Protein AF-A0A6V2QDH4-F1 (afdb_monomer_lite)

InterPro domains:
  IPR017853 Glycoside hydrolase superfamily [SSF51445] (246-471)

Foldseek 3Di:
DDWDWDDAQQWIWIADQQGTQWIAGPVVRKIKGWAQQWKWWDKPNPDIDISVPFDRWDWDADPVRWIKTWTDDPDQKIKIWTWDDYNFKIKIKIKIAGAADKIWGFKIKRGDFIAIAIVNAAAPDKDWDAFQQPAGTAWIWGHDPWKIKIKGFLALNWDWDADPRRTIIIMGTQRGMHGNVRIDMDTMMIMGMDTFPPAFDDPPHDRDTPGNVVSVVVVLVVLQLFDDDPDDQQEAECLLLVQQAQELCDPVSVVVVLVQLLLCLVVVRAEYAFFHAHPVADDLLLDLDQPSSQCRFLNRCSSCQQCVVDALVDDDDPSLVVVLVSCVVSNHAYAGEDELWAQGNQLVDPPRHGPPQWAADDDDCPRPSNVSPVGRRITGQLLDPVSLVVVLVRQLSSLQRRVHQAYAYDNQFQDADHPPRHGPGGSNSNVVSVLSSVSSQQDALSGNRGRHFFHYAAQLVSSDSSSVSSGGNDHPPPNDPDHPLVDPCPDDSPRSDVVSVVVVVVVSVVVVVVVPPD

Radius of gyration: 25.79 Å; chains: 1; bounding box: 83×51×65 Å

Organism: Emiliania huxleyi (NCBI:txid2903)

Secondary structure (DSSP, 8-state):
---EEEE-SSEEEEE-SSSEEEEEETTTTEEEEEE----EEEETTTEEEEGGGSPPPEEEE-TTS-EEEEEEPSTTEEEEEEEEE-SS-EEEEEEEEESS--EEEEEEEEEEEEEEEETTBPPSEEEEEE-TTS--EEEEEEE-SSEEEEEEES-TTBEEEE-GGGEEEEEE---EEEBTTB-EEPPPEEEEEEE--S-BPPTTS---BHHHHHHHHHHHHTT--SPP-SS---EEEGGGGTGGG-BTTSHHHHHHHHHHHHHHHHTT--EEEE--B-TTT--GGG--SSSS-GGGGGGGTHHHHHTTS--BTBPPPHHHHHHHHHHHHHT-EEEEEE-TTS-TTTT-BGGGB--TTEEE----TTSHHHHTTSSPPEEE-TT-HHHHHHHHHHHHHHHHHHT--EEEE---------TTS--SS-HHHHHHHHHHHHHHHTSTTTBTTBPPEEEE-SSHHHH-HHHHHTS-SB--TTS----GGGSS-TT----S-HHHHHHHHHHHHHHHHHTT--

pLDDT: mean 84.83, std 16.26, range [30.89, 98.62]

Structure (mmCIF, N/CA/C/O backbone):
data_AF-A0A6V2QDH4-F1
#
_entry.id   AF-A0A6V2QDH4-F1
#
loop_
_atom_site.group_PDB
_atom_site.id
_atom_site.type_symbol
_atom_site.label_atom_id
_atom_site.label_alt_id
_atom_site.label_comp_id
_atom_site.label_asym_id
_atom_site.label_entity_id
_atom_site.label_seq_id
_atom_site.pdbx_PDB_ins_code
_atom_site.Cartn_x
_atom_site.Cartn_y
_atom_site.Cartn_z
_atom_site.occupancy
_atom_site.B_iso_or_equiv
_atom_site.auth_seq_id
_atom_site.auth_comp_id
_atom_site.auth_asym_id
_atom_site.auth_atom_id
_atom_site.pdbx_PDB_model_num
ATOM 1 N N . MET A 1 1 ? -34.390 2.805 19.297 1.00 51.47 1 MET A N 1
ATOM 2 C CA . MET A 1 1 ? -34.416 1.746 18.256 1.00 51.47 1 MET A CA 1
ATOM 3 C C . MET A 1 1 ? -33.671 0.531 18.794 1.00 51.47 1 MET A C 1
ATOM 5 O O . MET A 1 1 ? -32.756 0.729 19.579 1.00 51.47 1 MET A O 1
ATOM 9 N N . ALA A 1 2 ? -34.081 -0.693 18.448 1.00 61.12 2 ALA A N 1
ATOM 10 C CA . ALA A 1 2 ? -33.473 -1.918 18.980 1.00 61.12 2 ALA A CA 1
ATOM 11 C C . ALA A 1 2 ? -32.006 -2.084 18.529 1.00 61.12 2 ALA A C 1
ATOM 13 O O . ALA A 1 2 ? -31.651 -1.714 17.405 1.00 61.12 2 ALA A O 1
ATOM 14 N N . SER A 1 3 ? -31.157 -2.630 19.403 1.00 74.88 3 SER A N 1
ATOM 15 C CA . SER A 1 3 ? -29.802 -3.064 19.053 1.00 74.88 3 SER A CA 1
ATOM 16 C C . SER A 1 3 ? -29.855 -4.216 18.041 1.00 74.88 3 SER A C 1
ATOM 18 O O . SER A 1 3 ? -30.844 -4.946 17.973 1.00 74.88 3 SER A O 1
ATOM 20 N N . SER A 1 4 ? -28.808 -4.382 17.227 1.00 83.81 4 SER A N 1
ATOM 21 C CA . SER A 1 4 ? -28.693 -5.555 16.345 1.00 83.81 4 SER A CA 1
ATOM 22 C C . SER A 1 4 ? -27.398 -6.303 16.610 1.00 83.81 4 SER A C 1
ATOM 24 O O . SER A 1 4 ? -26.337 -5.680 16.681 1.00 83.81 4 SER A O 1
ATOM 26 N N . ALA A 1 5 ? -27.483 -7.627 16.688 1.00 88.25 5 ALA A N 1
ATOM 27 C CA . ALA A 1 5 ? -26.332 -8.508 16.793 1.00 88.25 5 ALA A CA 1
ATOM 28 C C . ALA A 1 5 ? -25.980 -9.098 15.421 1.00 88.25 5 ALA A C 1
ATOM 30 O O . ALA A 1 5 ? -26.868 -9.488 14.664 1.00 88.25 5 ALA A O 1
ATOM 31 N N . ILE A 1 6 ? -24.688 -9.174 15.117 1.00 90.56 6 ILE A N 1
ATOM 32 C CA . ILE A 1 6 ? -24.145 -9.866 13.946 1.00 90.56 6 ILE A CA 1
ATOM 33 C C . ILE A 1 6 ? -23.150 -10.901 14.453 1.00 90.56 6 ILE A C 1
ATOM 35 O O . ILE A 1 6 ? -22.246 -10.571 15.225 1.00 90.56 6 ILE A O 1
ATOM 39 N N . ALA A 1 7 ? -23.347 -12.150 14.041 1.00 88.31 7 ALA A N 1
ATOM 40 C CA . ALA A 1 7 ? -22.527 -13.269 14.473 1.00 88.31 7 ALA A CA 1
ATOM 41 C C . ALA A 1 7 ? -21.340 -13.500 13.531 1.00 88.31 7 ALA A C 1
ATOM 43 O O . ALA A 1 7 ? -21.487 -13.428 12.311 1.00 88.31 7 ALA A O 1
ATOM 44 N N . GLY A 1 8 ? -20.186 -13.810 14.114 1.00 82.88 8 GLY A N 1
ATOM 45 C CA . GLY A 1 8 ? -19.006 -14.355 13.445 1.00 82.88 8 GLY A CA 1
ATOM 46 C C . GLY A 1 8 ? -18.572 -15.658 14.121 1.00 82.88 8 GLY A C 1
ATOM 47 O O . GLY A 1 8 ? -19.160 -16.071 15.120 1.00 82.88 8 GLY A O 1
ATOM 48 N N . ALA A 1 9 ? -17.543 -16.327 13.597 1.00 85.50 9 ALA A N 1
ATOM 49 C CA . ALA A 1 9 ? -17.116 -17.612 14.159 1.00 85.50 9 ALA A CA 1
ATOM 50 C C . ALA A 1 9 ? -16.419 -17.512 15.532 1.00 85.50 9 ALA A C 1
ATOM 52 O O . ALA A 1 9 ? -16.535 -18.440 16.331 1.00 85.50 9 ALA A O 1
ATOM 53 N N . LEU A 1 10 ? -15.683 -16.427 15.821 1.00 88.69 10 LEU A N 1
ATOM 54 C CA . LEU A 1 10 ? -14.996 -16.240 17.115 1.00 88.69 10 LEU A CA 1
ATOM 55 C C . LEU A 1 10 ? -15.618 -15.136 17.968 1.00 88.69 10 LEU A C 1
ATOM 57 O O . LEU A 1 10 ? -15.446 -15.147 19.190 1.00 88.69 10 LEU A O 1
ATOM 61 N N . LEU A 1 11 ? -16.320 -14.185 17.349 1.00 93.94 11 LEU A N 1
ATOM 62 C CA . LEU A 1 11 ? -16.967 -13.093 18.060 1.00 93.94 11 LEU A CA 1
ATOM 63 C C . LEU A 1 11 ? -18.349 -12.764 17.514 1.00 93.94 11 LEU A C 1
ATOM 65 O O . LEU A 1 11 ? -18.610 -12.926 16.326 1.00 93.94 11 LEU A O 1
ATOM 69 N N . ASN A 1 12 ? -19.194 -12.220 18.386 1.00 96.00 12 ASN A N 1
ATOM 70 C CA . ASN A 1 12 ? -20.434 -11.553 18.003 1.00 96.00 12 ASN A CA 1
ATOM 71 C C . ASN A 1 12 ? -20.306 -10.057 18.269 1.00 96.00 12 ASN A C 1
ATOM 73 O O . ASN A 1 12 ? -19.764 -9.660 19.297 1.00 96.00 12 ASN A O 1
ATOM 77 N N . ALA A 1 13 ? -20.839 -9.232 17.376 1.00 97.75 13 ALA A N 1
ATOM 78 C CA . ALA A 1 13 ? -20.831 -7.783 17.520 1.00 97.75 13 ALA A CA 1
ATOM 79 C C . ALA A 1 13 ? -22.251 -7.250 17.690 1.00 97.75 13 ALA A C 1
ATOM 81 O O . ALA A 1 13 ? -23.145 -7.618 16.927 1.00 97.75 13 ALA A O 1
ATOM 82 N N . THR A 1 14 ? -22.448 -6.361 18.659 1.00 97.94 14 THR A N 1
ATOM 83 C CA . THR A 1 14 ? -23.716 -5.656 18.861 1.00 97.94 14 THR A CA 1
ATOM 84 C C . THR A 1 14 ? -23.551 -4.188 18.522 1.00 97.94 14 THR A C 1
ATOM 86 O O . THR A 1 14 ? -22.576 -3.554 18.923 1.00 97.94 14 THR A O 1
ATOM 89 N N . PHE A 1 15 ? -24.531 -3.646 17.809 1.00 97.81 15 PHE A N 1
ATOM 90 C CA . PHE A 1 15 ? -24.543 -2.266 17.345 1.00 97.81 15 PHE A CA 1
ATOM 91 C C . PHE A 1 15 ? -25.771 -1.518 17.863 1.00 97.81 15 PHE A C 1
ATOM 93 O O . PHE A 1 15 ? -26.887 -2.056 17.840 1.00 97.81 15 PHE A O 1
ATOM 100 N N . ASP A 1 16 ? -25.568 -0.274 18.287 1.00 95.81 16 ASP A N 1
ATOM 101 C CA . ASP A 1 16 ? -26.607 0.620 18.790 1.00 95.81 16 ASP A CA 1
ATOM 102 C C . ASP A 1 16 ? -26.993 1.695 17.753 1.00 95.81 16 ASP A C 1
ATOM 104 O O . ASP A 1 16 ? -26.805 1.539 16.541 1.00 95.81 16 ASP A O 1
ATOM 108 N N . GLU A 1 17 ? -27.613 2.778 18.216 1.00 95.19 17 GLU A N 1
ATOM 109 C CA . GLU A 1 17 ? -28.035 3.909 17.391 1.00 95.19 17 GLU A CA 1
ATOM 110 C C . GLU A 1 17 ? -26.887 4.766 16.837 1.00 95.19 17 GLU A C 1
ATOM 112 O O . GLU A 1 17 ? -27.118 5.540 15.907 1.00 95.19 17 GLU A O 1
ATOM 117 N N . ARG A 1 18 ? -25.660 4.627 17.352 1.00 95.31 18 ARG A N 1
ATOM 118 C CA . ARG A 1 18 ? -24.501 5.446 16.966 1.00 95.31 18 ARG A CA 1
ATOM 119 C C . ARG A 1 18 ? -23.290 4.645 16.484 1.00 95.31 18 ARG A C 1
ATOM 121 O O . ARG A 1 18 ? -22.472 5.222 15.765 1.00 95.31 18 ARG A O 1
ATOM 128 N N . GLY A 1 19 ? -23.183 3.353 16.782 1.00 97.00 19 GLY A N 1
ATOM 129 C CA . GLY A 1 19 ? -22.078 2.533 16.287 1.00 97.00 19 GLY A CA 1
ATOM 130 C C . GLY A 1 19 ? -21.961 1.170 16.957 1.00 97.00 19 GLY A C 1
ATOM 131 O O . GLY A 1 19 ? -22.960 0.529 17.286 1.00 97.00 19 GLY A O 1
ATOM 132 N N . LEU A 1 20 ? -20.720 0.705 17.106 1.00 98.12 20 LEU A N 1
ATOM 133 C CA . LEU A 1 20 ? -20.385 -0.521 17.820 1.00 98.12 20 LEU A CA 1
ATOM 134 C C . LEU A 1 20 ? -20.601 -0.318 19.324 1.00 98.12 20 LEU A C 1
ATOM 136 O O . LEU A 1 20 ? -20.002 0.573 19.915 1.00 98.12 20 LEU A O 1
ATOM 140 N N . ALA A 1 21 ? -21.418 -1.173 19.932 1.00 98.06 21 ALA A N 1
ATOM 141 C CA . ALA A 1 21 ? -21.738 -1.121 21.356 1.00 98.06 21 ALA A CA 1
ATOM 142 C C . ALA A 1 21 ? -20.995 -2.197 22.156 1.00 98.06 21 ALA A C 1
ATOM 144 O O . ALA A 1 21 ? -20.527 -1.939 23.264 1.00 98.06 21 ALA A O 1
ATOM 145 N N . SER A 1 22 ? -20.868 -3.410 21.609 1.00 98.12 22 SER A N 1
ATOM 146 C CA . SER A 1 22 ? -20.120 -4.477 22.275 1.00 98.12 22 SER A CA 1
ATOM 147 C C . SER A 1 22 ? -19.603 -5.559 21.333 1.00 98.12 22 SER A C 1
ATOM 149 O O . SER A 1 22 ? -20.113 -5.746 20.224 1.00 98.12 22 SER A O 1
ATOM 151 N N . LEU A 1 23 ? -18.597 -6.293 21.808 1.00 98.06 23 LEU A N 1
ATOM 152 C CA . LEU A 1 23 ? -18.097 -7.535 21.226 1.00 98.06 23 LEU A CA 1
ATOM 153 C C . LEU A 1 23 ? -18.193 -8.652 22.266 1.00 98.06 23 LEU A C 1
ATOM 155 O O . LEU A 1 23 ? -17.788 -8.460 23.407 1.00 98.06 23 LEU A O 1
ATOM 159 N N . VAL A 1 24 ? -18.669 -9.828 21.874 1.00 97.62 24 VAL A N 1
ATOM 160 C CA . VAL A 1 24 ? -18.675 -11.029 22.719 1.00 97.62 24 VAL A CA 1
ATOM 161 C C . VAL A 1 24 ? -17.651 -12.006 22.175 1.00 97.62 24 VAL A C 1
ATOM 163 O O . VAL A 1 24 ? -17.767 -12.416 21.022 1.00 97.62 24 VAL A O 1
ATOM 166 N N . LEU A 1 25 ? -16.671 -12.397 22.988 1.00 95.88 25 LEU A N 1
ATOM 167 C CA . LEU A 1 25 ? -15.730 -13.461 22.642 1.00 95.88 25 LEU A CA 1
ATOM 168 C C . LEU A 1 25 ? -16.385 -14.817 22.915 1.00 95.88 25 LEU A C 1
ATOM 170 O O . LEU A 1 25 ? -16.600 -15.186 24.067 1.00 95.88 25 LEU A O 1
ATOM 174 N N . LEU A 1 26 ? -16.687 -15.581 21.866 1.00 94.12 26 LEU A N 1
ATOM 175 C CA . LEU A 1 26 ? -17.507 -16.793 21.992 1.00 94.12 26 LEU A CA 1
ATOM 176 C C . LEU A 1 26 ? -16.848 -17.895 22.831 1.00 94.12 26 LEU A C 1
ATOM 178 O O . LEU A 1 26 ? -17.546 -18.660 23.487 1.00 94.12 26 LEU A O 1
ATOM 182 N N . ALA A 1 27 ? -15.515 -17.949 22.852 1.00 93.44 27 ALA A N 1
ATOM 183 C CA . ALA A 1 27 ? -14.768 -18.957 23.602 1.00 93.44 27 ALA A CA 1
ATOM 184 C C . ALA A 1 27 ? -14.953 -18.854 25.128 1.00 93.44 27 ALA A C 1
ATOM 186 O O . ALA A 1 27 ? -14.841 -19.861 25.821 1.00 93.44 27 ALA A O 1
ATOM 187 N N . THR A 1 28 ? -15.219 -17.655 25.653 1.00 94.31 28 THR A N 1
ATOM 188 C CA . THR A 1 28 ? -15.355 -17.405 27.100 1.00 94.31 28 THR A CA 1
ATOM 189 C C . THR A 1 28 ? -16.665 -16.735 27.486 1.00 94.31 28 THR A C 1
ATOM 191 O O . THR A 1 28 ? -16.917 -16.549 28.671 1.00 94.31 28 THR A O 1
ATOM 194 N N . ALA A 1 29 ? -17.480 -16.350 26.502 1.00 95.00 29 ALA A N 1
ATOM 195 C CA . ALA A 1 29 ? -18.636 -15.473 26.665 1.00 95.00 29 ALA A CA 1
ATOM 196 C C . ALA A 1 29 ? -18.313 -14.103 27.300 1.00 95.00 29 ALA A C 1
ATOM 198 O O . ALA A 1 29 ? -19.230 -13.401 27.719 1.00 95.00 29 ALA A O 1
ATOM 199 N N . SER A 1 30 ? -17.036 -13.699 27.341 1.00 95.75 30 SER A N 1
ATOM 200 C CA . SER A 1 30 ? -16.629 -12.383 27.844 1.00 95.75 30 SER A CA 1
ATOM 201 C C . SER A 1 30 ? -17.147 -11.280 26.928 1.00 95.75 30 SER A C 1
ATOM 203 O O . SER A 1 30 ? -17.055 -11.390 25.700 1.00 95.75 30 SER A O 1
ATOM 205 N N . VAL A 1 31 ? -17.659 -10.205 27.522 1.00 97.88 31 VAL A N 1
ATOM 206 C CA . VAL A 1 31 ? -18.276 -9.090 26.805 1.00 97.88 31 VAL A CA 1
ATOM 207 C C . VAL A 1 31 ? -17.398 -7.855 26.924 1.00 97.88 31 VAL A C 1
ATOM 209 O O . VAL A 1 31 ? -17.227 -7.289 28.000 1.00 97.88 31 VAL A O 1
ATOM 212 N N . LEU A 1 32 ? -16.862 -7.398 25.799 1.00 98.31 32 LEU A N 1
ATOM 213 C CA . LEU A 1 32 ? -16.226 -6.095 25.692 1.00 98.31 32 LEU A CA 1
ATOM 214 C C . LEU A 1 32 ? -17.279 -5.048 25.349 1.00 98.31 32 LEU A C 1
ATOM 216 O O . LEU A 1 32 ? -17.764 -5.009 24.220 1.00 98.31 32 LEU A O 1
ATOM 220 N N . ASN A 1 33 ? -17.585 -4.171 26.293 1.00 98.38 33 ASN A N 1
ATOM 221 C CA . ASN A 1 33 ? -18.366 -2.971 26.042 1.00 98.38 33 ASN A CA 1
ATOM 222 C C . ASN A 1 33 ? -17.470 -1.895 25.419 1.00 98.38 33 ASN A C 1
ATOM 224 O O . ASN A 1 33 ? -16.360 -1.640 25.897 1.00 98.38 33 ASN A O 1
ATOM 228 N N . VAL A 1 34 ? -17.970 -1.272 24.355 1.00 97.94 34 VAL A N 1
ATOM 229 C CA . VAL A 1 34 ? -17.341 -0.148 23.659 1.00 97.94 34 VAL A CA 1
ATOM 230 C C . VAL A 1 34 ? -18.198 1.084 23.928 1.00 97.94 34 VAL A C 1
ATOM 232 O O . VAL A 1 34 ? -19.163 1.368 23.222 1.00 97.94 34 VAL A O 1
ATOM 235 N N . GLU A 1 35 ? -17.876 1.808 24.994 1.00 97.00 35 GLU A N 1
ATOM 236 C CA . GLU A 1 35 ? -18.596 3.025 25.358 1.00 97.00 35 GLU A CA 1
ATOM 237 C C . GLU A 1 35 ? -18.095 4.193 24.501 1.00 97.00 35 GLU A C 1
ATOM 239 O O . GLU A 1 35 ? -16.908 4.524 24.506 1.00 97.00 35 GLU A O 1
ATOM 244 N N . GLY A 1 36 ? -19.002 4.844 23.771 1.00 92.69 36 GLY A N 1
ATOM 245 C CA . GLY A 1 36 ? -18.671 6.027 22.980 1.00 92.69 36 GLY A CA 1
ATOM 246 C C . GLY A 1 36 ? -17.828 5.720 21.741 1.00 92.69 36 GLY A C 1
ATOM 247 O O . GLY A 1 36 ? -16.743 6.279 21.591 1.00 92.69 36 GLY A O 1
ATOM 248 N N . ASP A 1 37 ? -18.344 4.895 20.819 1.00 96.69 37 ASP A N 1
ATOM 249 C CA . ASP A 1 37 ? -17.761 4.626 19.486 1.00 96.69 37 ASP A CA 1
ATOM 250 C C . ASP A 1 37 ? -17.812 5.848 18.532 1.00 96.69 37 ASP A C 1
ATOM 252 O O . ASP A 1 37 ? -18.243 5.805 17.374 1.00 96.69 37 ASP A O 1
ATOM 256 N N . ALA A 1 38 ? -17.361 6.993 19.033 1.00 97.50 38 ALA A N 1
ATOM 257 C CA . ALA A 1 38 ? -17.317 8.253 18.328 1.00 97.50 38 ALA A CA 1
ATOM 258 C C . ALA A 1 38 ? -16.130 8.302 17.358 1.00 97.50 38 ALA A C 1
ATOM 260 O O . ALA A 1 38 ? -15.057 7.757 17.611 1.00 97.50 38 ALA A O 1
ATOM 261 N N . PHE A 1 39 ? -16.309 9.017 16.253 1.00 98.06 39 PHE A N 1
ATOM 262 C CA . PHE A 1 39 ? -15.222 9.536 15.428 1.00 98.06 39 PHE A CA 1
ATOM 263 C C . PHE A 1 39 ? -15.087 11.057 15.560 1.00 98.06 39 PHE A C 1
ATOM 265 O O . PHE A 1 39 ? -16.051 11.737 15.939 1.00 98.06 39 PHE A O 1
ATOM 272 N N . ALA A 1 40 ? -13.924 11.580 15.161 1.00 97.38 40 ALA A N 1
ATOM 273 C CA . ALA A 1 40 ? -13.702 13.004 14.930 1.00 97.38 40 ALA A CA 1
ATOM 274 C C . ALA A 1 40 ? -12.986 13.267 13.592 1.00 97.38 40 ALA A C 1
ATOM 276 O O . ALA A 1 40 ? -12.209 12.436 13.118 1.00 97.38 40 ALA A O 1
ATOM 277 N N . LEU A 1 41 ? -13.252 14.424 12.985 1.00 95.50 41 LEU A N 1
ATOM 278 C CA . LEU A 1 41 ? -12.619 14.888 11.748 1.00 95.50 41 LEU A CA 1
ATOM 279 C C . LEU A 1 41 ? -12.178 16.336 11.916 1.00 95.50 41 LEU A C 1
ATOM 281 O O . LEU A 1 41 ? -13.018 17.186 12.210 1.00 95.50 41 LEU A O 1
ATOM 285 N N . SER A 1 42 ? -10.904 16.631 11.673 1.00 94.31 42 SER A N 1
ATOM 286 C CA . SER A 1 42 ? -10.434 18.013 11.563 1.00 94.31 42 SER A CA 1
ATOM 287 C C . SER A 1 42 ? -10.330 18.414 10.096 1.00 94.31 42 SER A C 1
ATOM 289 O O . SER A 1 42 ? -9.737 17.696 9.287 1.00 94.31 42 SER A O 1
ATOM 291 N N . LEU A 1 43 ? -10.912 19.563 9.758 1.00 90.12 43 LEU A N 1
ATOM 292 C CA . LEU A 1 43 ? -10.968 20.108 8.409 1.00 90.12 43 LEU A CA 1
ATOM 293 C C . LEU A 1 43 ? -10.287 21.471 8.357 1.00 90.12 43 LEU A C 1
ATOM 295 O O . LEU A 1 43 ? -10.482 22.316 9.239 1.00 90.12 43 LEU A O 1
ATOM 299 N N . ASN A 1 44 ? -9.512 21.679 7.294 1.00 86.56 44 ASN A N 1
ATOM 300 C CA . ASN A 1 44 ? -8.789 22.917 6.998 1.00 86.56 44 ASN A CA 1
ATOM 301 C C . ASN A 1 44 ? -7.895 23.399 8.161 1.00 86.56 44 ASN A C 1
ATOM 303 O O . ASN A 1 44 ? -7.585 24.582 8.256 1.00 86.56 44 ASN A O 1
ATOM 307 N N . GLY A 1 45 ? -7.494 22.489 9.059 1.00 75.38 45 GLY A N 1
ATOM 308 C CA . GLY A 1 45 ? -6.614 22.763 10.197 1.00 75.38 45 GLY A CA 1
ATOM 309 C C . GLY A 1 45 ? -7.245 23.509 11.379 1.00 75.38 45 GLY A C 1
ATOM 310 O O . GLY A 1 45 ? -6.532 23.795 12.334 1.00 75.38 45 GLY A O 1
ATOM 311 N N . THR A 1 46 ? -8.542 23.834 11.350 1.00 75.44 46 THR A N 1
ATOM 312 C CA . THR A 1 46 ? -9.168 24.698 12.376 1.00 75.44 46 THR A CA 1
ATOM 313 C C . THR A 1 46 ? -10.514 24.192 12.879 1.00 75.44 46 THR A C 1
ATOM 315 O O . THR A 1 46 ? -10.801 24.279 14.071 1.00 75.44 46 THR A O 1
ATOM 318 N N . SER A 1 47 ? -11.345 23.634 12.002 1.00 84.75 47 SER A N 1
ATOM 319 C CA . SER A 1 47 ? -12.660 23.111 12.383 1.00 84.75 47 SER A CA 1
ATOM 320 C C . SER A 1 47 ? -12.568 21.631 12.738 1.00 84.75 47 SER A C 1
ATOM 322 O O . SER A 1 47 ? -11.956 20.867 11.999 1.00 84.75 47 SER A O 1
ATOM 324 N N . THR A 1 48 ? -13.168 21.215 13.856 1.00 91.81 48 THR A N 1
ATOM 325 C CA . THR A 1 48 ? -13.254 19.797 14.238 1.00 91.81 48 THR A CA 1
ATOM 326 C C . THR A 1 48 ? -14.709 19.391 14.411 1.00 91.81 48 THR A C 1
ATOM 328 O O . THR A 1 48 ? -15.462 20.023 15.147 1.00 91.81 48 THR A O 1
ATOM 331 N N . ILE A 1 49 ? -15.096 18.322 13.724 1.00 93.56 49 ILE A N 1
ATOM 332 C CA . ILE A 1 49 ? -16.400 17.680 13.836 1.00 93.56 49 ILE A CA 1
ATOM 333 C C . ILE A 1 49 ? -16.234 16.480 14.758 1.00 93.56 49 ILE A C 1
ATOM 335 O O . ILE A 1 49 ? -15.412 15.611 14.478 1.00 93.56 49 ILE A O 1
ATOM 339 N N . LEU A 1 50 ? -17.035 16.408 15.819 1.00 96.12 50 LEU A N 1
ATOM 340 C CA . LEU A 1 50 ? -17.109 15.251 16.704 1.00 96.12 50 LEU A CA 1
ATOM 341 C C . LEU A 1 50 ? -18.476 14.588 16.535 1.00 96.12 50 LEU A C 1
ATOM 343 O O . LEU A 1 50 ? -19.509 15.221 16.710 1.00 96.12 50 LEU A O 1
ATOM 347 N N . SER A 1 51 ? -18.501 13.303 16.201 1.00 97.19 51 SER A N 1
ATOM 348 C CA . SER A 1 51 ? -19.758 12.579 15.937 1.00 97.19 51 SER A CA 1
ATOM 349 C C . SER A 1 51 ? -20.752 12.567 17.105 1.00 97.19 51 SER A C 1
ATOM 351 O O . SER A 1 51 ? -21.961 12.510 16.877 1.00 97.19 51 SER A O 1
ATOM 353 N N . SER A 1 52 ? -20.277 12.669 18.350 1.00 95.12 52 SER A N 1
ATOM 354 C CA . SER A 1 52 ? -21.142 12.744 19.532 1.00 95.12 52 SER A CA 1
ATOM 355 C C . SER A 1 52 ? -21.884 14.078 19.659 1.00 95.12 52 SER A C 1
ATOM 357 O O . SER A 1 52 ? -22.952 14.101 20.263 1.00 95.12 52 SER A O 1
ATOM 359 N N . SER A 1 53 ? -21.380 15.165 19.058 1.00 94.62 53 SER A N 1
ATOM 360 C CA . SER A 1 53 ? -22.081 16.457 19.008 1.00 94.62 53 SER A CA 1
ATOM 361 C C . SER A 1 53 ? -23.023 16.589 17.808 1.00 94.62 53 SER A C 1
ATOM 363 O O . SER A 1 53 ? -23.771 17.562 17.715 1.00 94.62 53 SER A O 1
ATOM 365 N N . LEU A 1 54 ? -23.013 15.615 16.892 1.00 95.44 54 LEU A N 1
ATOM 366 C CA . LEU A 1 54 ? -23.926 15.573 15.756 1.00 95.44 54 LEU A CA 1
ATOM 367 C C . LEU A 1 54 ? -25.289 14.970 16.144 1.00 95.44 54 LEU A C 1
ATOM 369 O O . LEU A 1 54 ? -25.374 14.149 17.075 1.00 95.44 54 LEU A O 1
ATOM 373 N N . PRO A 1 55 ? -26.356 15.312 15.391 1.00 95.25 55 PRO A N 1
ATOM 374 C CA . PRO A 1 55 ? -27.633 14.615 15.481 1.00 95.25 55 PRO A CA 1
ATOM 375 C C . PRO A 1 55 ? -27.465 13.098 15.353 1.00 95.25 55 PRO A C 1
ATOM 377 O O . PRO A 1 55 ? -26.506 12.616 14.745 1.00 95.25 55 PRO A O 1
ATOM 380 N N . VAL A 1 56 ? -28.416 12.345 15.913 1.00 95.06 56 VAL A N 1
ATOM 381 C CA . VAL A 1 56 ? -28.444 10.882 15.778 1.00 95.06 56 VAL A CA 1
ATOM 382 C C . VAL A 1 56 ? -28.407 10.525 14.284 1.00 95.06 56 VAL A C 1
ATOM 384 O O . VAL A 1 56 ? -29.199 11.076 13.511 1.00 95.06 56 VAL A O 1
ATOM 387 N N . PRO A 1 57 ? -27.476 9.661 13.846 1.00 97.31 57 PRO A N 1
ATOM 388 C CA . PRO A 1 57 ? -27.340 9.322 12.437 1.00 97.31 57 PRO A CA 1
ATOM 389 C C . PRO A 1 57 ? -28.546 8.529 11.936 1.00 97.31 57 PRO A C 1
ATOM 391 O O . PRO A 1 57 ? -29.230 7.832 12.685 1.00 97.31 57 PRO A O 1
ATOM 394 N N . THR A 1 58 ? -28.760 8.558 10.623 1.00 97.19 58 THR A N 1
ATOM 395 C CA . THR A 1 58 ? -29.649 7.575 9.997 1.00 97.19 58 THR A CA 1
ATOM 396 C C . THR A 1 58 ? -28.913 6.248 9.893 1.00 97.19 58 THR A C 1
ATOM 398 O O . THR A 1 58 ? -27.832 6.187 9.306 1.00 97.19 58 THR A O 1
ATOM 401 N N . ARG A 1 59 ? -29.499 5.193 10.459 1.00 96.88 59 ARG A N 1
ATOM 402 C CA . ARG A 1 59 ? -28.944 3.842 10.447 1.00 96.88 59 ARG A CA 1
ATOM 403 C C . ARG A 1 59 ? -29.601 3.000 9.356 1.00 96.88 59 ARG A C 1
ATOM 405 O O . ARG A 1 59 ? -30.822 2.887 9.315 1.00 96.88 59 ARG A O 1
ATOM 412 N N . THR A 1 60 ? -28.785 2.389 8.507 1.00 96.12 60 THR A N 1
ATOM 413 C CA . THR A 1 60 ? -29.204 1.467 7.440 1.00 96.12 60 THR A CA 1
ATOM 414 C C . THR A 1 60 ? -28.321 0.223 7.435 1.00 96.12 60 THR A C 1
ATOM 416 O O . THR A 1 60 ? -27.308 0.173 8.132 1.00 96.12 60 THR A O 1
ATOM 419 N N . PHE A 1 61 ? -28.674 -0.783 6.641 1.00 95.38 61 PHE A N 1
ATOM 420 C CA . PHE A 1 61 ? -27.846 -1.970 6.434 1.00 95.38 61 PHE A CA 1
ATOM 421 C C . PHE A 1 61 ? -27.432 -2.068 4.967 1.00 95.38 61 PHE A C 1
ATOM 423 O O . PHE A 1 61 ? -28.200 -1.681 4.085 1.00 95.38 61 PHE A O 1
ATOM 430 N N . ASP A 1 62 ? -26.214 -2.539 4.715 1.00 93.56 62 ASP A N 1
ATOM 431 C CA . ASP A 1 62 ? -25.760 -2.834 3.360 1.00 93.56 62 ASP A CA 1
ATOM 432 C C . ASP A 1 62 ? -26.384 -4.137 2.823 1.00 93.56 62 ASP A C 1
ATOM 434 O O . ASP A 1 62 ? -27.158 -4.819 3.501 1.00 93.56 62 ASP A O 1
ATOM 438 N N . ALA A 1 63 ? -26.037 -4.499 1.586 1.00 91.00 63 ALA A N 1
ATOM 439 C CA . ALA A 1 63 ? -26.544 -5.708 0.935 1.00 91.00 63 ALA A CA 1
ATOM 440 C C . ALA A 1 63 ? -26.157 -7.019 1.654 1.00 91.00 63 ALA A C 1
ATOM 442 O O . ALA A 1 63 ? -26.756 -8.059 1.388 1.00 91.00 63 ALA A O 1
ATOM 443 N N . HIS A 1 64 ? -25.176 -6.981 2.559 1.00 90.44 64 HIS A N 1
ATOM 444 C CA . HIS A 1 64 ? -24.707 -8.112 3.359 1.00 90.44 64 HIS A CA 1
ATOM 445 C C . HIS A 1 64 ? -25.203 -8.049 4.811 1.00 90.44 64 HIS A C 1
ATOM 447 O O . HIS A 1 64 ? -24.713 -8.792 5.663 1.00 90.44 64 HIS A O 1
ATOM 453 N N . GLY A 1 65 ? -26.157 -7.160 5.112 1.00 92.56 65 GLY A N 1
ATOM 454 C CA . GLY A 1 65 ? -26.702 -6.986 6.454 1.00 92.56 65 GLY A CA 1
ATOM 455 C C . GLY A 1 65 ? -25.734 -6.320 7.435 1.00 92.56 65 GLY A C 1
ATOM 456 O O . GLY A 1 65 ? -25.952 -6.401 8.642 1.00 92.56 65 GLY A O 1
ATOM 457 N N . GLN A 1 66 ? -24.672 -5.667 6.956 1.00 94.75 66 GLN A N 1
ATOM 458 C CA . GLN A 1 66 ? -23.733 -4.941 7.807 1.00 94.75 66 GLN A CA 1
ATOM 459 C C . GLN A 1 66 ? -24.243 -3.524 8.093 1.00 94.75 66 GLN A C 1
ATOM 461 O O . GLN A 1 66 ? -24.834 -2.891 7.213 1.00 94.75 66 GLN A O 1
ATOM 466 N N . PRO A 1 67 ? -24.043 -2.985 9.307 1.00 96.88 67 PRO A N 1
ATOM 467 C CA . PRO A 1 67 ? -24.634 -1.720 9.685 1.00 96.88 67 PRO A CA 1
ATOM 468 C C . PRO A 1 67 ? -23.839 -0.553 9.103 1.00 96.88 67 PRO A C 1
ATOM 470 O O . PRO A 1 67 ? -22.606 -0.521 9.082 1.00 96.88 67 PRO A O 1
ATOM 473 N N . THR A 1 68 ? -24.587 0.449 8.668 1.00 97.69 68 THR A N 1
ATOM 474 C CA . THR A 1 68 ? -24.090 1.697 8.100 1.00 97.69 68 THR A CA 1
ATOM 475 C C . THR A 1 68 ? -24.798 2.868 8.771 1.00 97.69 68 THR A C 1
ATOM 477 O O . THR A 1 68 ? -25.983 2.792 9.099 1.00 97.69 68 THR A O 1
ATOM 480 N N . TYR A 1 69 ? -24.070 3.958 8.985 1.00 98.31 69 TYR A N 1
ATOM 481 C CA . TYR A 1 69 ? -24.558 5.148 9.669 1.00 98.31 69 TYR A CA 1
ATOM 482 C C . TYR A 1 69 ? -24.251 6.372 8.824 1.00 98.31 69 TYR A C 1
ATOM 484 O O . TYR A 1 69 ? -23.110 6.589 8.416 1.00 98.31 69 TYR A O 1
ATOM 492 N N . ARG A 1 70 ? -25.267 7.190 8.567 1.00 97.88 70 ARG A N 1
ATOM 493 C CA . ARG A 1 70 ? -25.129 8.449 7.842 1.00 97.88 70 ARG A CA 1
ATOM 494 C C . ARG A 1 70 ? -25.283 9.615 8.808 1.00 97.88 70 ARG A C 1
ATOM 496 O O . ARG A 1 70 ? -26.378 9.875 9.304 1.00 97.88 70 ARG A O 1
ATOM 503 N N . TYR A 1 71 ? -24.187 10.329 9.028 1.00 97.44 71 TYR A N 1
ATOM 504 C CA . TYR A 1 71 ? -24.133 11.549 9.820 1.00 97.44 71 TYR A CA 1
ATOM 505 C C . TYR A 1 71 ? -24.203 12.769 8.903 1.00 97.44 71 TYR A C 1
ATOM 507 O O . TYR A 1 71 ? -23.433 12.882 7.946 1.00 97.44 71 TYR A O 1
ATOM 515 N N . SER A 1 72 ? -25.100 13.698 9.229 1.00 94.25 72 SER A N 1
ATOM 516 C CA . SER A 1 72 ? -25.114 15.034 8.628 1.00 94.25 72 SER A CA 1
ATOM 517 C C . SER A 1 72 ? -24.319 15.966 9.535 1.00 94.25 72 SER A C 1
ATOM 519 O O . SER A 1 72 ? -24.680 16.143 10.699 1.00 94.25 72 SER A O 1
ATOM 521 N N . ALA A 1 73 ? -23.217 16.512 9.029 1.00 88.38 73 ALA A N 1
ATOM 522 C CA . ALA A 1 73 ? -22.398 17.474 9.756 1.00 88.38 73 ALA A CA 1
ATOM 523 C C . ALA A 1 73 ? -22.749 18.909 9.334 1.00 88.38 73 ALA A C 1
ATOM 525 O O . ALA A 1 73 ? -23.473 19.120 8.362 1.00 88.38 73 ALA A O 1
ATOM 526 N N . ALA A 1 74 ? -22.252 19.903 10.076 1.00 77.88 74 ALA A N 1
ATOM 527 C CA . ALA A 1 74 ? -22.473 21.305 9.734 1.00 77.88 74 ALA A CA 1
ATOM 528 C C . ALA A 1 74 ? -21.973 21.629 8.311 1.00 77.88 74 ALA A C 1
ATOM 530 O O . ALA A 1 74 ? -20.942 21.119 7.867 1.00 77.88 74 ALA A O 1
ATOM 531 N N . GLY A 1 75 ? -22.704 22.502 7.612 1.00 77.12 75 GLY A N 1
ATOM 532 C CA . GLY A 1 75 ? -22.425 22.863 6.222 1.00 77.12 75 GLY A CA 1
ATOM 533 C C . GLY A 1 75 ? -23.017 21.865 5.224 1.00 77.12 75 GLY A C 1
ATOM 534 O O . GLY A 1 75 ? -24.203 21.554 5.278 1.00 77.12 75 GLY A O 1
ATOM 535 N N . ASP A 1 76 ? -22.197 21.408 4.279 1.00 86.50 76 ASP A N 1
ATOM 536 C CA . ASP A 1 76 ? -22.580 20.534 3.162 1.00 86.50 76 ASP A CA 1
ATOM 537 C C . ASP A 1 76 ? -21.944 19.136 3.238 1.00 86.50 76 ASP A C 1
ATOM 539 O O . ASP A 1 76 ? -21.857 18.425 2.231 1.00 86.50 76 ASP A O 1
ATOM 543 N N . LEU A 1 77 ? -21.477 18.763 4.431 1.00 92.19 77 LEU A N 1
ATOM 544 C CA . LEU A 1 77 ? -20.711 17.552 4.683 1.00 92.19 77 LEU A CA 1
ATOM 545 C C . LEU A 1 77 ? -21.599 16.407 5.160 1.00 92.19 77 LEU A C 1
ATOM 547 O O . LEU A 1 77 ? -22.392 16.536 6.093 1.00 92.19 77 LEU A O 1
ATOM 551 N N . THR A 1 78 ? -21.397 15.242 4.556 1.00 95.44 78 THR A N 1
ATOM 552 C CA . THR A 1 78 ? -21.949 13.973 5.029 1.00 95.44 78 THR A CA 1
ATOM 553 C C . THR A 1 78 ? -20.809 13.021 5.361 1.00 95.44 78 THR A C 1
ATOM 555 O O . THR A 1 78 ? -19.902 12.826 4.546 1.00 95.44 78 THR A O 1
ATOM 558 N N . VAL A 1 79 ? -20.888 12.386 6.532 1.00 97.12 79 VAL A N 1
ATOM 559 C CA . VAL A 1 79 ? -19.982 11.304 6.931 1.00 97.12 79 VAL A CA 1
ATOM 560 C C . VAL A 1 79 ? -20.757 9.995 6.967 1.00 97.12 79 VAL A C 1
ATOM 562 O O . VAL A 1 79 ? -21.701 9.834 7.740 1.00 97.12 79 VAL A O 1
ATOM 565 N N . HIS A 1 80 ? -20.351 9.055 6.125 1.00 97.69 80 HIS A N 1
ATOM 566 C CA . HIS A 1 80 ? -20.839 7.685 6.139 1.00 97.69 80 HIS A CA 1
ATOM 567 C C . HIS A 1 80 ? -19.877 6.816 6.945 1.00 97.69 80 HIS A C 1
ATOM 569 O O . HIS A 1 80 ? -18.691 6.762 6.630 1.00 97.69 80 HIS A O 1
ATOM 575 N N . VAL A 1 81 ? -20.382 6.133 7.966 1.00 98.38 81 VAL A N 1
ATOM 576 C CA . VAL A 1 81 ? -19.633 5.146 8.745 1.00 98.38 81 VAL A CA 1
ATOM 577 C C . VAL A 1 81 ? -20.161 3.768 8.386 1.00 98.38 81 VAL A C 1
ATOM 579 O O . VAL A 1 81 ? -21.341 3.491 8.586 1.00 98.38 81 VAL A O 1
ATOM 582 N N . ALA A 1 82 ? -19.304 2.917 7.839 1.00 98.12 82 ALA A N 1
ATOM 583 C CA . ALA A 1 82 ? -19.635 1.538 7.511 1.00 98.12 82 ALA A CA 1
ATOM 584 C C . ALA A 1 82 ? -18.881 0.594 8.443 1.00 98.12 82 ALA A C 1
ATOM 586 O O . ALA A 1 82 ? -17.675 0.766 8.659 1.00 98.12 82 ALA A O 1
ATOM 587 N N . TYR A 1 83 ? -19.588 -0.405 8.963 1.00 98.06 83 TYR A N 1
ATOM 588 C CA . TYR A 1 83 ? -18.982 -1.502 9.702 1.00 98.06 83 TYR A CA 1
ATOM 589 C C . TYR A 1 83 ? -19.004 -2.775 8.869 1.00 98.06 83 TYR A C 1
ATOM 591 O O . TYR A 1 83 ? -19.860 -2.944 8.009 1.00 98.06 83 TYR A O 1
ATOM 599 N N . SER A 1 84 ? -18.066 -3.677 9.134 1.00 96.12 84 SER A N 1
ATOM 600 C CA . SER A 1 84 ? -18.118 -5.047 8.625 1.00 96.12 84 SER A CA 1
ATOM 601 C C . SER A 1 84 ? -17.593 -6.003 9.681 1.00 96.12 84 SER A C 1
ATOM 603 O O . SER A 1 84 ? -16.486 -5.806 10.186 1.00 96.12 84 SER A O 1
ATOM 605 N N . VAL A 1 85 ? -18.365 -7.032 10.002 1.00 95.12 85 VAL A N 1
ATOM 606 C CA . VAL A 1 85 ? -17.997 -8.060 10.976 1.00 95.12 85 VAL A CA 1
ATOM 607 C C . VAL A 1 85 ? -17.344 -9.230 10.249 1.00 95.12 85 VAL A C 1
ATOM 609 O O . VAL A 1 85 ? -17.875 -9.736 9.264 1.00 95.12 85 VAL A O 1
ATOM 612 N N . THR A 1 86 ? -16.174 -9.638 10.728 1.00 92.00 86 THR A N 1
ATOM 613 C CA . THR A 1 86 ? -15.495 -10.871 10.311 1.00 92.00 86 THR A CA 1
ATOM 614 C C . THR A 1 86 ? -15.523 -11.878 11.454 1.00 92.00 86 THR A C 1
ATOM 616 O O . THR A 1 86 ? -15.965 -11.562 12.558 1.00 92.00 86 THR A O 1
ATOM 619 N N . ASP A 1 87 ? -14.961 -13.063 11.232 1.00 89.88 87 ASP A N 1
ATOM 620 C CA . ASP A 1 87 ? -14.838 -14.067 12.286 1.00 89.88 87 ASP A CA 1
ATOM 621 C C . ASP A 1 87 ? -14.025 -13.599 13.495 1.00 89.88 87 ASP A C 1
ATOM 623 O O . ASP A 1 87 ? -14.264 -14.096 14.588 1.00 89.88 87 ASP A O 1
ATOM 627 N N . ALA A 1 88 ? -13.073 -12.673 13.323 1.00 89.81 88 ALA A N 1
ATOM 628 C CA . ALA A 1 88 ? -12.072 -12.344 14.344 1.00 89.81 88 ALA A CA 1
ATOM 629 C C . ALA A 1 88 ? -12.043 -10.871 14.784 1.00 89.81 88 ALA A C 1
ATOM 631 O O . ALA A 1 88 ? -11.420 -10.551 15.796 1.00 89.81 88 ALA A O 1
ATOM 632 N N . PHE A 1 89 ? -12.655 -9.966 14.024 1.00 96.00 89 PHE A N 1
ATOM 633 C CA . PHE A 1 89 ? -12.670 -8.532 14.321 1.00 96.00 89 PHE A CA 1
ATOM 634 C C . PHE A 1 89 ? -13.844 -7.832 13.631 1.00 96.00 89 PHE A C 1
ATOM 636 O O . PHE A 1 89 ? -14.366 -8.298 12.613 1.00 96.00 89 PHE A O 1
ATOM 643 N N . VAL A 1 90 ? -14.212 -6.670 14.161 1.00 97.56 90 VAL A N 1
ATOM 644 C CA . VAL A 1 90 ? -15.104 -5.706 13.520 1.00 97.56 90 VAL A CA 1
ATOM 645 C C . VAL A 1 90 ? -14.266 -4.614 12.890 1.00 97.56 90 VAL A C 1
ATOM 647 O O . VAL A 1 90 ? -13.379 -4.044 13.523 1.00 97.56 90 VAL A O 1
ATOM 650 N N . SER A 1 91 ? -14.566 -4.305 11.639 1.00 97.50 91 SER A N 1
ATOM 651 C CA . SER A 1 91 ? -13.985 -3.169 10.951 1.00 97.50 91 SER A CA 1
ATOM 652 C C . SER A 1 91 ? -14.894 -1.947 10.995 1.00 97.50 91 SER A C 1
ATOM 654 O O . SER A 1 91 ? -16.109 -2.097 10.912 1.00 97.50 91 SER A O 1
ATOM 656 N N . LYS A 1 92 ? -14.302 -0.750 11.024 1.00 98.12 92 LYS A N 1
ATOM 657 C CA . LYS A 1 92 ? -14.973 0.555 10.912 1.00 98.12 92 LYS A CA 1
ATOM 658 C C . LYS A 1 92 ? -14.297 1.385 9.821 1.00 98.12 92 LYS A C 1
ATOM 660 O O . LYS A 1 92 ? -13.073 1.501 9.812 1.00 98.12 92 LYS A O 1
ATOM 665 N N . GLN A 1 93 ? -15.062 1.976 8.909 1.00 97.75 93 GLN A N 1
ATOM 666 C CA . GLN A 1 93 ? -14.537 2.855 7.862 1.00 97.75 93 GLN A CA 1
ATOM 667 C C . GLN A 1 93 ? -15.396 4.108 7.716 1.00 97.75 93 GLN A C 1
ATOM 669 O O . GLN A 1 93 ? -16.621 4.031 7.750 1.00 97.75 93 GLN A O 1
ATOM 674 N N . LEU A 1 94 ? -14.746 5.258 7.534 1.00 97.88 94 LEU A N 1
ATOM 675 C CA . LEU A 1 94 ? -15.410 6.541 7.325 1.00 97.88 94 LEU A CA 1
ATOM 676 C C . LEU A 1 94 ? -15.259 6.950 5.865 1.00 97.88 94 LEU A C 1
ATOM 678 O O . LEU A 1 94 ? -14.160 6.905 5.320 1.00 97.88 94 LEU A O 1
ATOM 682 N N . THR A 1 95 ? -16.345 7.408 5.259 1.00 97.31 95 THR A N 1
ATOM 683 C CA . THR A 1 95 ? -16.338 8.082 3.960 1.00 97.31 95 THR A CA 1
ATOM 684 C C . THR A 1 95 ? -16.919 9.475 4.136 1.00 97.31 95 THR A C 1
ATOM 686 O O . THR A 1 95 ? -18.073 9.635 4.532 1.00 97.31 95 THR A O 1
ATOM 689 N N . VAL A 1 96 ? -16.107 10.488 3.861 1.00 95.56 96 VAL A N 1
ATOM 690 C CA . VAL A 1 96 ? -16.455 11.902 3.969 1.00 95.56 96 VAL A CA 1
ATOM 691 C C . VAL A 1 96 ? -16.759 12.425 2.576 1.00 95.56 96 VAL A C 1
ATOM 693 O O . VAL A 1 96 ? -15.956 12.286 1.656 1.00 95.56 96 VAL A O 1
ATOM 696 N N . SER A 1 97 ? -17.922 13.040 2.420 1.00 95.00 97 SER A N 1
ATOM 697 C CA . SER A 1 97 ? -18.365 13.639 1.163 1.00 95.00 97 SER A CA 1
ATOM 698 C C . SER A 1 97 ? -18.836 15.064 1.408 1.00 95.00 97 SER A C 1
ATOM 700 O O . SER A 1 97 ? -19.396 15.358 2.463 1.00 95.00 97 SER A O 1
ATOM 702 N N . SER A 1 98 ? -18.608 15.937 0.430 1.00 92.62 98 SER A N 1
ATOM 703 C CA . SER A 1 98 ? -19.144 17.295 0.415 1.00 92.62 98 SER A CA 1
ATOM 704 C C . SER A 1 98 ? -19.960 17.507 -0.853 1.00 92.62 98 SER A C 1
ATOM 706 O O . SER A 1 98 ? -19.566 17.060 -1.932 1.00 92.62 98 SER A O 1
ATOM 708 N N . ALA A 1 99 ? -21.110 18.167 -0.720 1.00 88.56 99 ALA A N 1
ATOM 709 C CA . ALA A 1 99 ? -21.991 18.433 -1.851 1.00 88.56 99 ALA A CA 1
ATOM 710 C C . ALA A 1 99 ? -21.578 19.662 -2.678 1.00 88.56 99 ALA A C 1
ATOM 712 O O . ALA A 1 99 ? -21.931 19.723 -3.854 1.00 88.56 99 ALA A O 1
ATOM 713 N N . ARG A 1 100 ? -20.887 20.655 -2.095 1.00 87.38 100 ARG A N 1
ATOM 714 C CA . ARG A 1 100 ? -20.633 21.945 -2.767 1.00 87.38 100 ARG A CA 1
ATOM 715 C C . ARG A 1 100 ? -19.192 22.435 -2.654 1.00 87.38 100 ARG A C 1
ATOM 717 O O . ARG A 1 100 ? -18.707 23.026 -3.613 1.00 87.38 100 ARG A O 1
ATOM 724 N N . HIS A 1 101 ? -18.505 22.195 -1.541 1.00 88.38 101 HIS A N 1
ATOM 725 C CA . HIS A 1 101 ? -17.190 22.782 -1.277 1.00 88.38 101 HIS A CA 1
ATOM 726 C C . HIS A 1 101 ? -16.081 21.734 -1.190 1.00 88.38 101 HIS A C 1
ATOM 728 O O . HIS A 1 101 ? -16.278 20.600 -0.764 1.00 88.38 101 HIS A O 1
ATOM 734 N N . ALA A 1 102 ? -14.872 22.132 -1.579 1.00 89.38 102 ALA A N 1
ATOM 735 C CA . ALA A 1 102 ? -13.692 21.348 -1.263 1.00 89.38 102 ALA A CA 1
ATOM 736 C C . ALA A 1 102 ? -13.257 21.631 0.181 1.00 89.38 102 ALA A C 1
ATOM 738 O O . ALA A 1 102 ? -13.234 22.783 0.613 1.00 89.38 102 ALA A O 1
ATOM 739 N N . HIS A 1 103 ? -12.875 20.585 0.908 1.00 89.56 103 HIS A N 1
ATOM 740 C CA . HIS A 1 103 ? -12.292 20.687 2.246 1.00 89.56 103 HIS A CA 1
ATOM 741 C C . HIS A 1 103 ? -11.016 19.859 2.299 1.00 89.56 103 HIS A C 1
ATOM 743 O O . HIS A 1 103 ? -10.902 18.853 1.610 1.00 89.56 103 HIS A O 1
ATOM 749 N N . ASN A 1 104 ? -10.056 20.244 3.130 1.00 89.81 104 ASN A N 1
ATOM 750 C CA . ASN A 1 104 ? -8.874 19.435 3.392 1.00 89.81 104 ASN A CA 1
ATOM 751 C C . ASN A 1 104 ? -9.046 18.690 4.716 1.00 89.81 104 ASN A C 1
ATOM 753 O O . ASN A 1 104 ? -9.148 19.325 5.764 1.00 89.81 104 ASN A O 1
ATOM 757 N N . VAL A 1 105 ? -9.067 17.359 4.686 1.00 91.62 105 VAL A N 1
ATOM 758 C CA . VAL A 1 105 ? -9.096 16.530 5.894 1.00 91.62 105 VAL A CA 1
ATOM 759 C C . VAL A 1 105 ? -7.689 16.497 6.477 1.00 91.62 105 VAL A C 1
ATOM 761 O O . VAL A 1 105 ? -6.796 15.847 5.935 1.00 91.62 105 VAL A O 1
ATOM 764 N N . THR A 1 106 ? -7.477 17.217 7.577 1.00 91.69 106 THR A N 1
ATOM 765 C CA . THR A 1 106 ? -6.161 17.341 8.218 1.00 91.69 106 THR A CA 1
ATOM 766 C C . THR A 1 106 ? -5.941 16.287 9.296 1.00 91.69 106 THR A C 1
ATOM 768 O O . THR A 1 106 ? -4.816 15.842 9.484 1.00 91.69 106 THR A O 1
ATOM 771 N N . ASN A 1 107 ? -7.005 15.832 9.963 1.00 93.81 107 ASN A N 1
ATOM 772 C CA . ASN A 1 107 ? -6.949 14.726 10.919 1.00 93.81 107 ASN A CA 1
ATOM 773 C C . ASN A 1 107 ? -8.205 13.855 10.822 1.00 93.81 107 ASN A C 1
ATOM 775 O O . ASN A 1 107 ? -9.314 14.366 10.653 1.00 93.81 107 ASN A O 1
ATOM 779 N N . VAL A 1 108 ? -8.016 12.546 10.964 1.00 95.94 108 VAL A N 1
ATOM 780 C CA . VAL A 1 108 ? -9.088 11.568 11.141 1.00 95.94 108 VAL A CA 1
ATOM 781 C C . VAL A 1 108 ? -8.852 10.846 12.452 1.00 95.94 108 VAL A C 1
ATOM 783 O O . VAL A 1 108 ? -7.791 10.264 12.657 1.00 95.94 108 VAL A O 1
ATOM 786 N N . THR A 1 109 ? -9.865 10.827 13.310 1.00 97.75 109 THR A N 1
ATOM 787 C CA . THR A 1 109 ? -9.891 10.026 14.531 1.00 97.75 109 THR A CA 1
ATOM 788 C C . THR A 1 109 ? -11.006 8.990 14.413 1.00 97.75 109 THR A C 1
ATOM 790 O O . THR A 1 109 ? -12.185 9.338 14.418 1.00 97.75 109 THR A O 1
ATOM 793 N N . LEU A 1 110 ? -10.632 7.717 14.276 1.00 97.81 110 LEU A N 1
ATOM 794 C CA . LEU A 1 110 ? -11.544 6.588 14.045 1.00 97.81 110 LEU A CA 1
ATOM 795 C C . LEU A 1 110 ? -12.276 6.178 15.330 1.00 97.81 110 LEU A C 1
ATOM 797 O O . LEU A 1 110 ? -13.469 5.874 15.286 1.00 97.81 110 LEU A O 1
ATOM 801 N N . PHE A 1 111 ? -11.561 6.227 16.455 1.00 97.88 111 PHE A N 1
ATOM 802 C CA . PHE A 1 111 ? -12.089 6.080 17.810 1.00 97.88 111 PHE A CA 1
ATOM 803 C C . PHE A 1 111 ? -11.665 7.311 18.608 1.00 97.88 111 PHE A C 1
ATOM 805 O O . PHE A 1 111 ? -10.474 7.513 18.838 1.00 97.88 111 PHE A O 1
ATOM 812 N N . ALA A 1 112 ? -12.619 8.168 18.960 1.00 97.12 112 ALA A N 1
ATOM 813 C CA . ALA A 1 112 ? -12.384 9.444 19.625 1.00 97.12 112 ALA A CA 1
ATOM 814 C C . ALA A 1 112 ? -12.650 9.320 21.130 1.00 97.12 112 ALA A C 1
ATOM 816 O O . ALA A 1 112 ? -13.692 9.755 21.615 1.00 97.12 112 ALA A O 1
ATOM 817 N N . GLY A 1 113 ? -11.707 8.709 21.855 1.00 95.56 113 GLY A N 1
ATOM 818 C CA . GLY A 1 113 ? -11.824 8.497 23.300 1.00 95.56 113 GLY A CA 1
ATOM 819 C C . GLY A 1 113 ? -12.807 7.388 23.683 1.00 95.56 113 GLY A C 1
ATOM 820 O O . GLY A 1 113 ? -13.411 7.465 24.750 1.00 95.56 113 GLY A O 1
ATOM 821 N N . ALA A 1 114 ? -12.980 6.376 22.825 1.00 97.25 114 ALA A N 1
ATOM 822 C CA . ALA A 1 114 ? -13.842 5.232 23.117 1.00 97.25 114 ALA A CA 1
ATOM 823 C C . ALA A 1 114 ? -13.330 4.503 24.363 1.00 97.25 114 ALA A C 1
ATOM 825 O O . ALA A 1 114 ? -12.126 4.305 24.505 1.00 97.25 114 ALA A O 1
ATOM 826 N N . ARG A 1 115 ? -14.217 4.093 25.266 1.00 97.94 115 ARG A N 1
ATOM 827 C CA . ARG A 1 115 ? -13.835 3.412 26.503 1.00 97.94 115 ARG A CA 1
ATOM 828 C C . ARG A 1 115 ? -14.147 1.925 26.417 1.00 97.94 115 ARG A C 1
ATOM 830 O O . ARG A 1 115 ? -15.268 1.523 26.124 1.00 97.94 115 ARG A O 1
ATOM 837 N N . LEU A 1 116 ? -13.121 1.119 26.660 1.00 98.25 116 LEU A N 1
ATOM 838 C CA . LEU A 1 116 ? -13.141 -0.330 26.517 1.00 98.25 116 LEU A CA 1
ATOM 839 C C . LEU A 1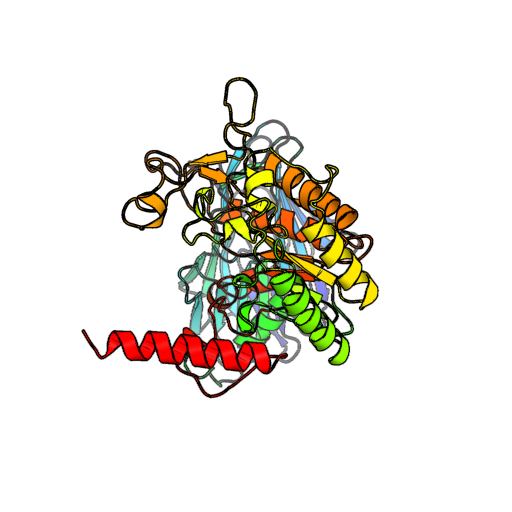 116 ? -13.240 -0.985 27.890 1.00 98.25 116 LEU A C 1
ATOM 841 O O . LEU A 1 116 ? -12.326 -0.853 28.706 1.00 98.25 116 LEU A O 1
ATOM 845 N N . LEU A 1 117 ? -14.340 -1.695 28.137 1.00 98.50 117 LEU A N 1
ATOM 846 C CA . LEU A 1 117 ? -14.595 -2.380 29.404 1.00 98.50 117 LEU A CA 1
ATOM 847 C C . LEU A 1 117 ? -14.917 -3.849 29.152 1.00 98.50 117 LEU A C 1
ATOM 849 O O . LEU A 1 117 ? -15.934 -4.150 28.534 1.00 98.50 117 LEU A O 1
ATOM 853 N N . LEU A 1 118 ? -14.086 -4.763 29.646 1.00 98.12 118 LEU A N 1
ATOM 854 C CA . LEU A 1 118 ? -14.371 -6.196 29.594 1.00 98.12 118 LEU A CA 1
ATOM 855 C C . LEU A 1 118 ? -15.133 -6.590 30.853 1.00 98.12 118 LEU A C 1
ATOM 857 O O . LEU A 1 118 ? -14.622 -6.413 31.958 1.00 98.12 118 LEU A O 1
ATOM 861 N N . ASP A 1 119 ? -16.362 -7.070 30.687 1.00 97.00 119 ASP A N 1
ATOM 862 C CA . ASP A 1 119 ? -17.253 -7.456 31.784 1.00 97.00 119 ASP A CA 1
ATOM 863 C C . ASP A 1 119 ? -17.386 -6.339 32.849 1.00 97.00 119 ASP A C 1
ATOM 865 O O . ASP A 1 119 ? -17.480 -6.579 34.050 1.00 97.00 119 ASP A O 1
ATOM 869 N N . GLY A 1 120 ? -17.357 -5.078 32.391 1.00 96.25 120 GLY A N 1
ATOM 870 C CA . GLY A 1 120 ? -17.436 -3.870 33.223 1.00 96.25 120 GLY A CA 1
ATOM 871 C C . GLY A 1 120 ? -16.103 -3.363 33.791 1.00 96.25 120 GLY A C 1
ATOM 872 O O . GLY A 1 120 ? -16.063 -2.263 34.343 1.00 96.25 120 GLY A O 1
ATOM 873 N N . ALA A 1 121 ? -15.002 -4.100 33.630 1.00 97.81 121 ALA A N 1
ATOM 874 C CA . ALA A 1 121 ? -13.685 -3.712 34.128 1.00 97.81 121 ALA A CA 1
ATOM 875 C C . ALA A 1 121 ? -12.834 -3.017 33.053 1.00 97.81 121 ALA A C 1
ATOM 877 O O . ALA A 1 121 ? -12.767 -3.458 31.905 1.00 97.81 121 ALA A O 1
ATOM 878 N N . ALA A 1 122 ? -12.114 -1.962 33.439 1.00 97.94 122 ALA A N 1
ATOM 879 C CA . ALA A 1 122 ? -11.080 -1.355 32.600 1.00 97.94 122 ALA A CA 1
ATOM 880 C C . ALA A 1 122 ? -9.885 -2.315 32.413 1.00 97.94 122 ALA A C 1
ATOM 882 O O . ALA A 1 122 ? -9.654 -3.164 33.280 1.00 97.94 122 ALA A O 1
ATOM 883 N N . PRO A 1 123 ? -9.121 -2.200 31.311 1.00 97.56 123 PRO A N 1
ATOM 884 C CA . PRO A 1 123 ? -7.915 -2.994 31.121 1.00 97.56 123 PRO A CA 1
ATOM 885 C C . PRO A 1 123 ? -6.894 -2.695 32.223 1.00 97.56 123 PRO A C 1
ATOM 887 O O . PRO A 1 123 ? -6.735 -1.550 32.649 1.00 97.56 123 PRO A O 1
ATOM 890 N N . ALA A 1 124 ? -6.185 -3.732 32.662 1.00 96.38 124 ALA A N 1
ATOM 891 C CA . ALA A 1 124 ? -5.098 -3.620 33.630 1.00 96.38 124 ALA A CA 1
ATOM 892 C C . ALA A 1 124 ? -3.858 -2.946 33.017 1.00 96.38 124 ALA A C 1
ATOM 894 O O . ALA A 1 124 ? -3.113 -2.260 33.710 1.00 96.38 124 ALA A O 1
ATOM 895 N N . GLU A 1 125 ? -3.647 -3.133 31.713 1.00 95.19 125 GLU A N 1
ATOM 896 C CA . GLU A 1 125 ? -2.525 -2.567 30.966 1.00 95.19 125 GLU A CA 1
ATOM 897 C C . GLU A 1 125 ? -2.967 -2.236 29.534 1.00 95.19 125 GLU A C 1
ATOM 899 O O . GLU A 1 125 ? -3.867 -2.869 28.977 1.00 95.19 125 GLU A O 1
ATOM 904 N N . SER A 1 126 ? -2.327 -1.250 28.908 1.00 95.94 126 SER A N 1
ATOM 905 C CA . SER A 1 126 ? -2.412 -1.043 27.462 1.00 95.94 126 SER A CA 1
ATOM 906 C C . SER A 1 126 ? -1.024 -0.879 26.859 1.00 95.94 126 SER A C 1
ATOM 908 O O . SER A 1 126 ? -0.217 -0.100 27.361 1.00 95.94 126 SER A O 1
ATOM 910 N N . VAL A 1 127 ? -0.759 -1.592 25.767 1.00 95.12 127 VAL A N 1
ATOM 911 C CA . VAL A 1 127 ? 0.522 -1.563 25.054 1.00 95.12 127 VAL A CA 1
ATOM 912 C C . VAL A 1 127 ? 0.317 -1.044 23.644 1.00 95.12 127 VAL A C 1
ATOM 914 O O . VAL A 1 127 ? -0.519 -1.548 22.899 1.00 95.12 127 VAL A O 1
ATOM 917 N N . VAL A 1 128 ? 1.114 -0.050 23.264 1.00 94.94 128 VAL A N 1
ATOM 918 C CA . VAL A 1 128 ? 1.154 0.469 21.897 1.00 94.94 128 VAL A CA 1
ATOM 919 C C . VAL A 1 128 ? 2.317 -0.181 21.160 1.00 94.94 128 VAL A C 1
ATOM 921 O O . VAL A 1 128 ? 3.464 -0.126 21.610 1.00 94.94 128 VAL A O 1
ATOM 924 N N . ALA A 1 129 ? 2.013 -0.821 20.037 1.00 90.81 129 ALA A N 1
ATOM 925 C CA . ALA A 1 129 ? 2.995 -1.466 19.189 1.00 90.81 129 ALA A CA 1
ATOM 926 C C . ALA A 1 129 ? 3.464 -0.526 18.075 1.00 90.81 129 ALA A C 1
ATOM 928 O O . ALA A 1 129 ? 2.645 0.148 17.441 1.00 90.81 129 ALA A O 1
ATOM 929 N N . ARG A 1 130 ? 4.785 -0.457 17.872 1.00 86.88 130 ARG A N 1
ATOM 930 C CA . ARG A 1 130 ? 5.444 0.598 17.084 1.00 86.88 130 ARG A CA 1
ATOM 931 C C . ARG A 1 130 ? 6.413 0.051 16.055 1.00 86.88 130 ARG A C 1
ATOM 933 O O . ARG A 1 130 ? 7.070 -0.961 16.285 1.00 86.88 130 ARG A O 1
ATOM 940 N N . SER A 1 131 ? 6.513 0.758 14.935 1.00 76.44 131 SER A N 1
ATOM 941 C CA . SER A 1 131 ? 7.472 0.447 13.880 1.00 76.44 131 SER A CA 1
ATOM 942 C C . SER A 1 131 ? 8.914 0.742 14.329 1.00 76.44 131 SER A C 1
ATOM 944 O O . SER A 1 131 ? 9.166 1.829 14.853 1.00 76.44 131 SER A O 1
ATOM 946 N N . PRO A 1 132 ? 9.879 -0.175 14.123 1.00 66.94 132 PRO A N 1
ATOM 947 C CA . PRO A 1 132 ? 11.277 0.061 14.481 1.00 66.94 132 PRO A CA 1
ATOM 948 C C . PRO A 1 132 ? 12.001 1.038 13.536 1.00 66.94 132 PRO A C 1
ATOM 950 O O . PRO A 1 132 ? 13.031 1.582 13.920 1.00 66.94 132 PRO A O 1
ATOM 953 N N . ALA A 1 133 ? 11.484 1.297 12.327 1.00 64.62 133 ALA A N 1
ATOM 954 C CA . ALA A 1 133 ? 12.150 2.126 11.310 1.00 64.62 133 ALA A CA 1
ATOM 955 C C . ALA A 1 133 ? 11.569 3.543 11.160 1.00 64.62 133 ALA A C 1
ATOM 957 O O . ALA A 1 133 ? 11.516 4.090 10.059 1.00 64.62 133 ALA A O 1
ATOM 958 N N . GLY A 1 134 ? 11.118 4.143 12.263 1.00 58.34 134 GLY A N 1
ATOM 959 C CA . GLY A 1 134 ? 10.759 5.566 12.299 1.00 58.34 134 GLY A CA 1
ATOM 960 C C . GLY A 1 134 ? 9.386 5.927 11.722 1.00 58.34 134 GLY A C 1
ATOM 961 O O . GLY A 1 134 ? 9.093 7.110 11.553 1.00 58.34 134 GLY A O 1
ATOM 962 N N . LEU A 1 135 ? 8.526 4.942 11.445 1.00 73.88 135 LEU A N 1
ATOM 963 C CA . LEU A 1 135 ? 7.091 5.191 11.270 1.00 73.88 135 LEU A CA 1
ATOM 964 C C . LEU A 1 135 ? 6.382 5.278 12.631 1.00 73.88 135 LEU A C 1
ATOM 966 O O . LEU A 1 135 ? 7.027 5.193 13.678 1.00 73.88 135 LEU A O 1
ATOM 970 N N . ARG A 1 136 ? 5.064 5.516 12.632 1.00 86.06 136 ARG A N 1
ATOM 971 C CA . ARG A 1 136 ? 4.307 5.725 13.876 1.00 86.06 136 ARG A CA 1
ATOM 972 C C . ARG A 1 136 ? 3.871 4.383 14.505 1.00 86.06 136 ARG A C 1
ATOM 974 O O . ARG A 1 136 ? 4.560 3.363 14.400 1.00 86.06 136 ARG A O 1
ATOM 981 N N . ASP A 1 137 ? 2.756 4.386 15.224 1.00 91.25 137 ASP A N 1
ATOM 982 C CA . ASP A 1 137 ? 2.188 3.194 15.842 1.00 91.25 137 ASP A CA 1
ATOM 983 C C . ASP A 1 137 ? 1.532 2.308 14.765 1.00 91.25 137 ASP A C 1
ATOM 985 O O . ASP A 1 137 ? 1.171 2.783 13.689 1.00 91.25 137 ASP A O 1
ATOM 989 N N . PHE A 1 138 ? 1.344 1.014 15.034 1.00 89.88 138 PHE A N 1
ATOM 990 C CA . PHE A 1 138 ? 0.572 0.132 14.144 1.00 89.88 138 PHE A CA 1
ATOM 991 C C . PHE A 1 138 ? -0.551 -0.627 14.849 1.00 89.88 138 PHE A C 1
ATOM 993 O O . PHE A 1 138 ? -1.432 -1.155 14.172 1.00 89.88 138 PHE A O 1
ATOM 1000 N N . ALA A 1 139 ? -0.556 -0.698 16.180 1.00 94.31 139 ALA A N 1
ATOM 1001 C CA . ALA A 1 139 ? -1.631 -1.309 16.957 1.00 94.31 139 ALA A CA 1
ATOM 1002 C C . ALA A 1 139 ? -1.606 -0.837 18.415 1.00 94.31 139 ALA A C 1
ATOM 1004 O O . ALA A 1 139 ? -0.558 -0.472 18.945 1.00 94.31 139 ALA A O 1
ATOM 1005 N N . LEU A 1 140 ? -2.757 -0.912 19.075 1.00 97.12 140 LEU A N 1
ATOM 1006 C CA . LEU A 1 140 ? -2.905 -0.828 20.522 1.00 97.12 140 LEU A CA 1
ATOM 1007 C C . LEU A 1 140 ? -3.526 -2.128 21.026 1.00 97.12 140 LEU A C 1
ATOM 1009 O O . LEU A 1 140 ? -4.500 -2.620 20.457 1.00 97.12 140 LEU A O 1
ATOM 1013 N N . PHE A 1 141 ? -2.972 -2.655 22.110 1.00 97.88 141 PHE A N 1
ATOM 1014 C CA . PHE A 1 141 ? -3.468 -3.834 22.802 1.00 97.88 141 PHE A CA 1
ATOM 1015 C C . PHE A 1 141 ? -3.914 -3.455 24.209 1.00 97.88 141 PHE A C 1
ATOM 1017 O O . PHE A 1 141 ? -3.093 -3.012 25.008 1.00 97.88 141 PHE A O 1
ATOM 1024 N N . ALA A 1 142 ? -5.198 -3.622 24.513 1.00 97.81 142 ALA A N 1
ATOM 1025 C CA . ALA A 1 142 ? -5.740 -3.483 25.863 1.00 97.81 142 ALA A CA 1
ATOM 1026 C C . ALA A 1 142 ? -5.802 -4.868 26.520 1.00 97.81 142 ALA A C 1
ATOM 1028 O O . ALA A 1 142 ? -6.323 -5.806 25.916 1.00 97.81 142 ALA A O 1
ATOM 1029 N N . ARG A 1 143 ? -5.258 -5.011 27.731 1.00 97.38 143 ARG A N 1
ATOM 1030 C CA . ARG A 1 143 ? -5.062 -6.303 28.403 1.00 97.38 143 ARG A CA 1
ATOM 1031 C C . ARG A 1 143 ? -5.864 -6.393 29.693 1.00 97.38 143 ARG A C 1
ATOM 1033 O O . ARG A 1 143 ? -5.779 -5.518 30.552 1.00 97.38 143 ARG A O 1
ATOM 1040 N N . TRP A 1 144 ? -6.567 -7.504 29.851 1.00 97.19 144 TRP A N 1
ATOM 1041 C CA . TRP A 1 144 ? -7.122 -7.990 31.112 1.00 97.19 144 TRP A CA 1
ATOM 1042 C C . TRP A 1 144 ? -6.346 -9.235 31.559 1.00 97.19 144 TRP A C 1
ATOM 1044 O O . TRP A 1 144 ? -5.314 -9.567 30.980 1.00 97.19 144 TRP A O 1
ATOM 1054 N N . SER A 1 145 ? -6.815 -9.929 32.597 1.00 94.94 145 SER A N 1
ATOM 1055 C CA . SER A 1 145 ? -6.120 -11.098 33.156 1.00 94.94 145 SER A CA 1
ATOM 1056 C C . SER A 1 145 ? -5.882 -12.203 32.121 1.00 94.94 145 SER A C 1
ATOM 1058 O O . SER A 1 145 ? -4.771 -12.709 32.001 1.00 94.94 145 SER A O 1
ATOM 1060 N N . THR A 1 146 ? -6.911 -12.566 31.356 1.00 95.94 146 THR A N 1
ATOM 1061 C CA . THR A 1 146 ? -6.872 -13.681 30.391 1.00 95.94 146 THR A CA 1
ATOM 1062 C C . THR A 1 146 ? -7.297 -13.285 28.982 1.00 95.94 146 THR A C 1
ATOM 1064 O O . THR A 1 146 ? -7.167 -14.080 28.057 1.00 95.94 146 THR A O 1
ATOM 1067 N N . THR A 1 147 ? -7.796 -12.065 28.801 1.00 97.50 147 THR A N 1
ATOM 1068 C CA . THR A 1 147 ? -8.366 -11.581 27.541 1.00 97.50 147 THR A CA 1
ATOM 1069 C C . THR A 1 147 ? -7.673 -10.294 27.124 1.00 97.50 147 THR A C 1
ATOM 1071 O O . THR A 1 147 ? -7.319 -9.471 27.966 1.00 97.50 147 THR A O 1
ATOM 1074 N N . GLY A 1 148 ? -7.488 -10.117 25.823 1.00 97.44 148 GLY A N 1
ATOM 1075 C CA . GLY A 1 148 ? -6.975 -8.900 25.219 1.00 97.44 148 GLY A CA 1
ATOM 1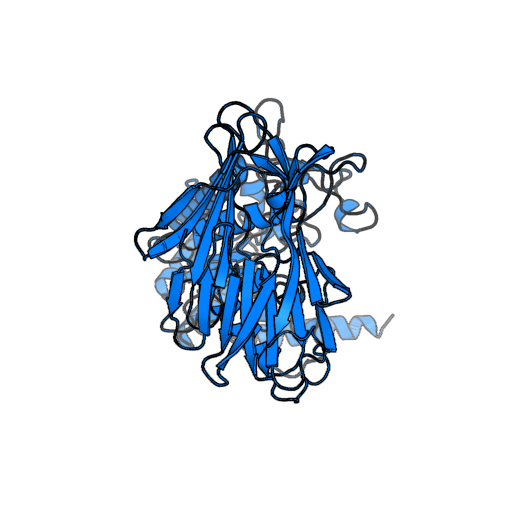076 C C . GLY A 1 148 ? -7.906 -8.378 24.130 1.00 97.44 148 GLY A C 1
ATOM 1077 O O . GLY A 1 148 ? -8.646 -9.138 23.497 1.00 97.44 148 GLY A O 1
ATOM 1078 N N . ALA A 1 149 ? -7.841 -7.072 23.888 1.00 98.00 149 ALA A N 1
ATOM 1079 C CA . ALA A 1 149 ? -8.450 -6.420 22.738 1.00 98.00 149 ALA A CA 1
ATOM 1080 C C . ALA A 1 149 ? -7.365 -5.786 21.861 1.00 98.00 149 ALA A C 1
ATOM 1082 O O . ALA A 1 149 ? -6.483 -5.096 22.364 1.00 98.00 149 ALA A O 1
ATOM 1083 N N . LEU A 1 150 ? -7.439 -6.017 20.552 1.00 97.75 150 LEU A N 1
ATOM 1084 C CA . LEU A 1 150 ? -6.629 -5.339 19.538 1.00 97.75 150 LEU A CA 1
ATOM 1085 C C . LEU A 1 150 ? -7.434 -4.168 18.974 1.00 97.75 150 LEU A C 1
ATOM 1087 O O . LEU A 1 150 ? -8.574 -4.376 18.566 1.00 97.75 150 LEU A O 1
ATOM 1091 N N . ILE A 1 151 ? -6.819 -2.990 18.869 1.00 97.75 151 ILE A N 1
ATOM 1092 C CA . ILE A 1 151 ? -7.317 -1.837 18.110 1.00 97.75 151 ILE A CA 1
ATOM 1093 C C . ILE A 1 151 ? -6.232 -1.382 17.130 1.00 97.75 151 ILE A C 1
ATOM 1095 O O . ILE A 1 151 ? -5.088 -1.150 17.512 1.00 97.75 151 ILE A O 1
ATOM 1099 N N . THR A 1 152 ? -6.569 -1.252 15.851 1.00 96.31 152 THR A N 1
ATOM 1100 C CA . THR A 1 152 ? -5.619 -0.851 14.800 1.00 96.31 152 THR A CA 1
ATOM 1101 C C . THR A 1 152 ? -6.344 -0.191 13.626 1.00 96.31 152 THR A C 1
ATOM 1103 O O . THR A 1 152 ? -7.570 -0.214 13.559 1.00 96.31 152 THR A O 1
ATOM 1106 N N . ALA A 1 153 ? -5.610 0.401 12.688 1.00 94.38 153 ALA A N 1
ATOM 1107 C CA . ALA A 1 153 ? -6.111 0.825 11.385 1.00 94.38 153 ALA A CA 1
ATOM 1108 C C . ALA A 1 153 ? -5.138 0.379 10.302 1.00 94.38 153 ALA A C 1
ATOM 1110 O O . ALA A 1 153 ? -3.949 0.280 10.583 1.00 94.38 153 ALA A O 1
ATOM 1111 N N . ARG A 1 154 ? -5.626 0.146 9.074 1.00 91.38 154 ARG A N 1
ATOM 1112 C CA . ARG A 1 154 ? -4.798 -0.197 7.899 1.00 91.38 154 ARG A CA 1
ATOM 1113 C C . ARG A 1 154 ? -3.931 0.986 7.452 1.00 91.38 154 ARG A C 1
ATOM 1115 O O . ARG A 1 154 ? -4.135 1.521 6.370 1.00 91.38 154 ARG A O 1
ATOM 1122 N N . ASN A 1 155 ? -3.037 1.444 8.320 1.00 89.50 155 ASN A N 1
ATOM 1123 C CA . ASN A 1 155 ? -2.320 2.700 8.191 1.00 89.50 155 ASN A CA 1
ATOM 1124 C C . ASN A 1 155 ? -0.992 2.637 8.973 1.00 89.50 155 ASN A C 1
ATOM 1126 O O . ASN A 1 155 ? -1.014 2.387 10.179 1.00 89.50 155 ASN A O 1
ATOM 1130 N N . PRO A 1 156 ? 0.161 2.868 8.324 1.00 85.75 156 PRO A N 1
ATOM 1131 C CA . PRO A 1 156 ? 1.468 2.846 8.980 1.00 85.75 156 PRO A CA 1
ATOM 1132 C C . PRO A 1 156 ? 1.856 4.184 9.655 1.00 85.75 156 PRO A C 1
ATOM 1134 O O . PRO A 1 156 ? 2.888 4.279 10.313 1.00 85.75 156 PRO A O 1
ATOM 1137 N N . PHE A 1 157 ? 1.032 5.224 9.511 1.00 87.06 157 PHE A N 1
ATOM 1138 C CA . PHE A 1 157 ? 1.179 6.556 10.114 1.00 87.06 157 PHE A CA 1
ATOM 1139 C C . PHE A 1 157 ? 0.161 6.795 11.238 1.00 87.06 157 PHE A C 1
ATOM 1141 O O . PHE A 1 157 ? -0.220 7.932 11.524 1.00 87.06 157 PHE A O 1
ATOM 1148 N N . LEU A 1 158 ? -0.307 5.714 11.855 1.00 91.88 158 LEU A N 1
ATOM 1149 C CA . LEU A 1 158 ? -1.289 5.742 12.922 1.00 91.88 158 LEU A CA 1
ATOM 1150 C C . LEU A 1 158 ? -0.687 6.296 14.222 1.00 91.88 158 LEU A C 1
ATOM 1152 O O . LEU A 1 158 ? 0.445 5.999 14.584 1.00 91.88 158 LEU A O 1
ATOM 1156 N N . THR A 1 159 ? -1.480 7.053 14.967 1.00 94.44 159 THR A N 1
ATOM 1157 C CA . THR A 1 159 ? -1.234 7.383 16.369 1.00 94.44 159 THR A CA 1
ATOM 1158 C C . THR A 1 159 ? -2.291 6.700 17.229 1.00 94.44 159 THR A C 1
ATOM 1160 O O . THR A 1 159 ? -3.494 6.898 17.035 1.00 94.44 159 THR A O 1
ATOM 1163 N N . ALA A 1 160 ? -1.839 5.883 18.176 1.00 96.00 160 ALA A N 1
ATOM 1164 C CA . ALA A 1 160 ? -2.692 5.191 19.126 1.00 96.00 160 ALA A CA 1
ATOM 1165 C C . ALA A 1 160 ? -2.366 5.651 20.550 1.00 96.00 160 ALA A C 1
ATOM 1167 O O . ALA A 1 160 ? -1.230 5.569 21.012 1.00 96.00 160 ALA A O 1
ATOM 1168 N N . THR A 1 161 ? -3.374 6.147 21.260 1.00 97.31 161 THR A N 1
ATOM 1169 C CA . THR A 1 161 ? -3.201 6.735 22.592 1.00 97.31 161 THR A CA 1
ATOM 1170 C C . THR A 1 161 ? -4.140 6.058 23.586 1.00 97.31 161 THR A C 1
ATOM 1172 O O . THR A 1 161 ? -5.355 6.235 23.469 1.00 97.31 161 THR A O 1
ATOM 1175 N N . PRO A 1 162 ? -3.617 5.283 24.554 1.00 96.75 162 PRO A N 1
ATOM 1176 C CA . PRO A 1 162 ? -4.404 4.836 25.692 1.00 96.75 162 PRO A CA 1
ATOM 1177 C C . PRO A 1 162 ? -4.613 5.992 26.677 1.00 96.75 162 PRO A C 1
ATOM 1179 O O . PRO A 1 162 ? -3.735 6.830 26.875 1.00 96.75 162 PRO A O 1
ATOM 1182 N N . HIS A 1 163 ? -5.765 5.994 27.333 1.00 95.81 163 HIS A N 1
ATOM 1183 C CA . HIS A 1 163 ? -6.150 6.921 28.391 1.00 95.81 163 HIS A CA 1
ATOM 1184 C C . HIS A 1 163 ? -6.541 6.137 29.646 1.00 95.81 163 HIS A C 1
ATOM 1186 O O . HIS A 1 163 ? -6.808 4.934 29.601 1.00 95.81 163 HIS A O 1
ATOM 1192 N N . GLY A 1 164 ? -6.608 6.826 30.786 1.00 91.88 164 GLY A N 1
ATOM 1193 C CA . GLY A 1 164 ? -7.077 6.222 32.034 1.00 91.88 164 GLY A CA 1
ATOM 1194 C C . GLY A 1 164 ? -8.488 5.627 31.912 1.00 91.88 164 GLY A C 1
ATOM 1195 O O . GLY A 1 164 ? -9.309 6.083 31.117 1.00 91.88 164 GLY A O 1
ATOM 1196 N N . GLY A 1 165 ? -8.776 4.590 32.704 1.00 92.81 165 GLY A N 1
ATOM 1197 C CA . GLY A 1 165 ? -10.113 3.985 32.775 1.00 92.81 165 GLY A CA 1
ATOM 1198 C C . GLY A 1 165 ? -10.549 3.201 31.530 1.00 92.81 165 GLY A C 1
ATOM 1199 O O . GLY A 1 165 ? -11.744 2.941 31.382 1.00 92.81 165 GLY A O 1
ATOM 1200 N N . GLY A 1 166 ? -9.606 2.830 30.655 1.00 94.31 166 GLY A N 1
ATOM 1201 C CA . GLY A 1 166 ? -9.860 2.067 29.428 1.00 94.31 166 GLY A CA 1
ATOM 1202 C C . GLY A 1 166 ? -10.175 2.913 28.198 1.00 94.31 166 GLY A C 1
ATOM 1203 O O . GLY A 1 166 ? -10.599 2.362 27.186 1.00 94.31 166 GLY A O 1
ATOM 1204 N N . GLY A 1 167 ? -10.000 4.235 28.270 1.00 97.38 167 GLY A N 1
ATOM 1205 C CA . GLY A 1 167 ? -10.166 5.107 27.110 1.00 97.38 167 GLY A CA 1
ATOM 1206 C C . GLY A 1 167 ? -9.096 4.848 26.047 1.00 97.38 167 GLY A C 1
ATOM 1207 O O . GLY A 1 167 ? -7.934 4.621 26.372 1.00 97.38 167 GLY A O 1
ATOM 1208 N N . VAL A 1 168 ? -9.464 4.917 24.771 1.00 97.56 168 VAL A N 1
ATOM 1209 C CA . VAL A 1 168 ? -8.546 4.780 23.637 1.00 97.56 168 VAL A CA 1
ATOM 1210 C C . VAL A 1 168 ? -8.849 5.817 22.559 1.00 97.56 168 VAL A C 1
ATOM 1212 O O . VAL A 1 168 ? -10.005 6.081 22.221 1.00 97.56 168 VAL A O 1
ATOM 1215 N N . THR A 1 169 ? -7.792 6.388 21.988 1.00 97.94 169 THR A N 1
ATOM 1216 C CA . THR A 1 169 ? -7.864 7.222 20.786 1.00 97.94 169 THR A CA 1
ATOM 1217 C C . THR A 1 169 ? -7.043 6.600 19.669 1.00 97.94 169 THR A C 1
ATOM 1219 O O . THR A 1 169 ? -5.898 6.208 19.882 1.00 97.94 169 THR A O 1
ATOM 1222 N N . LEU A 1 170 ? -7.626 6.538 18.473 1.00 97.62 170 LEU A N 1
ATOM 1223 C CA . LEU A 1 170 ? -6.981 6.032 17.264 1.00 97.62 170 LEU A CA 1
ATOM 1224 C C . LEU A 1 170 ? -7.109 7.074 16.150 1.00 97.62 170 LEU A C 1
ATOM 1226 O O . LEU A 1 170 ? -8.222 7.313 15.673 1.00 97.62 170 LEU A O 1
ATOM 1230 N N . SER A 1 171 ? -6.005 7.697 15.736 1.00 96.31 171 SER A N 1
ATOM 1231 C CA . SER A 1 171 ? -6.029 8.793 14.760 1.00 96.31 171 SER A CA 1
ATOM 1232 C C . SER A 1 171 ? -4.840 8.791 13.804 1.00 96.31 171 SER A C 1
ATOM 1234 O O . SER A 1 171 ? -3.853 8.095 14.017 1.00 96.31 171 SER A O 1
ATOM 1236 N N . TYR A 1 172 ? -4.944 9.554 12.719 1.00 93.69 172 TYR A N 1
ATOM 1237 C CA . TYR A 1 172 ? -3.834 9.856 11.815 1.00 93.69 172 TYR A CA 1
ATOM 1238 C C . TYR A 1 172 ? -4.128 11.131 11.012 1.00 93.69 172 TYR A C 1
ATOM 1240 O O . TYR A 1 172 ? -5.257 11.628 10.981 1.00 93.69 172 TYR A O 1
ATOM 1248 N N . GLU A 1 173 ? -3.102 11.675 10.360 1.00 91.06 173 GLU A N 1
ATOM 1249 C CA . GLU A 1 173 ? -3.154 12.958 9.650 1.00 91.06 173 GLU A CA 1
ATOM 1250 C C . GLU A 1 173 ? -3.082 12.744 8.132 1.00 91.06 173 GLU A C 1
ATOM 1252 O O . GLU A 1 173 ? -1.988 12.719 7.558 1.00 91.06 173 GLU A O 1
ATOM 1257 N N . PRO A 1 174 ? -4.224 12.559 7.440 1.00 88.88 174 PRO A N 1
ATOM 1258 C CA . PRO A 1 174 ? -4.179 12.282 6.016 1.00 88.88 174 PRO A CA 1
ATOM 1259 C C . PRO A 1 174 ? -3.702 13.477 5.190 1.00 88.88 174 PRO A C 1
ATOM 1261 O O . PRO A 1 174 ? -2.961 13.284 4.230 1.00 88.88 174 PRO A O 1
ATOM 1264 N N . MET A 1 175 ? -4.086 14.705 5.556 1.00 87.12 175 MET A N 1
ATOM 1265 C CA . MET A 1 175 ? -3.824 15.923 4.771 1.00 87.12 175 MET A CA 1
ATOM 1266 C C . MET A 1 175 ? -4.289 15.777 3.310 1.00 87.12 175 MET A C 1
ATOM 1268 O O . MET A 1 175 ? -3.557 16.097 2.370 1.00 87.12 175 MET A O 1
ATOM 1272 N N . MET A 1 176 ? -5.495 15.231 3.124 1.00 86.38 176 MET A N 1
ATOM 1273 C CA . MET A 1 176 ? -6.068 14.935 1.809 1.00 86.38 176 MET A CA 1
ATOM 1274 C C . MET A 1 176 ? -7.347 15.737 1.550 1.00 86.38 176 MET A C 1
ATOM 1276 O O . MET A 1 176 ? -8.165 15.899 2.459 1.00 86.38 176 MET A O 1
ATOM 1280 N N . PRO A 1 177 ? -7.574 16.187 0.304 1.00 86.69 177 PRO A N 1
ATOM 1281 C CA . PRO A 1 177 ? -8.792 16.895 -0.044 1.00 86.69 177 PRO A CA 1
ATOM 1282 C C . PRO A 1 177 ? -9.996 15.945 -0.129 1.00 86.69 177 PRO A C 1
ATOM 1284 O O . PRO A 1 177 ? -9.888 14.814 -0.600 1.00 86.69 177 PRO A O 1
ATOM 1287 N N . VAL A 1 178 ? -11.161 16.456 0.251 1.00 87.31 178 VAL A N 1
ATOM 1288 C CA . VAL A 1 178 ? -12.483 16.004 -0.189 1.00 87.31 178 VAL A CA 1
ATOM 1289 C C . VAL A 1 178 ? -13.044 17.079 -1.117 1.00 87.31 178 VAL A C 1
ATOM 1291 O O . VAL A 1 178 ? -12.956 18.263 -0.801 1.00 87.31 178 VAL A O 1
ATOM 1294 N N . ALA A 1 179 ? -13.600 16.690 -2.264 1.00 85.44 179 ALA A N 1
ATOM 1295 C CA . ALA A 1 179 ? -14.168 17.621 -3.242 1.00 85.44 179 ALA A CA 1
ATOM 1296 C C . ALA A 1 179 ? -15.574 17.180 -3.688 1.00 85.44 179 ALA A C 1
ATOM 1298 O O . ALA A 1 179 ? -15.920 16.002 -3.533 1.00 85.44 179 ALA A O 1
ATOM 1299 N N . PRO A 1 180 ? -16.387 18.085 -4.268 1.00 80.75 180 PRO A N 1
ATOM 1300 C CA . PRO A 1 180 ? -17.663 17.717 -4.876 1.00 80.75 180 PRO A CA 1
ATOM 1301 C C . PRO A 1 180 ? -17.416 16.655 -5.958 1.00 80.75 180 PRO A C 1
ATOM 1303 O O . PRO A 1 180 ? -16.684 16.909 -6.908 1.00 80.75 180 PRO A O 1
ATOM 1306 N N . ALA A 1 181 ? -17.980 15.457 -5.780 1.00 82.00 181 ALA A N 1
ATOM 1307 C CA . ALA A 1 181 ? -17.756 14.238 -6.581 1.00 82.00 181 ALA A CA 1
ATOM 1308 C C . ALA A 1 181 ? -16.477 13.408 -6.310 1.00 82.00 181 ALA A C 1
ATOM 1310 O O . ALA A 1 181 ? -16.312 12.356 -6.925 1.00 82.00 181 ALA A O 1
ATOM 1311 N N . ALA A 1 182 ? -15.621 13.790 -5.360 1.00 88.12 182 ALA A N 1
ATOM 1312 C CA . ALA A 1 182 ? -14.473 12.986 -4.931 1.00 88.12 182 ALA A CA 1
ATOM 1313 C C . ALA A 1 182 ? -14.473 12.839 -3.397 1.00 88.12 182 ALA A C 1
ATOM 1315 O O . ALA A 1 182 ? -13.880 13.669 -2.697 1.00 88.12 182 ALA A O 1
ATOM 1316 N N . PRO A 1 183 ? -15.176 11.824 -2.852 1.00 93.25 183 PRO A N 1
ATOM 1317 C CA . PRO A 1 183 ? -15.211 11.592 -1.417 1.00 93.25 183 PRO A CA 1
ATOM 1318 C C . PRO A 1 183 ? -13.843 11.138 -0.898 1.00 93.25 183 PRO A C 1
ATOM 1320 O O . PRO A 1 183 ? -13.120 10.395 -1.561 1.00 93.25 183 PRO A O 1
ATOM 1323 N N . PHE A 1 184 ? -13.520 11.535 0.328 1.00 93.38 184 PHE A N 1
ATOM 1324 C CA . PHE A 1 184 ? -12.367 11.014 1.051 1.00 93.38 184 PHE A CA 1
ATOM 1325 C C . PHE A 1 184 ? -12.782 9.764 1.833 1.00 93.38 184 PHE A C 1
ATOM 1327 O O . PHE A 1 184 ? -13.708 9.818 2.641 1.00 93.38 184 PHE A O 1
ATOM 1334 N N . SER A 1 185 ? -12.086 8.648 1.625 1.00 95.06 185 SER A N 1
ATOM 1335 C CA . SER A 1 185 ? -12.272 7.430 2.421 1.00 95.06 185 SER A CA 1
ATOM 1336 C C . SER A 1 185 ? -11.112 7.268 3.393 1.00 95.06 185 SER A C 1
ATOM 1338 O O . SER A 1 185 ? -9.956 7.210 2.979 1.00 95.06 185 SER A O 1
ATOM 1340 N N . ALA A 1 186 ? -11.426 7.183 4.682 1.00 95.88 186 ALA A N 1
ATOM 1341 C CA . ALA A 1 186 ? -10.450 6.838 5.701 1.00 95.88 186 ALA A CA 1
ATOM 1342 C C . ALA A 1 186 ? -10.018 5.370 5.562 1.00 95.88 186 ALA A C 1
ATOM 1344 O O . ALA A 1 186 ? -10.779 4.525 5.071 1.00 95.88 186 ALA A O 1
ATOM 1345 N N . ASP A 1 187 ? -8.817 5.055 6.041 1.00 94.38 187 ASP A N 1
ATOM 1346 C CA . ASP A 1 187 ? -8.390 3.675 6.195 1.00 94.38 187 ASP A CA 1
ATOM 1347 C C . ASP A 1 187 ? -9.253 2.980 7.237 1.00 94.38 187 ASP A C 1
ATOM 1349 O O . ASP A 1 187 ? -9.730 3.564 8.215 1.00 94.38 187 ASP A O 1
ATOM 1353 N N . ARG A 1 188 ? -9.451 1.689 7.010 1.00 95.25 188 ARG A N 1
ATOM 1354 C CA . ARG A 1 188 ? -10.312 0.858 7.834 1.00 95.25 188 ARG A CA 1
ATOM 1355 C C . ARG A 1 188 ? -9.657 0.595 9.193 1.00 95.25 188 ARG A C 1
ATOM 1357 O O . ARG A 1 188 ? -8.566 0.024 9.245 1.00 95.25 188 ARG A O 1
ATOM 1364 N N . ALA A 1 189 ? -10.343 0.976 10.266 1.00 97.25 189 ALA A N 1
ATOM 1365 C CA . ALA A 1 189 ? -10.043 0.564 11.633 1.00 97.25 189 ALA A CA 1
ATOM 1366 C C . ALA A 1 189 ? -10.506 -0.875 11.869 1.00 97.25 189 ALA A C 1
ATOM 1368 O O . ALA A 1 189 ? -11.504 -1.290 11.283 1.00 97.25 189 ALA A O 1
ATOM 1369 N N . HIS A 1 190 ? -9.832 -1.596 12.763 1.00 97.44 190 HIS A N 1
ATOM 1370 C CA . HIS A 1 190 ? -10.231 -2.911 13.261 1.00 97.44 190 HIS A CA 1
ATOM 1371 C C . HIS A 1 190 ? -10.210 -2.921 14.782 1.00 97.44 190 HIS A C 1
ATOM 1373 O O . HIS A 1 190 ? -9.283 -2.387 15.392 1.00 97.44 190 HIS A O 1
ATOM 1379 N N . ILE A 1 191 ? -11.206 -3.576 15.368 1.00 98.00 191 ILE A N 1
ATOM 1380 C CA . ILE A 1 191 ? -11.252 -3.929 16.783 1.00 98.00 191 ILE A CA 1
ATOM 1381 C C . ILE A 1 191 ? -11.610 -5.409 16.926 1.00 98.00 191 ILE A C 1
ATOM 1383 O O . ILE A 1 191 ? -12.544 -5.891 16.285 1.00 98.00 191 ILE A O 1
ATOM 1387 N N . GLY A 1 192 ? -10.861 -6.153 17.734 1.00 96.88 192 GLY A N 1
ATOM 1388 C CA . GLY A 1 192 ? -11.084 -7.588 17.924 1.00 96.88 192 GLY A CA 1
ATOM 1389 C C . GLY A 1 192 ? -10.674 -8.070 19.308 1.00 96.88 192 GLY A C 1
ATOM 1390 O O . GLY A 1 192 ? -9.875 -7.424 19.982 1.00 96.88 192 GLY A O 1
ATOM 1391 N N . LEU A 1 193 ? -11.209 -9.222 19.712 1.00 97.12 193 LEU A N 1
ATOM 1392 C CA . LEU A 1 193 ? -10.932 -9.874 20.994 1.00 97.12 193 LEU A CA 1
ATOM 1393 C C . LEU A 1 193 ? -10.100 -11.144 20.805 1.00 97.12 193 LEU A C 1
ATOM 1395 O O . LEU A 1 193 ? -10.179 -11.810 19.772 1.00 97.12 193 LEU A O 1
ATOM 1399 N N . HIS A 1 194 ? -9.294 -11.481 21.807 1.00 96.56 194 HIS A N 1
ATOM 1400 C CA . HIS A 1 194 ? -8.507 -12.712 21.839 1.00 96.56 194 HIS A CA 1
ATOM 1401 C C . HIS A 1 194 ? -8.195 -13.133 23.278 1.00 96.56 194 HIS A C 1
ATOM 1403 O O . HIS A 1 194 ? -8.165 -12.305 24.184 1.00 96.56 194 HIS A O 1
ATOM 1409 N N . LEU A 1 195 ? -7.930 -14.423 23.482 1.00 97.31 195 LEU A N 1
ATOM 1410 C CA . LEU A 1 195 ? -7.400 -14.932 24.746 1.00 97.31 195 LEU A CA 1
ATOM 1411 C C . LEU A 1 195 ? -5.887 -14.758 24.774 1.00 97.31 195 LEU A C 1
ATOM 1413 O O . LEU A 1 195 ? -5.216 -15.102 23.804 1.00 97.31 195 LEU A O 1
ATOM 1417 N N . LEU A 1 196 ? -5.364 -14.233 25.876 1.00 97.25 196 LEU A N 1
ATOM 1418 C CA . LEU A 1 196 ? -3.932 -14.080 26.097 1.00 97.25 196 LEU A CA 1
ATOM 1419 C C . LEU A 1 196 ? -3.302 -15.444 26.375 1.00 97.25 196 LEU A C 1
ATOM 1421 O O . LEU A 1 196 ? -3.826 -16.235 27.159 1.00 97.25 196 LEU A O 1
ATOM 1425 N N . THR A 1 197 ? -2.147 -15.702 25.764 1.00 96.88 197 THR A N 1
ATOM 1426 C CA . THR A 1 197 ? -1.379 -16.927 26.024 1.00 96.88 197 THR A CA 1
ATOM 1427 C C . THR A 1 197 ? -0.501 -16.825 27.267 1.00 96.88 197 THR A C 1
ATOM 1429 O O . THR A 1 197 ? -0.008 -17.846 27.739 1.00 96.88 197 THR A O 1
ATOM 1432 N N . GLN A 1 198 ? -0.275 -15.605 27.770 1.00 94.94 198 GLN A N 1
ATOM 1433 C CA . GLN A 1 198 ? 0.703 -15.269 28.810 1.00 94.94 198 GLN A CA 1
ATOM 1434 C C . GLN A 1 198 ? 2.158 -15.546 28.401 1.00 94.94 198 GLN A C 1
ATOM 1436 O O . GLN A 1 198 ? 3.069 -15.451 29.223 1.00 94.94 198 GLN A O 1
ATOM 1441 N N . ARG A 1 199 ? 2.402 -15.849 27.121 1.00 95.12 199 ARG A N 1
ATOM 1442 C CA . ARG A 1 199 ? 3.737 -16.030 26.552 1.00 95.12 199 ARG A CA 1
ATOM 1443 C C . ARG A 1 199 ? 4.074 -14.812 25.715 1.00 95.12 199 ARG A C 1
ATOM 1445 O O . ARG A 1 199 ? 3.298 -14.412 24.849 1.00 95.12 199 ARG A O 1
ATOM 1452 N N . LYS A 1 200 ? 5.215 -14.193 26.010 1.00 93.12 200 LYS A N 1
ATOM 1453 C CA . LYS A 1 200 ? 5.687 -13.005 25.300 1.00 93.12 200 LYS A CA 1
ATOM 1454 C C . LYS A 1 200 ? 6.629 -13.394 24.169 1.00 93.12 200 LYS A C 1
ATOM 1456 O O . LYS A 1 200 ? 7.429 -14.315 24.313 1.00 93.12 200 LYS A O 1
ATOM 1461 N N . MET A 1 201 ? 6.554 -12.647 23.074 1.00 86.50 201 MET A N 1
ATOM 1462 C CA . MET A 1 201 ? 7.520 -12.712 21.983 1.00 86.50 201 MET A CA 1
ATOM 1463 C C . MET A 1 201 ? 8.932 -12.438 22.522 1.00 86.50 201 MET A C 1
ATOM 1465 O O . MET A 1 201 ? 9.129 -11.523 23.326 1.00 86.50 201 MET A O 1
ATOM 1469 N N . ALA A 1 202 ? 9.909 -13.230 22.078 1.00 84.62 202 ALA A N 1
ATOM 1470 C CA . ALA A 1 202 ? 11.306 -13.059 22.461 1.00 84.62 202 ALA A CA 1
ATOM 1471 C C . ALA A 1 202 ? 11.978 -11.917 21.666 1.00 84.62 202 ALA A C 1
ATOM 1473 O O . ALA A 1 202 ? 11.596 -11.662 20.518 1.00 84.62 202 ALA A O 1
ATOM 1474 N N . PRO A 1 203 ? 13.003 -11.250 22.231 1.00 76.00 203 PRO A N 1
ATOM 1475 C CA . PRO A 1 203 ? 13.825 -10.289 21.497 1.00 76.00 203 PRO A CA 1
ATOM 1476 C C . PRO A 1 203 ? 14.393 -10.874 20.187 1.00 76.00 203 PRO A C 1
ATOM 1478 O O . PRO A 1 203 ? 14.682 -12.071 20.138 1.00 76.00 203 PRO A O 1
ATOM 1481 N N . PRO A 1 204 ? 14.576 -10.056 19.132 1.00 71.88 204 PRO A N 1
ATOM 1482 C CA . PRO A 1 204 ? 14.474 -8.591 19.108 1.00 71.88 204 PRO A CA 1
ATOM 1483 C C . PRO A 1 204 ? 13.043 -8.044 18.942 1.00 71.88 204 PRO A C 1
ATOM 1485 O O . PRO A 1 204 ? 12.868 -6.833 18.818 1.00 71.88 204 PRO A O 1
ATOM 1488 N N . ALA A 1 205 ? 12.013 -8.896 18.926 1.00 74.81 205 ALA A N 1
ATOM 1489 C CA . ALA A 1 205 ? 10.634 -8.432 18.818 1.00 74.81 205 ALA A CA 1
ATOM 1490 C C . ALA A 1 205 ? 10.196 -7.640 20.065 1.00 74.81 205 ALA A C 1
ATOM 1492 O O . ALA A 1 205 ? 10.665 -7.878 21.180 1.00 74.81 205 ALA A O 1
ATOM 1493 N N . GLN A 1 206 ? 9.243 -6.720 19.884 1.00 81.62 206 GLN A N 1
ATOM 1494 C CA . GLN A 1 206 ? 8.553 -6.083 21.007 1.00 81.62 206 GLN A CA 1
ATOM 1495 C C . GLN A 1 206 ? 7.874 -7.170 21.868 1.00 81.62 206 GLN A C 1
ATOM 1497 O O . GLN A 1 206 ? 7.289 -8.088 21.286 1.00 81.62 206 GLN A O 1
ATOM 1502 N N . PRO A 1 207 ? 7.897 -7.082 23.216 1.00 89.19 207 PRO A N 1
ATOM 1503 C CA . PRO A 1 207 ? 7.372 -8.116 24.118 1.00 89.19 207 PRO A CA 1
ATOM 1504 C C . PRO A 1 207 ? 5.829 -8.127 24.173 1.00 89.19 207 PRO A C 1
ATOM 1506 O O . PRO A 1 207 ? 5.198 -7.924 25.214 1.00 89.19 207 PRO A O 1
ATOM 1509 N N . LEU A 1 208 ? 5.204 -8.337 23.017 1.00 92.38 208 LEU A N 1
ATOM 1510 C CA . LEU A 1 208 ? 3.776 -8.592 22.853 1.00 92.38 208 LEU A CA 1
ATOM 1511 C C . LEU A 1 208 ? 3.459 -10.036 23.248 1.00 92.38 208 LEU A C 1
ATOM 1513 O O . LEU A 1 208 ? 4.329 -10.900 23.186 1.00 92.38 208 LEU A O 1
ATOM 1517 N N . ASP A 1 209 ? 2.225 -10.304 23.659 1.00 96.56 209 ASP A N 1
ATOM 1518 C CA . ASP A 1 209 ? 1.739 -11.676 23.815 1.00 96.56 209 ASP A CA 1
ATOM 1519 C C . ASP A 1 209 ? 1.682 -12.382 22.448 1.00 96.56 209 ASP A C 1
ATOM 1521 O O . ASP A 1 209 ? 1.347 -11.765 21.434 1.00 96.56 209 ASP A O 1
ATOM 1525 N N . GLU A 1 210 ? 1.964 -13.682 22.392 1.00 95.06 210 GLU A N 1
ATOM 1526 C CA . GLU A 1 210 ? 1.842 -14.451 21.146 1.00 95.06 210 GLU A CA 1
ATOM 1527 C C . GLU A 1 210 ? 0.427 -14.354 20.537 1.00 95.06 210 GLU A C 1
ATOM 1529 O O . GLU A 1 210 ? 0.272 -14.300 19.313 1.00 95.06 210 GLU A O 1
ATOM 1534 N N . ALA A 1 211 ? -0.620 -14.267 21.368 1.00 95.88 211 ALA A N 1
ATOM 1535 C CA . ALA A 1 211 ? -1.994 -14.099 20.900 1.00 95.88 211 ALA A CA 1
ATOM 1536 C C . ALA A 1 211 ? -2.263 -12.709 20.308 1.00 95.88 211 ALA A C 1
ATOM 1538 O O . ALA A 1 211 ? -3.051 -12.592 19.366 1.00 95.88 211 ALA A O 1
ATOM 1539 N N . GLU A 1 212 ? -1.597 -11.671 20.819 1.00 96.69 212 GLU A N 1
ATOM 1540 C CA . GLU A 1 212 ? -1.653 -10.307 20.279 1.00 96.69 212 GLU A CA 1
ATOM 1541 C C . GLU A 1 212 ? -1.024 -10.267 18.883 1.00 96.69 212 GLU A C 1
ATOM 1543 O O . GLU A 1 212 ? -1.614 -9.738 17.935 1.00 96.69 212 GLU A O 1
ATOM 1548 N N . HIS A 1 213 ? 0.135 -10.916 18.727 1.00 91.81 213 HIS A N 1
ATOM 1549 C CA . HIS A 1 213 ? 0.778 -11.094 17.428 1.00 91.81 213 HIS A CA 1
ATOM 1550 C C . HIS A 1 213 ? -0.137 -11.852 16.452 1.00 91.81 213 HIS A C 1
ATOM 1552 O O . HIS A 1 213 ? -0.359 -11.399 15.327 1.00 91.81 213 HIS A O 1
ATOM 1558 N N . ALA A 1 214 ? -0.744 -12.960 16.889 1.00 91.88 214 ALA A N 1
ATOM 1559 C CA . ALA A 1 214 ? -1.679 -13.733 16.074 1.00 91.88 214 ALA A CA 1
ATOM 1560 C C . ALA A 1 214 ? -2.945 -12.938 15.694 1.00 91.88 214 ALA A C 1
ATOM 1562 O O . ALA A 1 214 ? -3.451 -13.075 14.577 1.00 91.88 214 ALA A O 1
ATOM 1563 N N . ALA A 1 215 ? -3.464 -12.092 16.590 1.00 94.19 215 ALA A N 1
ATOM 1564 C CA . ALA A 1 215 ? -4.585 -11.200 16.295 1.00 94.19 215 ALA A CA 1
ATOM 1565 C C . ALA A 1 215 ? -4.216 -10.188 15.202 1.00 94.19 215 ALA A C 1
ATOM 1567 O O . ALA A 1 215 ? -4.961 -10.037 14.231 1.00 94.19 215 ALA A O 1
ATOM 1568 N N . MET A 1 216 ? -3.033 -9.577 15.302 1.00 91.00 216 MET A N 1
ATOM 1569 C CA . MET A 1 216 ? -2.532 -8.662 14.279 1.00 91.00 216 MET A CA 1
ATOM 1570 C C . MET A 1 216 ? -2.345 -9.368 12.928 1.00 91.00 216 MET A C 1
ATOM 1572 O O . MET A 1 216 ? -2.798 -8.862 11.902 1.00 91.00 216 MET A O 1
ATOM 1576 N N . GLN A 1 217 ? -1.761 -10.571 12.916 1.00 88.38 217 GLN A N 1
ATOM 1577 C CA . GLN A 1 217 ? -1.614 -11.375 11.698 1.00 88.38 217 GLN A CA 1
ATOM 1578 C C . GLN A 1 217 ? -2.957 -11.648 11.009 1.00 88.38 217 GLN A C 1
ATOM 1580 O O . GLN A 1 217 ? -3.024 -11.605 9.781 1.00 88.38 217 GLN A O 1
ATOM 1585 N N . ARG A 1 218 ? -4.038 -11.900 11.762 1.00 89.81 218 ARG A N 1
ATOM 1586 C CA . ARG A 1 218 ? -5.383 -12.084 11.185 1.00 89.81 218 ARG A CA 1
ATOM 1587 C C . ARG A 1 218 ? -5.884 -10.814 10.496 1.00 89.81 218 ARG A C 1
ATOM 1589 O O . ARG A 1 218 ? -6.368 -10.902 9.368 1.00 89.81 218 ARG A O 1
ATOM 1596 N N . CYS A 1 219 ? -5.730 -9.647 11.126 1.00 90.88 219 CYS A N 1
ATOM 1597 C CA . CYS A 1 219 ? -6.112 -8.364 10.526 1.00 90.88 219 CYS A CA 1
ATOM 1598 C C . CYS A 1 219 ? -5.306 -8.056 9.256 1.00 90.88 219 CYS A C 1
ATOM 1600 O O . CYS A 1 219 ? -5.883 -7.654 8.246 1.00 90.88 219 CYS A O 1
ATOM 1602 N N . VAL A 1 220 ? -3.991 -8.288 9.296 1.00 86.56 220 VAL A N 1
ATOM 1603 C CA . VAL A 1 220 ? -3.078 -8.100 8.159 1.00 86.56 220 VAL A CA 1
ATOM 1604 C C . VAL A 1 220 ? -3.421 -9.057 7.024 1.00 86.56 220 VAL A C 1
ATOM 1606 O O . VAL A 1 220 ? -3.571 -8.621 5.890 1.00 86.56 220 VAL A O 1
ATOM 1609 N N . ARG A 1 221 ? -3.631 -10.348 7.313 1.00 84.06 221 ARG A N 1
ATOM 1610 C CA . ARG A 1 221 ? -3.982 -11.363 6.307 1.00 84.06 221 ARG A CA 1
ATOM 1611 C C . ARG A 1 221 ? -5.287 -11.036 5.586 1.00 84.06 221 ARG A C 1
ATOM 1613 O O . ARG A 1 221 ? -5.357 -11.171 4.371 1.00 84.06 221 ARG A O 1
ATOM 1620 N N . ALA A 1 222 ? -6.291 -10.558 6.317 1.00 85.62 222 ALA A N 1
ATOM 1621 C CA . ALA A 1 222 ? -7.558 -10.098 5.746 1.00 85.62 222 ALA A CA 1
ATOM 1622 C C . ALA A 1 222 ? -7.440 -8.773 4.961 1.00 85.62 222 ALA A C 1
ATOM 1624 O O . ALA A 1 222 ? -8.417 -8.306 4.368 1.00 85.62 222 ALA A O 1
ATOM 1625 N N . ALA A 1 223 ? -6.275 -8.126 5.006 1.00 84.25 223 ALA A N 1
ATOM 1626 C CA . ALA A 1 223 ? -5.972 -6.884 4.312 1.00 84.25 223 ALA A CA 1
ATOM 1627 C C . ALA A 1 223 ? -4.991 -7.051 3.150 1.00 84.25 223 ALA A C 1
ATOM 1629 O O . ALA A 1 223 ? -4.756 -6.065 2.465 1.00 84.25 223 ALA A O 1
ATOM 1630 N N . ILE A 1 224 ? -4.438 -8.250 2.924 1.00 81.38 224 ILE A N 1
ATOM 1631 C CA . ILE A 1 224 ? -3.463 -8.471 1.852 1.00 81.38 224 ILE A CA 1
ATOM 1632 C C . ILE A 1 224 ? -4.100 -8.093 0.511 1.00 81.38 224 ILE A C 1
ATOM 1634 O O . ILE A 1 224 ? -5.040 -8.749 0.060 1.00 81.38 224 ILE A O 1
ATOM 1638 N N . ALA A 1 225 ? -3.577 -7.034 -0.107 1.00 75.19 225 ALA A N 1
ATOM 1639 C CA . ALA A 1 225 ? -4.039 -6.537 -1.399 1.00 75.19 225 ALA A CA 1
ATOM 1640 C C . ALA A 1 225 ? -3.581 -7.445 -2.550 1.00 75.19 225 ALA A C 1
ATOM 1642 O O . ALA A 1 225 ? -4.282 -7.607 -3.552 1.00 75.19 225 ALA A O 1
ATOM 1643 N N . ALA A 1 226 ? -2.413 -8.076 -2.391 1.00 69.44 226 ALA A N 1
ATOM 1644 C CA . ALA A 1 226 ? -1.886 -9.019 -3.362 1.00 69.44 226 ALA A CA 1
ATOM 1645 C C . ALA A 1 226 ? -2.852 -10.209 -3.549 1.00 69.44 226 ALA A C 1
ATOM 1647 O O . ALA A 1 226 ? -3.260 -10.842 -2.570 1.00 69.44 226 ALA A O 1
ATOM 1648 N N . PRO A 1 227 ? -3.204 -10.570 -4.797 1.00 67.56 227 PRO A N 1
ATOM 1649 C CA . PRO A 1 227 ? -4.062 -11.721 -5.043 1.00 67.56 227 PRO A CA 1
ATOM 1650 C C . PRO A 1 227 ? -3.458 -12.998 -4.461 1.00 67.56 227 PRO A C 1
ATOM 1652 O O . PRO A 1 227 ? -2.276 -13.276 -4.666 1.00 67.56 227 PRO A O 1
ATOM 1655 N N . GLN A 1 228 ? -4.282 -13.786 -3.767 1.00 67.56 228 GLN A N 1
ATOM 1656 C CA . GLN A 1 228 ? -3.878 -15.089 -3.242 1.00 67.56 228 GLN A CA 1
ATOM 1657 C C . GLN A 1 228 ? -3.433 -15.986 -4.402 1.00 67.56 228 GLN A C 1
ATOM 1659 O O . GLN A 1 228 ? -4.183 -16.206 -5.357 1.00 67.56 228 GLN A O 1
ATOM 1664 N N . ARG A 1 229 ? -2.198 -16.487 -4.336 1.00 66.88 229 ARG A N 1
ATOM 1665 C CA . ARG A 1 229 ? -1.625 -17.369 -5.358 1.00 66.88 229 ARG A CA 1
ATOM 1666 C C . ARG A 1 229 ? -1.620 -18.799 -4.840 1.00 66.88 229 ARG A C 1
ATOM 1668 O O . ARG A 1 229 ? -1.252 -19.042 -3.697 1.00 66.88 229 ARG A O 1
ATOM 1675 N N . ALA A 1 230 ? -1.974 -19.746 -5.707 1.00 67.62 230 ALA A N 1
ATOM 1676 C CA . ALA A 1 230 ? -1.874 -21.172 -5.393 1.00 67.62 230 ALA A CA 1
ATOM 1677 C C . ALA A 1 230 ? -0.413 -21.649 -5.270 1.00 67.62 230 ALA A C 1
ATOM 1679 O O . ALA A 1 230 ? -0.148 -22.682 -4.665 1.00 67.62 230 ALA A O 1
ATOM 1680 N N . SER A 1 231 ? 0.534 -20.901 -5.846 1.00 72.62 231 SER A N 1
ATOM 1681 C CA . SER A 1 231 ? 1.964 -21.193 -5.815 1.00 72.62 231 SER A CA 1
ATOM 1682 C C . SER A 1 231 ? 2.792 -19.934 -5.556 1.00 72.62 231 SER A C 1
ATOM 1684 O O . SER A 1 231 ? 2.423 -18.824 -5.960 1.00 72.62 231 SER A O 1
ATOM 1686 N N . SER A 1 232 ? 3.941 -20.125 -4.906 1.00 76.00 232 SER A N 1
ATOM 1687 C CA . SER A 1 232 ? 4.927 -19.069 -4.674 1.00 76.00 232 SER A CA 1
ATOM 1688 C C . SER A 1 232 ? 5.443 -18.479 -5.987 1.00 76.00 232 SER A C 1
ATOM 1690 O O . SER A 1 232 ? 5.564 -19.175 -6.998 1.00 76.00 232 SER A O 1
ATOM 1692 N N . VAL A 1 233 ? 5.779 -17.188 -5.964 1.00 82.19 233 VAL A N 1
ATOM 1693 C CA . VAL A 1 233 ? 6.496 -16.531 -7.063 1.00 82.19 233 VAL A CA 1
ATOM 1694 C C . VAL A 1 233 ? 7.913 -17.103 -7.135 1.00 82.19 233 VAL A C 1
ATOM 1696 O O . VAL A 1 233 ? 8.619 -17.132 -6.131 1.00 82.19 233 VAL A O 1
ATOM 1699 N N . LYS A 1 234 ? 8.328 -17.557 -8.322 1.00 89.12 234 LYS A N 1
ATOM 1700 C CA . LYS A 1 234 ? 9.690 -18.039 -8.584 1.00 89.12 234 LYS A CA 1
ATOM 1701 C C . LYS A 1 234 ? 10.460 -16.980 -9.357 1.00 89.12 234 LYS A C 1
ATOM 1703 O O . LYS A 1 234 ? 10.367 -16.918 -10.585 1.00 89.12 234 LYS A O 1
ATOM 1708 N N . ILE A 1 235 ? 11.181 -16.138 -8.631 1.00 87.31 235 ILE A N 1
ATOM 1709 C CA . ILE A 1 235 ? 11.937 -15.016 -9.183 1.00 87.31 235 ILE A CA 1
ATOM 1710 C C . ILE A 1 235 ? 13.417 -15.131 -8.810 1.00 87.31 235 ILE A C 1
ATOM 1712 O O . ILE A 1 235 ? 13.738 -15.408 -7.659 1.00 87.31 235 ILE A O 1
ATOM 1716 N N . ASN A 1 236 ? 14.302 -14.934 -9.789 1.00 87.88 236 ASN A N 1
ATOM 1717 C CA . ASN A 1 236 ? 15.728 -14.718 -9.562 1.00 87.88 236 ASN A CA 1
ATOM 1718 C C . ASN A 1 236 ? 16.003 -13.216 -9.461 1.00 87.88 236 ASN A C 1
ATOM 1720 O O . ASN A 1 236 ? 15.535 -12.420 -10.280 1.00 87.88 236 ASN A O 1
ATOM 1724 N N . VAL A 1 237 ? 16.785 -12.846 -8.463 1.00 83.31 237 VAL A N 1
ATOM 1725 C CA . VAL A 1 237 ? 17.202 -11.477 -8.198 1.00 83.31 237 VAL A CA 1
ATOM 1726 C C . VAL A 1 237 ? 18.636 -11.333 -8.691 1.00 83.31 237 VAL A C 1
ATOM 1728 O O . VAL A 1 237 ? 19.572 -11.728 -8.001 1.00 83.31 237 VAL A O 1
ATOM 1731 N N . GLY A 1 238 ? 18.805 -10.779 -9.894 1.00 69.94 238 GLY A N 1
ATOM 1732 C CA . GLY A 1 238 ? 20.095 -10.742 -10.593 1.00 69.94 238 GLY A CA 1
ATOM 1733 C C . GLY A 1 238 ? 21.226 -10.005 -9.861 1.00 69.94 238 GLY A C 1
ATOM 1734 O O . GLY A 1 238 ? 22.395 -10.276 -10.127 1.00 69.94 238 GLY A O 1
ATOM 1735 N N . TRP A 1 239 ? 20.917 -9.155 -8.872 1.00 71.06 239 TRP A N 1
ATOM 1736 C CA . TRP A 1 239 ? 21.926 -8.474 -8.045 1.00 71.06 239 TRP A CA 1
ATOM 1737 C C . TRP A 1 239 ? 22.828 -9.426 -7.276 1.00 71.06 239 TRP A C 1
ATOM 1739 O O . TRP A 1 239 ? 24.017 -9.151 -7.137 1.00 71.06 239 TRP A O 1
ATOM 1749 N N . CYS A 1 240 ? 22.301 -10.571 -6.835 1.00 65.25 240 CYS A N 1
ATOM 1750 C CA . CYS A 1 240 ? 23.115 -11.607 -6.205 1.00 65.25 240 CYS A CA 1
ATOM 1751 C C . CYS A 1 240 ? 24.167 -12.171 -7.174 1.00 65.25 240 CYS A C 1
ATOM 1753 O O . CYS A 1 240 ? 25.118 -12.812 -6.745 1.00 65.25 240 CYS A O 1
ATOM 1755 N N . GLU A 1 241 ? 24.021 -11.918 -8.476 1.00 72.56 241 GLU A N 1
ATOM 1756 C CA . GLU A 1 241 ? 24.918 -12.341 -9.547 1.00 72.56 241 GLU A CA 1
ATOM 1757 C C . GLU A 1 241 ? 25.680 -11.173 -10.184 1.00 72.56 241 GLU A C 1
ATOM 1759 O O . GLU A 1 241 ? 26.364 -11.375 -11.187 1.00 72.56 241 GLU A O 1
ATOM 1764 N N . ASN A 1 242 ? 25.611 -9.977 -9.586 1.00 77.19 242 ASN A N 1
ATOM 1765 C CA . ASN A 1 242 ? 26.195 -8.744 -10.112 1.00 77.19 242 ASN A CA 1
ATOM 1766 C C . ASN A 1 242 ? 25.801 -8.463 -11.569 1.00 77.19 242 ASN A C 1
ATOM 1768 O O . ASN A 1 242 ? 26.603 -7.938 -12.343 1.00 77.19 242 ASN A O 1
ATOM 1772 N N . ASP A 1 243 ? 24.574 -8.811 -11.965 1.00 86.50 243 ASP A N 1
ATOM 1773 C CA . ASP A 1 243 ? 24.135 -8.664 -13.353 1.00 86.50 243 ASP A CA 1
ATOM 1774 C C . ASP A 1 243 ? 24.167 -7.207 -13.834 1.00 86.50 243 ASP A C 1
ATOM 1776 O O . ASP A 1 243 ? 24.473 -6.960 -14.995 1.00 86.50 243 ASP A O 1
ATOM 1780 N N . PHE A 1 244 ? 23.996 -6.240 -12.933 1.00 86.12 244 PHE A N 1
ATOM 1781 C CA . PHE A 1 244 ? 24.196 -4.811 -13.187 1.00 86.12 244 PHE A CA 1
ATOM 1782 C C . PHE A 1 244 ? 25.613 -4.423 -13.614 1.00 86.12 244 PHE A C 1
ATOM 1784 O O . PHE A 1 244 ? 25.826 -3.335 -14.143 1.00 86.12 244 PHE A O 1
ATOM 1791 N N . GLN A 1 245 ? 26.604 -5.293 -13.442 1.00 87.19 245 GLN A N 1
ATOM 1792 C CA . GLN A 1 245 ? 27.940 -5.081 -13.990 1.00 87.19 245 GLN A CA 1
ATOM 1793 C C . GLN A 1 245 ? 28.065 -5.586 -15.432 1.00 87.19 245 GLN A C 1
ATOM 1795 O O . GLN A 1 245 ? 28.998 -5.195 -16.134 1.00 87.19 245 GLN A O 1
ATOM 1800 N N . ILE A 1 246 ? 27.125 -6.393 -15.914 1.00 93.00 246 ILE A N 1
ATOM 1801 C CA . ILE A 1 246 ? 27.101 -6.878 -17.292 1.00 93.00 246 ILE A CA 1
ATOM 1802 C C . ILE A 1 246 ? 26.592 -5.760 -18.204 1.00 93.00 246 ILE A C 1
ATOM 1804 O O . ILE A 1 246 ? 25.597 -5.111 -17.893 1.00 93.00 246 ILE A O 1
ATOM 1808 N N . ASP A 1 247 ? 27.259 -5.552 -19.339 1.00 96.19 247 ASP A N 1
ATOM 1809 C CA . ASP A 1 247 ? 26.847 -4.577 -20.351 1.00 96.19 247 ASP A CA 1
ATOM 1810 C C . ASP A 1 247 ? 26.372 -5.267 -21.635 1.00 96.19 247 ASP A C 1
ATOM 1812 O O . ASP A 1 247 ? 27.171 -5.822 -22.402 1.00 96.19 247 ASP A O 1
ATOM 1816 N N . ILE A 1 248 ? 25.060 -5.236 -21.875 1.00 97.50 248 ILE A N 1
ATOM 1817 C CA . ILE A 1 248 ? 24.427 -5.914 -23.016 1.00 97.50 248 ILE A CA 1
ATOM 1818 C C . ILE A 1 248 ? 24.611 -5.175 -24.347 1.00 97.50 248 ILE A C 1
ATOM 1820 O O . ILE A 1 248 ? 24.240 -5.723 -25.390 1.00 97.50 248 ILE A O 1
ATOM 1824 N N . SER A 1 249 ? 25.207 -3.978 -24.363 1.00 96.31 249 SER A N 1
ATOM 1825 C CA . SER A 1 249 ? 25.663 -3.368 -25.623 1.00 96.31 249 SER A CA 1
ATOM 1826 C C . SER A 1 249 ? 26.750 -4.227 -26.288 1.00 96.31 249 SER A C 1
ATOM 1828 O O . SER A 1 249 ? 26.815 -4.369 -27.513 1.00 96.31 249 SER A O 1
ATOM 1830 N N . THR A 1 250 ? 27.546 -4.930 -25.478 1.00 97.56 250 THR A N 1
ATOM 1831 C CA . THR A 1 250 ? 28.640 -5.786 -25.939 1.00 97.56 250 THR A CA 1
ATOM 1832 C C . THR A 1 250 ? 28.174 -7.214 -26.232 1.00 97.56 250 THR A C 1
ATOM 1834 O O . THR A 1 250 ? 27.301 -7.769 -25.561 1.00 97.56 250 THR A O 1
ATOM 1837 N N . ALA A 1 251 ? 28.796 -7.868 -27.219 1.00 97.19 251 ALA A N 1
ATOM 1838 C CA . ALA A 1 251 ? 28.513 -9.275 -27.515 1.00 97.19 251 ALA A CA 1
ATOM 1839 C C . ALA A 1 251 ? 28.869 -10.204 -26.337 1.00 97.19 251 ALA A C 1
ATOM 1841 O O . ALA A 1 251 ? 28.140 -11.157 -26.060 1.00 97.19 251 ALA A O 1
ATOM 1842 N N . ALA A 1 252 ? 29.960 -9.903 -25.622 1.00 96.94 252 ALA A N 1
ATOM 1843 C CA . ALA A 1 252 ? 30.387 -10.653 -24.443 1.00 96.94 252 ALA A CA 1
ATOM 1844 C C . ALA A 1 252 ? 29.369 -10.543 -23.298 1.00 96.94 252 ALA A C 1
ATOM 1846 O O . ALA A 1 252 ? 28.969 -11.566 -22.744 1.00 96.94 252 ALA A O 1
ATOM 1847 N N . GLY A 1 253 ? 28.880 -9.335 -23.000 1.00 96.19 253 GLY A N 1
ATOM 1848 C CA . GLY A 1 253 ? 27.869 -9.137 -21.964 1.00 96.19 253 GLY A CA 1
ATOM 1849 C C . GLY A 1 253 ? 26.539 -9.807 -22.306 1.00 96.19 253 GLY A C 1
ATOM 1850 O O . GLY A 1 253 ? 25.938 -10.454 -21.451 1.00 96.19 253 GLY A O 1
ATOM 1851 N N . ARG A 1 254 ? 26.117 -9.781 -23.578 1.00 97.88 254 ARG A N 1
ATOM 1852 C CA . ARG A 1 254 ? 24.950 -10.561 -24.030 1.00 97.88 254 ARG A CA 1
ATOM 1853 C C . ARG A 1 254 ? 25.144 -12.063 -23.849 1.00 97.88 254 ARG A C 1
ATOM 1855 O O . ARG A 1 254 ? 24.232 -12.737 -23.379 1.00 97.88 254 ARG A O 1
ATOM 1862 N N . ALA A 1 255 ? 26.311 -12.603 -24.200 1.00 97.62 255 ALA A N 1
ATOM 1863 C CA . ALA A 1 255 ? 26.605 -14.021 -24.000 1.00 97.62 255 ALA A CA 1
ATOM 1864 C C . ALA A 1 255 ? 26.588 -14.409 -22.511 1.00 97.62 255 ALA A C 1
ATOM 1866 O O . ALA A 1 255 ? 26.066 -15.464 -22.150 1.00 97.62 255 ALA A O 1
ATOM 1867 N N . GLU A 1 256 ? 27.110 -13.544 -21.644 1.00 94.88 256 GLU A N 1
ATOM 1868 C CA . GLU A 1 256 ? 27.092 -13.748 -20.199 1.00 94.88 256 GLU A CA 1
ATOM 1869 C C . GLU A 1 256 ? 25.676 -13.703 -19.623 1.00 94.88 256 GLU A C 1
ATOM 1871 O O . GLU A 1 256 ? 25.271 -14.629 -18.922 1.00 94.88 256 GLU A O 1
ATOM 1876 N N . TYR A 1 257 ? 24.885 -12.688 -19.971 1.00 95.88 257 TYR A N 1
ATOM 1877 C CA . TYR A 1 257 ? 23.530 -12.561 -19.444 1.00 95.88 257 TYR A CA 1
ATOM 1878 C C . TYR A 1 257 ? 22.612 -13.699 -19.915 1.00 95.88 257 TYR A C 1
ATOM 1880 O O . TYR A 1 257 ? 21.816 -14.229 -19.139 1.00 95.88 257 TYR A O 1
ATOM 1888 N N . LYS A 1 258 ? 22.787 -14.183 -21.154 1.00 97.25 258 LYS A N 1
ATOM 1889 C CA . LYS A 1 258 ? 22.093 -15.386 -21.649 1.00 97.25 258 LYS A CA 1
ATOM 1890 C C . LYS A 1 258 ? 22.355 -16.623 -20.786 1.00 97.25 258 LYS A C 1
ATOM 1892 O O . LYS A 1 258 ? 21.434 -17.411 -20.589 1.00 97.25 258 LYS A O 1
ATOM 1897 N N . ARG A 1 259 ? 23.559 -16.785 -20.222 1.00 95.44 259 ARG A N 1
ATOM 1898 C CA . ARG A 1 259 ? 23.863 -17.898 -19.303 1.00 95.44 259 ARG A CA 1
ATOM 1899 C C . ARG A 1 259 ? 23.072 -17.802 -18.000 1.00 95.44 259 ARG A C 1
ATOM 1901 O O . ARG A 1 259 ? 22.606 -18.829 -17.514 1.00 95.44 259 ARG A O 1
ATOM 1908 N N . ILE A 1 260 ? 22.886 -16.594 -17.463 1.00 92.81 260 ILE A N 1
ATOM 1909 C CA . ILE A 1 260 ? 22.035 -16.360 -16.285 1.00 92.81 260 ILE A CA 1
ATOM 1910 C C . ILE A 1 260 ? 20.584 -16.754 -16.599 1.00 92.81 260 ILE A C 1
ATOM 1912 O O . ILE A 1 260 ? 19.958 -17.490 -15.834 1.00 92.81 260 ILE A O 1
ATOM 1916 N N . ILE A 1 261 ? 20.068 -16.350 -17.766 1.00 95.94 261 ILE A N 1
ATOM 1917 C CA . ILE A 1 261 ? 18.713 -16.712 -18.214 1.00 95.94 261 ILE A CA 1
ATOM 1918 C C . ILE A 1 261 ? 18.569 -18.235 -18.372 1.00 95.94 261 ILE A C 1
ATOM 1920 O O . ILE A 1 261 ? 17.597 -18.814 -17.884 1.00 95.94 261 ILE A O 1
ATOM 1924 N N . ASP A 1 262 ? 19.540 -18.899 -19.006 1.00 96.50 262 ASP A N 1
ATOM 1925 C CA . ASP A 1 262 ? 19.553 -20.358 -19.175 1.00 96.50 262 ASP A CA 1
ATOM 1926 C C . ASP A 1 262 ? 19.544 -21.079 -17.829 1.00 96.50 262 ASP A C 1
ATOM 1928 O O . ASP A 1 262 ? 18.822 -22.062 -17.629 1.00 96.50 262 ASP A O 1
ATOM 1932 N N . ARG A 1 263 ? 20.336 -20.574 -16.883 1.00 93.12 263 ARG A N 1
ATOM 1933 C CA . ARG A 1 263 ? 20.450 -21.160 -15.558 1.00 93.12 263 ARG A CA 1
ATOM 1934 C C . ARG A 1 263 ? 19.153 -21.024 -14.774 1.00 93.12 263 ARG A C 1
ATOM 1936 O O . ARG A 1 263 ? 18.667 -22.028 -14.250 1.00 93.12 263 ARG A O 1
ATOM 1943 N N . ALA A 1 264 ? 18.560 -19.836 -14.760 1.00 92.50 264 ALA A N 1
ATOM 1944 C CA . ALA A 1 264 ? 17.253 -19.592 -14.166 1.00 92.50 264 ALA A CA 1
ATOM 1945 C C . ALA A 1 264 ? 16.182 -20.524 -14.763 1.00 92.50 264 ALA A C 1
ATOM 1947 O O . ALA A 1 264 ? 15.474 -21.206 -14.017 1.00 92.50 264 ALA A O 1
ATOM 1948 N N . ALA A 1 265 ? 16.129 -20.643 -16.093 1.00 95.94 265 ALA A N 1
ATOM 1949 C CA . ALA A 1 265 ? 15.207 -21.547 -16.776 1.00 95.94 265 ALA A CA 1
ATOM 1950 C C . ALA A 1 265 ? 15.409 -23.011 -16.340 1.00 95.94 265 ALA A C 1
ATOM 1952 O O . ALA A 1 265 ? 14.441 -23.704 -16.028 1.00 95.94 265 ALA A O 1
ATOM 1953 N N . SER A 1 266 ? 16.662 -23.473 -16.231 1.00 95.94 266 SER A N 1
ATOM 1954 C CA . SER A 1 266 ? 16.981 -24.845 -15.796 1.00 95.94 266 SER A CA 1
ATOM 1955 C C . SER A 1 266 ? 16.542 -25.167 -14.361 1.00 95.94 266 SER A C 1
ATOM 1957 O O . SER A 1 266 ? 16.292 -26.325 -14.037 1.00 95.94 266 SER A O 1
ATOM 1959 N N . LEU A 1 267 ? 16.438 -24.146 -13.504 1.00 93.25 267 LEU A N 1
ATOM 1960 C CA . LEU A 1 267 ? 15.982 -24.257 -12.115 1.00 93.25 267 LEU A CA 1
ATOM 1961 C C . LEU A 1 267 ? 14.460 -24.076 -11.973 1.00 93.25 267 LEU A C 1
ATOM 1963 O O . LEU A 1 267 ? 13.928 -24.119 -10.863 1.00 93.25 267 LEU A O 1
ATOM 1967 N N . GLY A 1 268 ? 13.747 -23.864 -13.084 1.00 94.38 268 GLY A N 1
ATOM 1968 C CA . GLY A 1 268 ? 12.310 -23.601 -13.090 1.00 94.38 268 GLY A CA 1
ATOM 1969 C C . GLY A 1 268 ? 11.935 -22.230 -12.524 1.00 94.38 268 GLY A C 1
ATOM 1970 O O . GLY A 1 268 ? 10.817 -22.070 -12.030 1.00 94.38 268 GLY A O 1
ATOM 1971 N N . ILE A 1 269 ? 12.857 -21.263 -12.563 1.00 93.12 269 ILE A N 1
ATOM 1972 C CA . ILE A 1 269 ? 12.571 -19.859 -12.265 1.00 93.12 269 ILE A CA 1
ATOM 1973 C C . ILE A 1 269 ? 11.733 -19.271 -13.404 1.00 93.12 269 ILE A C 1
ATOM 1975 O O . ILE A 1 269 ? 12.032 -19.467 -14.579 1.00 93.12 269 ILE A O 1
ATOM 1979 N N . GLU A 1 270 ? 10.683 -18.528 -13.057 1.00 93.38 270 GLU A N 1
ATOM 1980 C CA . GLU A 1 270 ? 9.727 -17.978 -14.027 1.00 93.38 270 GLU A CA 1
ATOM 1981 C C . GLU A 1 270 ? 9.993 -16.506 -14.362 1.00 93.38 270 GLU A C 1
ATOM 1983 O O . GLU A 1 270 ? 9.498 -15.991 -15.373 1.00 93.38 270 GLU A O 1
ATOM 1988 N N . SER A 1 271 ? 10.734 -15.813 -13.496 1.00 93.44 271 SER A N 1
ATOM 1989 C CA . SER A 1 271 ? 11.004 -14.383 -13.597 1.00 93.44 271 SER A CA 1
ATOM 1990 C C . SER A 1 271 ? 12.431 -14.034 -13.182 1.00 93.44 271 SER A C 1
ATOM 1992 O O . SER A 1 271 ? 12.962 -14.640 -12.262 1.00 93.44 271 SER A O 1
ATOM 1994 N N . ILE A 1 272 ? 13.043 -13.038 -13.820 1.00 93.62 272 ILE A N 1
ATOM 1995 C CA . ILE A 1 272 ? 14.354 -12.500 -13.419 1.00 93.62 272 ILE A CA 1
ATOM 1996 C C . ILE A 1 272 ? 14.246 -10.984 -13.317 1.00 93.62 272 ILE A C 1
ATOM 1998 O O . ILE A 1 272 ? 13.743 -10.356 -14.248 1.00 93.62 272 ILE A O 1
ATOM 2002 N N . LEU A 1 273 ? 14.721 -10.398 -12.218 1.00 92.88 273 LEU A N 1
ATOM 2003 C CA . LEU A 1 273 ? 14.956 -8.958 -12.145 1.00 92.88 273 LEU A CA 1
ATOM 2004 C C . LEU A 1 273 ? 16.014 -8.575 -13.181 1.00 92.88 273 LEU A C 1
ATOM 2006 O O . LEU A 1 273 ? 17.156 -9.005 -13.085 1.00 92.88 273 LEU A O 1
ATOM 2010 N N . PHE A 1 274 ? 15.623 -7.793 -14.178 1.00 94.44 274 PHE A N 1
ATOM 2011 C CA . PHE A 1 274 ? 16.523 -7.327 -15.220 1.00 94.44 274 PHE A CA 1
ATOM 2012 C C . PHE A 1 274 ? 17.235 -6.077 -14.720 1.00 94.44 274 PHE A C 1
ATOM 2014 O O . PHE A 1 274 ? 16.623 -5.006 -14.669 1.00 94.44 274 PHE A O 1
ATOM 2021 N N . ALA A 1 275 ? 18.510 -6.216 -14.369 1.00 91.31 275 ALA A N 1
ATOM 2022 C CA . ALA A 1 275 ? 19.354 -5.089 -14.017 1.00 91.31 275 ALA A CA 1
ATOM 2023 C C . ALA A 1 275 ? 20.669 -4.939 -14.812 1.00 91.31 275 ALA A C 1
ATOM 2025 O O . ALA A 1 275 ? 21.443 -4.083 -14.399 1.00 91.31 275 ALA A O 1
ATOM 2026 N N . PRO A 1 276 ? 20.976 -5.647 -15.927 1.00 94.12 276 PRO A N 1
ATOM 2027 C CA . PRO A 1 276 ? 22.203 -5.356 -16.662 1.00 94.12 276 PRO A CA 1
ATOM 2028 C C . PRO A 1 276 ? 22.206 -3.949 -17.272 1.00 94.12 276 PRO A C 1
ATOM 2030 O O . PRO A 1 276 ? 21.162 -3.388 -17.618 1.00 94.12 276 PRO A O 1
ATOM 2033 N N . ARG A 1 277 ? 23.410 -3.394 -17.436 1.00 93.88 277 ARG A N 1
ATOM 2034 C CA . ARG A 1 277 ? 23.657 -2.110 -18.103 1.00 93.88 277 ARG A CA 1
ATOM 2035 C C . ARG A 1 277 ? 23.459 -2.228 -19.604 1.00 93.88 277 ARG A C 1
ATOM 2037 O O . ARG A 1 277 ? 23.662 -3.291 -20.188 1.00 93.88 277 ARG A O 1
ATOM 2044 N N . ASN A 1 278 ? 23.127 -1.102 -20.226 1.00 95.62 278 ASN A N 1
ATOM 2045 C CA . ASN A 1 278 ? 23.159 -0.948 -21.672 1.00 95.62 278 ASN A CA 1
ATOM 2046 C C . ASN A 1 278 ? 23.781 0.405 -22.035 1.00 95.62 278 ASN A C 1
ATOM 2048 O O . ASN A 1 278 ? 23.089 1.429 -22.091 1.00 95.62 278 ASN A O 1
ATOM 2052 N N . SER A 1 279 ? 25.095 0.399 -22.268 1.00 94.75 279 SER A N 1
ATOM 2053 C CA . SER A 1 279 ? 25.853 1.622 -22.563 1.00 94.75 279 SER A CA 1
ATOM 2054 C C . SER A 1 279 ? 25.514 2.264 -23.913 1.00 94.75 279 SER A C 1
ATOM 2056 O O . SER A 1 279 ? 25.843 3.430 -24.120 1.00 94.75 279 SER A O 1
ATOM 2058 N N . ASP A 1 280 ? 24.785 1.573 -24.802 1.00 92.06 280 ASP A N 1
ATOM 2059 C CA . ASP A 1 280 ? 24.288 2.165 -26.056 1.00 92.06 280 ASP A CA 1
ATOM 2060 C C . ASP A 1 280 ? 23.222 3.249 -25.812 1.00 92.06 280 ASP A C 1
ATOM 2062 O O . ASP A 1 280 ? 22.946 4.067 -26.693 1.0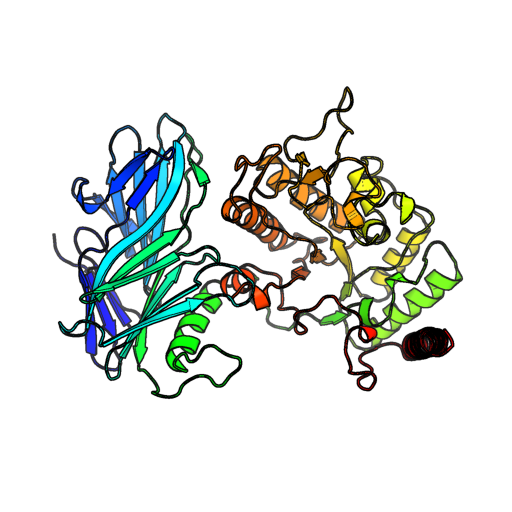0 92.06 280 ASP A O 1
ATOM 2066 N N . VAL A 1 281 ? 22.554 3.230 -24.650 1.00 92.81 281 VAL A N 1
ATOM 2067 C CA . VAL A 1 281 ? 21.366 4.066 -24.398 1.00 92.81 281 VAL A CA 1
ATOM 2068 C C . VAL A 1 281 ? 21.360 4.832 -23.090 1.00 92.81 281 VAL A C 1
ATOM 2070 O O . VAL A 1 281 ? 20.545 5.747 -22.955 1.00 92.81 281 VAL A O 1
ATOM 2073 N N . SER A 1 282 ? 22.225 4.474 -22.151 1.00 92.75 282 SER A N 1
ATOM 2074 C CA . SER A 1 282 ? 22.239 5.044 -20.807 1.00 92.75 282 SER A CA 1
ATOM 2075 C C . SER A 1 282 ? 23.654 5.097 -20.248 1.00 92.75 282 SER A C 1
ATOM 2077 O O . SER A 1 282 ? 24.533 4.355 -20.691 1.00 92.75 282 SER A O 1
ATOM 2079 N N . SER A 1 283 ? 23.896 5.991 -19.292 1.00 90.38 283 SER A N 1
ATOM 2080 C CA . SER A 1 283 ? 25.194 6.084 -18.629 1.00 90.38 283 SER A CA 1
ATOM 2081 C C . SER A 1 283 ? 25.056 6.702 -17.248 1.00 90.38 283 SER A C 1
ATOM 2083 O O . SER A 1 283 ? 24.370 7.706 -17.086 1.00 90.38 283 SER A O 1
ATOM 2085 N N . ILE A 1 284 ? 25.844 6.215 -16.289 1.00 84.62 284 ILE A N 1
ATOM 2086 C CA . ILE A 1 284 ? 25.870 6.746 -14.918 1.00 84.62 284 ILE A CA 1
ATOM 2087 C C . ILE A 1 284 ? 26.012 8.280 -14.828 1.00 84.62 284 ILE A C 1
ATOM 2089 O O . ILE A 1 284 ? 25.562 8.883 -13.859 1.00 84.62 284 ILE A O 1
ATOM 2093 N N . GLY A 1 285 ? 26.634 8.923 -15.826 1.00 84.19 285 GLY A N 1
ATOM 2094 C CA . GLY A 1 285 ? 26.814 10.376 -15.878 1.00 84.19 285 GLY A CA 1
ATOM 2095 C C . GLY A 1 285 ? 25.526 11.171 -16.121 1.00 84.19 285 GLY A C 1
ATOM 2096 O O . GLY A 1 285 ? 25.462 12.334 -15.733 1.00 84.19 285 GLY A O 1
ATOM 2097 N N . ASN A 1 286 ? 24.506 10.555 -16.721 1.00 84.75 286 ASN A N 1
ATOM 2098 C CA . ASN A 1 286 ? 23.197 11.170 -16.963 1.00 84.75 286 ASN A CA 1
ATOM 2099 C C . ASN A 1 286 ? 22.180 10.865 -15.852 1.00 84.75 286 ASN A C 1
ATOM 2101 O O . ASN A 1 286 ? 21.072 11.416 -15.867 1.00 84.75 286 ASN A O 1
ATOM 2105 N N . GLY A 1 287 ? 22.543 9.980 -14.920 1.00 83.56 287 GLY A N 1
ATOM 2106 C CA . GLY A 1 287 ? 21.719 9.595 -13.785 1.00 83.56 287 GLY A CA 1
ATOM 2107 C C . GLY A 1 287 ? 21.456 10.767 -12.842 1.00 83.56 287 GLY A C 1
ATOM 2108 O O . GLY A 1 287 ? 22.307 11.626 -12.606 1.00 83.56 287 GLY A O 1
ATOM 2109 N N . THR A 1 288 ? 20.243 10.795 -12.303 1.00 80.00 288 THR A N 1
ATOM 2110 C CA . THR A 1 288 ? 19.785 11.788 -11.322 1.00 80.00 288 THR A CA 1
ATOM 2111 C C . THR A 1 288 ? 19.502 11.189 -9.950 1.00 80.00 288 THR A C 1
ATOM 2113 O O . THR A 1 288 ? 19.159 11.916 -9.017 1.00 80.00 288 THR A O 1
ATOM 2116 N N . ASP A 1 289 ? 19.645 9.870 -9.821 1.00 76.44 289 ASP A N 1
ATOM 2117 C CA . ASP A 1 289 ? 19.531 9.164 -8.555 1.00 76.44 289 ASP A CA 1
ATOM 2118 C C . ASP A 1 289 ? 20.827 9.247 -7.728 1.00 76.44 289 ASP A C 1
ATOM 2120 O O . ASP A 1 289 ? 21.894 9.621 -8.217 1.00 76.44 289 ASP A O 1
ATOM 2124 N N . ALA A 1 290 ? 20.722 8.901 -6.445 1.00 69.12 290 ALA A N 1
ATOM 2125 C CA . ALA A 1 290 ? 21.807 9.048 -5.481 1.00 69.12 290 ALA A CA 1
ATOM 2126 C C . ALA A 1 290 ? 22.980 8.075 -5.691 1.00 69.12 290 ALA A C 1
ATOM 2128 O O . ALA A 1 290 ? 24.080 8.354 -5.208 1.00 69.12 290 ALA A O 1
ATOM 2129 N N . TRP A 1 291 ? 22.769 6.966 -6.406 1.00 73.12 291 TRP A N 1
ATOM 2130 C CA . TRP A 1 291 ? 23.722 5.854 -6.483 1.00 73.12 291 TRP A CA 1
ATOM 2131 C C . TRP A 1 291 ? 24.067 5.428 -7.916 1.00 73.12 291 TRP A C 1
ATOM 2133 O O . TRP A 1 291 ? 24.877 4.524 -8.110 1.00 73.12 291 TRP A O 1
ATOM 2143 N N . GLY A 1 292 ? 23.517 6.103 -8.927 1.00 78.38 292 GLY A N 1
ATOM 2144 C CA . GLY A 1 292 ? 23.804 5.834 -10.334 1.00 78.38 292 GLY A CA 1
ATOM 2145 C C . GLY A 1 292 ? 23.113 4.584 -10.883 1.00 78.38 292 GLY A C 1
ATOM 2146 O O . GLY A 1 292 ? 23.579 4.009 -11.874 1.00 78.38 292 GLY A O 1
ATOM 2147 N N . TRP A 1 293 ? 22.018 4.153 -10.252 1.00 86.19 293 TRP A N 1
ATOM 2148 C CA . TRP A 1 293 ? 21.217 3.017 -10.705 1.00 86.19 293 TRP A CA 1
ATOM 2149 C C . TRP A 1 293 ? 20.317 3.360 -11.891 1.00 86.19 293 TRP A C 1
ATOM 2151 O O . TRP A 1 293 ? 19.845 2.447 -12.565 1.00 86.19 293 TRP A O 1
ATOM 2161 N N . GLU A 1 294 ? 20.097 4.641 -12.209 1.00 88.44 294 GLU A N 1
ATOM 2162 C CA . GLU A 1 294 ? 19.162 5.042 -13.268 1.00 88.44 294 GLU A CA 1
ATOM 2163 C C . GLU A 1 294 ? 19.439 4.375 -14.627 1.00 88.44 294 GLU A C 1
ATOM 2165 O O . GLU A 1 294 ? 18.501 3.996 -15.333 1.00 88.44 294 GLU A O 1
ATOM 2170 N N . GLN A 1 295 ? 20.716 4.136 -14.935 1.00 90.56 295 GLN A N 1
ATOM 2171 C CA . GLN A 1 295 ? 21.181 3.480 -16.161 1.00 90.56 295 GLN A CA 1
ATOM 2172 C C . GLN A 1 295 ? 20.740 2.011 -16.314 1.00 90.56 295 GLN A C 1
ATOM 2174 O O . GLN A 1 295 ? 20.861 1.444 -17.394 1.00 90.56 295 GLN A O 1
ATOM 2179 N N . VAL A 1 296 ? 20.254 1.357 -15.253 1.00 92.69 296 VAL A N 1
ATOM 2180 C CA . VAL A 1 296 ? 19.732 -0.024 -15.328 1.00 92.69 296 VAL A CA 1
ATOM 2181 C C . VAL A 1 296 ? 18.214 -0.095 -15.168 1.00 92.69 296 VAL A C 1
ATOM 2183 O O . VAL A 1 296 ? 17.597 -1.123 -15.459 1.00 92.69 296 VAL A O 1
ATOM 2186 N N . LEU A 1 297 ? 17.576 1.000 -14.745 1.00 94.12 297 LEU A N 1
ATOM 2187 C CA . LEU A 1 297 ? 16.129 1.046 -14.553 1.00 94.12 297 LEU A CA 1
ATOM 2188 C C . LEU A 1 297 ? 15.397 0.899 -15.886 1.00 94.12 297 LEU A C 1
ATOM 2190 O O . LEU A 1 297 ? 15.884 1.321 -16.936 1.00 94.12 297 LEU A O 1
ATOM 2194 N N . TRP A 1 298 ? 14.191 0.330 -15.849 1.00 96.62 298 TRP A N 1
ATOM 2195 C CA . TRP A 1 298 ? 13.346 0.145 -17.036 1.00 96.62 298 TRP A CA 1
ATOM 2196 C C . TRP A 1 298 ? 14.068 -0.580 -18.185 1.00 96.62 298 TRP A C 1
ATOM 2198 O O . TRP A 1 298 ? 13.981 -0.170 -19.341 1.00 96.62 298 TRP A O 1
ATOM 2208 N N . PHE A 1 299 ? 14.806 -1.645 -17.860 1.00 96.25 299 PHE A N 1
ATOM 2209 C CA . PHE A 1 299 ? 15.659 -2.383 -18.803 1.00 96.25 299 PHE A CA 1
ATOM 2210 C C . PHE A 1 299 ? 16.732 -1.506 -19.479 1.00 96.25 299 PHE A C 1
ATOM 2212 O O . PHE A 1 299 ? 17.032 -1.672 -20.661 1.00 96.25 299 PHE A O 1
ATOM 2219 N N . GLY A 1 300 ? 17.277 -0.541 -18.732 1.00 94.56 300 GLY A N 1
ATOM 2220 C CA . GLY A 1 300 ? 18.237 0.457 -19.214 1.00 94.56 300 GLY A CA 1
ATOM 2221 C C . GLY A 1 300 ? 17.617 1.669 -19.918 1.00 94.56 300 GLY A C 1
ATOM 2222 O O . GLY A 1 300 ? 18.334 2.556 -20.371 1.00 94.56 300 GLY A O 1
ATOM 2223 N N . MET A 1 301 ? 16.285 1.749 -20.013 1.00 96.81 301 MET A N 1
ATOM 2224 C CA . MET A 1 301 ? 15.587 2.872 -20.656 1.00 96.81 301 MET A CA 1
ATOM 2225 C C . MET A 1 301 ? 15.200 3.994 -19.681 1.00 96.81 301 MET A C 1
ATOM 2227 O O . MET A 1 301 ? 14.617 4.990 -20.112 1.00 96.81 301 MET A O 1
ATOM 2231 N N . GLY A 1 302 ? 15.502 3.857 -18.384 1.00 94.50 302 GLY A N 1
ATOM 2232 C CA . GLY A 1 302 ? 15.060 4.772 -17.324 1.00 94.50 302 GLY A CA 1
ATOM 2233 C C . GLY A 1 302 ? 15.429 6.233 -17.577 1.00 94.50 302 GLY A C 1
ATOM 2234 O O . GLY A 1 302 ? 14.558 7.102 -17.517 1.00 94.50 302 GLY A O 1
ATOM 2235 N N . GLU A 1 303 ? 16.680 6.484 -17.965 1.00 93.81 303 GLU A N 1
ATOM 2236 C CA . GLU A 1 303 ? 17.187 7.817 -18.315 1.00 93.81 303 GLU A CA 1
ATOM 2237 C C . GLU A 1 303 ? 16.418 8.453 -19.470 1.00 93.81 303 GLU A C 1
ATOM 2239 O O . GLU A 1 303 ? 15.935 9.585 -19.377 1.00 93.81 303 GLU A O 1
ATOM 2244 N N . ARG A 1 304 ? 16.244 7.707 -20.563 1.00 95.62 304 ARG A N 1
ATOM 2245 C CA . ARG A 1 304 ? 15.540 8.209 -21.747 1.00 95.62 304 ARG A CA 1
ATOM 2246 C C . ARG A 1 304 ? 14.058 8.428 -21.466 1.00 95.62 304 ARG A C 1
ATOM 2248 O O . ARG A 1 304 ? 13.506 9.412 -21.951 1.00 95.62 304 ARG A O 1
ATOM 2255 N N . LEU A 1 305 ? 13.440 7.570 -20.651 1.00 96.06 305 LEU A N 1
ATOM 2256 C CA . LEU A 1 305 ? 12.064 7.747 -20.192 1.00 96.06 305 LEU A CA 1
ATOM 2257 C C . LEU A 1 305 ? 11.919 9.012 -19.340 1.00 96.06 305 LEU A C 1
ATOM 2259 O O . LEU A 1 305 ? 11.012 9.810 -19.575 1.00 96.06 305 LEU A O 1
ATOM 2263 N N . ARG A 1 306 ? 12.820 9.231 -18.373 1.00 94.19 306 ARG A N 1
ATOM 2264 C CA . ARG A 1 306 ? 12.800 10.432 -17.529 1.00 94.19 306 ARG A CA 1
ATOM 2265 C C . ARG A 1 306 ? 12.994 11.699 -18.356 1.00 94.19 306 ARG A C 1
ATOM 2267 O O . ARG A 1 306 ? 12.276 12.666 -18.132 1.00 94.19 306 ARG A O 1
ATOM 2274 N N . MET A 1 307 ? 13.920 11.694 -19.309 1.00 93.00 307 MET A N 1
ATOM 2275 C CA . MET A 1 307 ? 14.210 12.847 -20.170 1.00 93.00 307 MET A CA 1
ATOM 2276 C C . MET A 1 307 ? 13.193 13.049 -21.305 1.00 93.00 307 MET A C 1
ATOM 2278 O O . MET A 1 307 ? 13.339 13.984 -22.088 1.00 93.00 307 MET A O 1
ATOM 2282 N N . GLY A 1 308 ? 12.185 12.179 -21.441 1.00 94.62 308 GLY A N 1
ATOM 2283 C CA . GLY A 1 308 ? 11.216 12.250 -22.540 1.00 94.62 308 GLY A CA 1
ATOM 2284 C C . GLY A 1 308 ? 11.810 11.951 -23.922 1.00 94.62 308 GLY A C 1
ATOM 2285 O O . GLY A 1 308 ? 11.203 12.288 -24.932 1.00 94.62 308 GLY A O 1
ATOM 2286 N N . LEU A 1 309 ? 12.987 11.318 -23.977 1.00 95.50 309 LEU A N 1
ATOM 2287 C CA . LEU A 1 309 ? 13.669 10.897 -25.208 1.00 95.50 309 LEU A CA 1
ATOM 2288 C C . LEU A 1 309 ? 13.202 9.525 -25.713 1.00 95.50 309 LEU A C 1
ATOM 2290 O O . LEU A 1 309 ? 13.664 9.064 -26.759 1.00 95.50 309 LEU A O 1
ATOM 2294 N N . TRP A 1 310 ? 12.380 8.839 -24.924 1.00 97.19 310 TRP A N 1
ATOM 2295 C CA . TRP A 1 310 ? 11.766 7.560 -25.248 1.00 97.19 310 TRP A CA 1
ATOM 2296 C C . TRP A 1 310 ? 10.490 7.379 -24.425 1.00 97.19 310 TRP A C 1
ATOM 2298 O O . TRP A 1 310 ? 10.451 7.732 -23.244 1.00 97.19 310 TRP A O 1
ATOM 2308 N N . ALA A 1 311 ? 9.466 6.779 -25.017 1.00 97.06 311 ALA A N 1
ATOM 2309 C CA . ALA A 1 311 ? 8.275 6.318 -24.325 1.00 97.06 311 ALA A CA 1
ATOM 2310 C C . ALA A 1 311 ? 7.881 4.907 -24.794 1.00 97.06 311 ALA A C 1
ATOM 2312 O O . ALA A 1 311 ? 8.158 4.530 -25.934 1.00 97.06 311 ALA A O 1
ATOM 2313 N N . PRO A 1 312 ? 7.168 4.123 -23.961 1.00 97.56 312 PRO A N 1
ATOM 2314 C CA . PRO A 1 312 ? 6.614 2.852 -24.403 1.00 97.56 312 PRO A CA 1
ATOM 2315 C C . PRO A 1 312 ? 5.749 3.002 -25.662 1.00 97.56 312 PRO A C 1
ATOM 2317 O O . PRO A 1 312 ? 4.764 3.749 -25.666 1.00 97.56 312 PRO A O 1
ATOM 2320 N N . GLY A 1 313 ? 6.116 2.266 -26.708 1.00 96.38 313 GLY A N 1
ATOM 2321 C CA . GLY A 1 313 ? 5.617 2.393 -28.078 1.00 96.38 313 GLY A CA 1
ATOM 2322 C C . GLY A 1 313 ? 6.713 2.771 -29.081 1.00 96.38 313 GLY A C 1
ATOM 2323 O O . GLY A 1 313 ? 6.631 2.363 -30.238 1.00 96.38 313 GLY A O 1
ATOM 2324 N N . ASP A 1 314 ? 7.758 3.472 -28.638 1.00 98.00 314 ASP A N 1
ATOM 2325 C CA . ASP A 1 314 ? 8.907 3.832 -29.473 1.00 98.00 314 ASP A CA 1
ATOM 2326 C C . ASP A 1 314 ? 9.847 2.630 -29.674 1.00 98.00 314 ASP A C 1
ATOM 2328 O O . ASP A 1 314 ? 9.939 1.779 -28.783 1.00 98.00 314 ASP A O 1
ATOM 2332 N N . PRO A 1 315 ? 10.598 2.540 -30.791 1.00 97.56 315 PRO A N 1
ATOM 2333 C CA . PRO A 1 315 ? 11.511 1.426 -31.049 1.00 97.56 315 PRO A CA 1
ATOM 2334 C C . PRO A 1 315 ? 12.492 1.150 -29.900 1.00 97.56 315 PRO A C 1
ATOM 2336 O O . PRO A 1 315 ? 13.054 2.071 -29.304 1.00 97.56 315 PRO A O 1
ATOM 2339 N N . LEU A 1 316 ? 12.714 -0.134 -29.608 1.00 97.38 316 LEU A N 1
ATOM 2340 C CA . LEU A 1 316 ? 13.715 -0.572 -28.635 1.00 97.38 316 LEU A CA 1
ATOM 2341 C C . LEU A 1 316 ? 15.093 -0.713 -29.305 1.00 97.38 316 LEU A C 1
ATOM 2343 O O . LEU A 1 316 ? 15.164 -1.051 -30.490 1.00 97.38 316 LEU A O 1
ATOM 2347 N N . PRO A 1 317 ? 16.197 -0.530 -28.560 1.00 96.56 317 PRO A N 1
ATOM 2348 C CA . PRO A 1 317 ? 17.538 -0.842 -29.048 1.00 96.56 317 PRO A CA 1
ATOM 2349 C C . PRO A 1 317 ? 17.668 -2.311 -29.460 1.00 96.56 317 PRO A C 1
ATOM 2351 O O . PRO A 1 317 ? 17.046 -3.196 -28.862 1.00 96.56 317 PRO A O 1
ATOM 2354 N N . ALA A 1 318 ? 18.521 -2.590 -30.447 1.00 97.12 318 ALA A N 1
ATOM 2355 C CA . ALA A 1 318 ? 18.755 -3.953 -30.926 1.00 97.12 318 ALA A CA 1
ATOM 2356 C C . ALA A 1 318 ? 19.314 -4.865 -29.819 1.00 97.12 318 ALA A C 1
ATOM 2358 O O . ALA A 1 318 ? 18.846 -5.991 -29.661 1.00 97.12 318 ALA A O 1
ATOM 2359 N N . SER A 1 319 ? 20.243 -4.350 -29.004 1.00 96.75 319 SER A N 1
ATOM 2360 C CA . SER A 1 319 ? 20.826 -5.057 -27.856 1.00 96.75 319 SER A CA 1
ATOM 2361 C C . SER A 1 319 ? 19.766 -5.495 -26.840 1.00 96.75 319 SER A C 1
ATOM 2363 O O . SER A 1 319 ? 19.780 -6.639 -26.386 1.00 96.75 319 SER A O 1
ATOM 2365 N N . LEU A 1 320 ? 18.797 -4.624 -26.539 1.00 97.56 320 LEU A N 1
ATOM 2366 C CA . LEU A 1 320 ? 17.677 -4.948 -25.656 1.00 97.56 320 LEU A CA 1
ATOM 2367 C C . LEU A 1 320 ? 16.702 -5.936 -26.311 1.00 97.56 320 LEU A C 1
ATOM 2369 O O . LEU A 1 320 ? 16.298 -6.907 -25.676 1.00 97.56 320 LEU A O 1
ATOM 2373 N N . THR A 1 321 ? 16.355 -5.722 -27.582 1.00 98.06 321 THR A N 1
ATOM 2374 C CA . THR A 1 321 ? 15.451 -6.611 -28.334 1.00 98.06 321 THR A CA 1
ATOM 2375 C C . THR A 1 321 ? 15.974 -8.047 -28.345 1.00 98.06 321 THR A C 1
ATOM 2377 O O . THR A 1 321 ? 15.228 -8.968 -28.020 1.00 98.06 321 THR A O 1
ATOM 2380 N N . GLU A 1 322 ? 17.274 -8.234 -28.594 1.00 98.31 322 GLU A N 1
ATOM 2381 C CA . GLU A 1 322 ? 17.924 -9.548 -28.568 1.00 98.31 322 GLU A CA 1
ATOM 2382 C C . GLU A 1 322 ? 17.759 -10.252 -27.210 1.00 98.31 322 GLU A C 1
ATOM 2384 O O . GLU A 1 322 ? 17.493 -11.455 -27.158 1.00 98.31 322 GLU A O 1
ATOM 2389 N N . MET A 1 323 ? 17.895 -9.523 -26.096 1.00 98.31 323 MET A N 1
ATOM 2390 C CA . MET A 1 323 ? 17.723 -10.108 -24.761 1.00 98.31 323 MET A CA 1
ATOM 2391 C C . MET A 1 323 ? 16.264 -10.470 -24.492 1.00 98.31 323 MET A C 1
ATOM 2393 O O . MET A 1 323 ? 15.993 -11.563 -23.997 1.00 98.31 323 MET A O 1
ATOM 2397 N N . LEU A 1 324 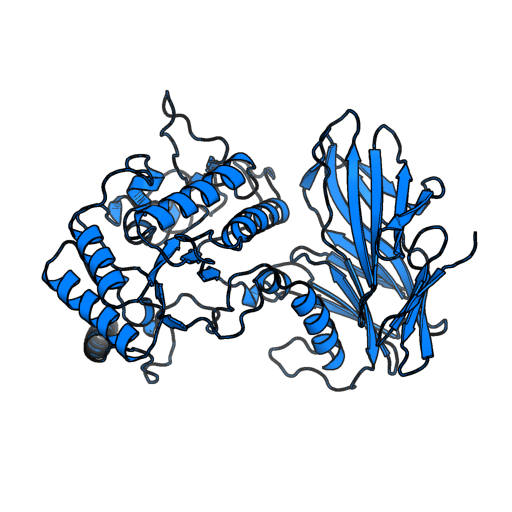? 15.318 -9.596 -24.848 1.00 98.31 324 LEU A N 1
ATOM 2398 C CA . LEU A 1 324 ? 13.886 -9.858 -24.676 1.00 98.31 324 LEU A CA 1
ATOM 2399 C C . LEU A 1 324 ? 13.422 -11.070 -25.499 1.00 98.31 324 LEU A C 1
ATOM 2401 O O . LEU A 1 324 ? 12.645 -11.887 -25.003 1.00 98.31 324 LEU A O 1
ATOM 2405 N N . ASP A 1 325 ? 13.930 -11.231 -26.720 1.00 98.56 325 ASP A N 1
ATOM 2406 C CA . ASP A 1 325 ? 13.679 -12.417 -27.543 1.00 98.56 325 ASP A CA 1
ATOM 2407 C C . ASP A 1 325 ? 14.236 -13.683 -26.880 1.00 98.56 325 ASP A C 1
ATOM 2409 O O . ASP A 1 325 ? 13.571 -14.723 -26.859 1.00 98.56 325 ASP A O 1
ATOM 2413 N N . TYR A 1 326 ? 15.416 -13.591 -26.263 1.00 98.62 326 TYR A N 1
ATOM 2414 C CA . TYR A 1 326 ? 16.022 -14.714 -25.553 1.00 98.62 326 TYR A CA 1
ATOM 2415 C C . TYR A 1 326 ? 15.245 -15.114 -24.289 1.00 98.62 326 TYR A C 1
ATOM 2417 O O . TYR A 1 326 ? 15.044 -16.304 -24.042 1.00 98.62 326 TYR A O 1
ATOM 2425 N N . PHE A 1 327 ? 14.729 -14.147 -23.523 1.00 98.25 327 PHE A N 1
ATOM 2426 C CA . PHE A 1 327 ? 13.801 -14.412 -22.417 1.00 98.25 327 PHE A CA 1
ATOM 2427 C C . PHE A 1 327 ? 12.585 -15.218 -22.886 1.00 98.25 327 PHE A C 1
ATOM 2429 O O . PHE A 1 327 ? 12.259 -16.256 -22.302 1.00 98.25 327 PHE A O 1
ATOM 2436 N N . ARG A 1 328 ? 11.953 -14.788 -23.990 1.00 97.69 328 ARG A N 1
ATOM 2437 C CA . ARG A 1 328 ? 10.808 -15.499 -24.581 1.00 97.69 328 ARG A CA 1
ATOM 2438 C C . ARG A 1 328 ? 11.185 -16.911 -25.017 1.00 97.69 328 ARG A C 1
ATOM 2440 O O . ARG A 1 328 ? 10.444 -17.840 -24.708 1.00 97.69 328 ARG A O 1
ATOM 2447 N N . LEU A 1 329 ? 12.340 -17.084 -25.664 1.00 98.25 329 LEU A N 1
ATOM 2448 C CA . LEU A 1 329 ? 12.854 -18.393 -26.080 1.00 98.25 329 LEU A CA 1
ATOM 2449 C C . LEU A 1 329 ? 13.012 -19.359 -24.896 1.00 98.25 329 LEU A C 1
ATOM 2451 O O . LEU A 1 329 ? 12.758 -20.554 -25.040 1.00 98.25 329 LEU A O 1
ATOM 2455 N N . ARG A 1 330 ? 13.420 -18.856 -23.726 1.00 98.25 330 ARG A N 1
ATOM 2456 C CA . ARG A 1 330 ? 13.602 -19.661 -22.508 1.00 98.25 330 ARG A CA 1
ATOM 2457 C C . ARG A 1 330 ? 12.358 -19.783 -21.636 1.00 98.25 330 ARG A C 1
ATOM 2459 O O . ARG A 1 330 ? 12.404 -20.481 -20.628 1.00 98.25 330 ARG A O 1
ATOM 2466 N N . GLY A 1 331 ? 11.251 -19.143 -22.010 1.00 96.44 331 GLY A N 1
ATOM 2467 C CA . GLY A 1 331 ? 10.028 -19.146 -21.209 1.00 96.44 331 GLY A CA 1
ATOM 2468 C C . GLY A 1 331 ? 10.177 -18.428 -19.863 1.00 96.44 331 GLY A C 1
ATOM 2469 O O . GLY A 1 331 ? 9.392 -18.675 -18.951 1.00 96.44 331 GLY A O 1
ATOM 2470 N N . VAL A 1 332 ? 11.164 -17.536 -19.739 1.00 96.50 332 VAL A N 1
ATOM 2471 C CA . VAL A 1 332 ? 11.429 -16.741 -18.534 1.00 96.50 332 VAL A CA 1
ATOM 2472 C C . VAL A 1 332 ? 10.998 -15.302 -18.791 1.00 96.50 332 VAL A C 1
ATOM 2474 O O . VAL A 1 332 ? 11.124 -14.798 -19.904 1.00 96.50 332 VAL A O 1
ATOM 2477 N N . ARG A 1 333 ? 10.474 -14.614 -17.775 1.00 96.19 333 ARG A N 1
ATOM 2478 C CA . ARG A 1 333 ? 9.999 -13.230 -17.917 1.00 96.19 333 ARG A CA 1
ATOM 2479 C C . ARG A 1 333 ? 10.943 -12.230 -17.249 1.00 96.19 333 ARG A C 1
ATOM 2481 O O . ARG A 1 333 ? 11.249 -12.410 -16.072 1.00 96.19 333 ARG A O 1
ATOM 2488 N N . PRO A 1 334 ? 11.336 -11.141 -17.921 1.00 96.94 334 PRO A N 1
ATOM 2489 C CA . PRO A 1 334 ? 12.092 -10.086 -17.266 1.00 96.94 334 PRO A CA 1
ATOM 2490 C C . PRO A 1 334 ? 11.166 -9.244 -16.370 1.00 96.94 334 PRO A C 1
ATOM 2492 O O . PRO A 1 334 ? 10.009 -8.991 -16.712 1.00 96.94 334 PRO A O 1
ATOM 2495 N N . VAL A 1 335 ? 11.663 -8.818 -15.214 1.00 96.00 335 VAL A N 1
ATOM 2496 C CA . VAL A 1 335 ? 11.006 -7.918 -14.254 1.00 96.00 335 VAL A CA 1
ATOM 2497 C C . VAL A 1 335 ? 11.792 -6.616 -14.241 1.00 96.00 335 VAL A C 1
ATOM 2499 O O . VAL A 1 335 ? 13.007 -6.643 -14.073 1.00 96.00 335 VAL A O 1
ATOM 2502 N N . ALA A 1 336 ? 11.131 -5.483 -14.473 1.00 95.81 336 ALA A N 1
ATOM 2503 C CA . ALA A 1 336 ? 11.816 -4.197 -14.605 1.00 95.81 336 ALA A CA 1
ATOM 2504 C C . ALA A 1 336 ? 12.130 -3.585 -13.243 1.00 95.81 336 ALA A C 1
ATOM 2506 O O . ALA A 1 336 ? 11.235 -3.484 -12.406 1.00 95.81 336 ALA A O 1
ATOM 2507 N N . TYR A 1 337 ? 13.368 -3.128 -13.046 1.00 92.94 337 TYR A N 1
ATOM 2508 C CA . TYR A 1 337 ? 13.724 -2.334 -11.875 1.00 92.94 337 TYR A CA 1
ATOM 2509 C C . TYR A 1 337 ? 13.298 -0.872 -12.055 1.00 92.94 337 TYR A C 1
ATOM 2511 O O . TYR A 1 337 ? 13.528 -0.290 -13.119 1.00 92.94 337 TYR A O 1
ATOM 2519 N N . VAL A 1 338 ? 12.626 -0.288 -11.060 1.00 92.50 338 VAL A N 1
ATOM 2520 C CA . VAL A 1 338 ? 11.986 1.028 -11.168 1.00 92.50 338 VAL A CA 1
ATOM 2521 C C . VAL A 1 338 ? 12.095 1.817 -9.868 1.00 92.50 338 VAL A C 1
ATOM 2523 O O . VAL A 1 338 ? 11.688 1.354 -8.808 1.00 92.50 338 VAL A O 1
ATOM 2526 N N . TYR A 1 339 ? 12.509 3.076 -9.991 1.00 90.50 339 TYR A N 1
ATOM 2527 C CA . TYR A 1 339 ? 12.357 4.092 -8.952 1.00 90.50 339 TYR A CA 1
ATOM 2528 C C . TYR A 1 339 ? 11.104 4.929 -9.245 1.00 90.50 339 TYR A C 1
ATOM 2530 O O . TYR A 1 339 ? 11.090 5.690 -10.220 1.00 90.50 339 TYR A O 1
ATOM 2538 N N . PRO A 1 340 ? 10.020 4.803 -8.455 1.00 89.62 340 PRO A N 1
ATOM 2539 C CA . PRO A 1 340 ? 8.756 5.469 -8.761 1.00 89.62 340 PRO A CA 1
ATOM 2540 C C . PRO A 1 340 ? 8.813 6.983 -8.515 1.00 89.62 340 PRO A C 1
ATOM 2542 O O . PRO A 1 340 ? 7.962 7.714 -9.021 1.00 89.62 340 PRO A O 1
ATOM 2545 N N . ILE A 1 341 ? 9.824 7.462 -7.783 1.00 86.38 341 ILE A N 1
ATOM 2546 C CA . ILE A 1 341 ? 10.001 8.881 -7.464 1.00 86.38 341 ILE A CA 1
ATOM 2547 C C . ILE A 1 341 ? 10.919 9.633 -8.433 1.00 86.38 341 ILE A C 1
ATOM 2549 O O . ILE A 1 341 ? 11.139 10.825 -8.223 1.00 86.38 341 ILE A O 1
ATOM 2553 N N . LEU A 1 342 ? 11.460 8.998 -9.483 1.00 88.12 342 LEU A N 1
ATOM 2554 C CA . LEU A 1 342 ? 12.256 9.729 -10.479 1.00 88.12 342 LEU A CA 1
ATOM 2555 C C . LEU A 1 342 ? 11.469 10.917 -11.024 1.00 88.12 342 LEU A C 1
ATOM 2557 O O . LEU A 1 342 ? 10.250 10.843 -11.170 1.00 88.12 342 LEU A O 1
ATOM 2561 N N . ALA A 1 343 ? 12.158 12.006 -11.355 1.00 88.25 343 ALA A N 1
ATOM 2562 C CA . ALA A 1 343 ? 11.555 13.220 -11.904 1.00 88.25 343 ALA A CA 1
ATOM 2563 C C . ALA A 1 343 ? 11.119 13.036 -13.368 1.00 88.25 343 ALA A C 1
ATOM 2565 O O . ALA A 1 343 ? 11.642 13.690 -14.271 1.00 88.25 343 ALA A O 1
ATOM 2566 N N . PHE A 1 344 ? 10.205 12.097 -13.619 1.00 92.69 344 PHE A N 1
ATOM 2567 C CA . PHE A 1 344 ? 9.752 11.748 -14.957 1.00 92.69 344 PHE A CA 1
ATOM 2568 C C . PHE A 1 344 ? 9.255 12.989 -15.692 1.00 92.69 344 PHE A C 1
ATOM 2570 O O . PHE A 1 344 ? 8.328 13.659 -15.229 1.00 92.69 344 PHE A O 1
ATOM 2577 N N . LEU A 1 345 ? 9.857 13.239 -16.855 1.00 93.50 345 LEU A N 1
ATOM 2578 C CA . LEU A 1 345 ? 9.530 14.321 -17.777 1.00 93.50 345 LEU A CA 1
ATOM 2579 C C . LEU A 1 345 ? 9.795 15.727 -17.208 1.00 93.50 345 LEU A C 1
ATOM 2581 O O . LEU A 1 345 ? 9.218 16.712 -17.668 1.00 93.50 345 LEU A O 1
ATOM 2585 N N . ALA A 1 346 ? 10.671 15.849 -16.208 1.00 87.88 346 ALA A N 1
ATOM 2586 C CA . ALA A 1 346 ? 11.077 17.152 -15.692 1.00 87.88 346 ALA A CA 1
ATOM 2587 C C . ALA A 1 346 ? 11.718 18.009 -16.796 1.00 87.88 346 ALA A C 1
ATOM 2589 O O . ALA A 1 346 ? 12.654 17.584 -17.470 1.00 87.88 346 ALA A O 1
ATOM 2590 N N . GLY A 1 347 ? 11.199 19.222 -16.974 1.00 87.69 347 GLY A N 1
ATOM 2591 C CA . GLY A 1 347 ? 11.669 20.187 -17.966 1.00 87.69 347 GLY A CA 1
ATOM 2592 C C . GLY A 1 347 ? 11.327 19.861 -19.424 1.00 87.69 347 GLY A C 1
ATOM 2593 O O . GLY A 1 347 ? 11.770 20.585 -20.312 1.00 87.69 347 GLY A O 1
ATOM 2594 N N . THR A 1 348 ? 10.560 18.802 -19.705 1.00 89.00 348 THR A N 1
ATOM 2595 C CA . THR A 1 348 ? 10.307 18.359 -21.089 1.00 89.00 348 THR A CA 1
ATOM 2596 C C . THR A 1 348 ? 9.049 18.968 -21.717 1.00 89.00 348 THR A C 1
ATOM 2598 O O . THR A 1 348 ? 8.753 18.687 -22.878 1.00 89.00 348 THR A O 1
ATOM 2601 N N . LEU A 1 349 ? 8.256 19.751 -20.976 1.00 88.94 349 LEU A N 1
ATOM 2602 C CA . LEU A 1 349 ? 7.059 20.410 -21.511 1.00 88.94 349 LEU A CA 1
ATOM 2603 C C . LEU A 1 349 ? 7.421 21.715 -22.250 1.00 88.94 349 LEU A C 1
ATOM 2605 O O . LEU A 1 349 ? 8.512 22.257 -22.046 1.00 88.94 349 LEU A O 1
ATOM 2609 N N . PRO A 1 350 ? 6.517 22.264 -23.094 1.00 88.56 350 PRO A N 1
ATOM 2610 C CA . PRO A 1 350 ? 6.764 23.513 -23.812 1.00 88.56 350 PRO A CA 1
ATOM 2611 C C . PRO A 1 350 ? 7.264 24.635 -22.894 1.00 88.56 350 PRO A C 1
ATOM 2613 O O . PRO A 1 350 ? 6.718 24.857 -21.814 1.00 88.56 350 PRO A O 1
ATOM 2616 N N . GLY A 1 351 ? 8.317 25.331 -23.328 1.00 87.31 351 GLY A N 1
ATOM 2617 C CA . GLY A 1 351 ? 8.962 26.382 -22.536 1.00 87.31 351 GLY A CA 1
ATOM 2618 C C . GLY A 1 351 ? 9.845 25.877 -21.387 1.00 87.31 351 GLY A C 1
ATOM 2619 O O . GLY A 1 351 ? 10.193 26.670 -20.520 1.00 87.31 351 GLY A O 1
ATOM 2620 N N . GLY A 1 352 ? 10.199 24.586 -21.357 1.00 85.75 352 GLY A N 1
ATOM 2621 C CA . GLY A 1 352 ? 11.020 23.997 -20.291 1.00 85.75 352 GLY A CA 1
ATOM 2622 C C . GLY A 1 352 ? 10.240 23.713 -19.005 1.00 85.75 352 GLY A C 1
ATOM 2623 O O . GLY A 1 352 ? 10.829 23.565 -17.936 1.00 85.75 352 GLY A O 1
ATOM 2624 N N . ALA A 1 353 ? 8.907 23.673 -19.082 1.00 88.12 353 ALA A N 1
ATOM 2625 C CA . ALA A 1 353 ? 8.059 23.380 -17.936 1.00 88.12 353 ALA A CA 1
ATOM 2626 C C . ALA A 1 353 ? 8.119 21.888 -17.551 1.00 88.12 353 ALA A C 1
ATOM 2628 O O . ALA A 1 353 ? 8.507 21.027 -18.343 1.00 88.12 353 ALA A O 1
ATOM 2629 N N . SER A 1 354 ? 7.702 21.575 -16.324 1.00 89.62 354 SER A N 1
ATOM 2630 C CA . SER A 1 354 ? 7.604 20.199 -15.824 1.00 89.62 354 SER A CA 1
ATOM 2631 C C . SER A 1 354 ? 6.143 19.790 -15.609 1.00 89.62 354 SER A C 1
ATOM 2633 O O . SER A 1 354 ? 5.303 20.654 -15.340 1.00 89.62 354 SER A O 1
ATOM 2635 N N . PRO A 1 355 ? 5.815 18.490 -15.699 1.00 93.00 355 PRO A N 1
ATOM 2636 C CA . PRO A 1 355 ? 4.504 17.983 -15.322 1.00 93.00 355 PRO A CA 1
ATOM 2637 C C . PRO A 1 355 ? 4.118 18.339 -13.881 1.00 93.00 355 PRO A C 1
ATOM 2639 O O . PRO A 1 355 ? 4.993 18.501 -13.030 1.00 93.00 355 PRO A O 1
ATOM 2642 N N . PRO A 1 356 ? 2.812 18.360 -13.555 1.00 89.56 356 PRO A N 1
ATOM 2643 C CA . PRO A 1 356 ? 2.317 18.794 -12.244 1.00 89.56 356 PRO A CA 1
ATOM 2644 C C . PRO A 1 356 ? 2.677 17.850 -11.086 1.00 89.56 356 PRO A C 1
ATOM 2646 O O . PRO A 1 356 ? 2.359 18.142 -9.938 1.00 89.56 356 PRO A O 1
ATOM 2649 N N . TRP A 1 357 ? 3.279 16.694 -11.370 1.00 90.38 357 TRP A N 1
ATOM 2650 C CA . TRP A 1 357 ? 3.804 15.788 -10.350 1.00 90.38 357 TRP A CA 1
ATOM 2651 C C . TRP A 1 357 ? 5.274 16.034 -10.022 1.00 90.38 357 TRP A C 1
ATOM 2653 O O . TRP A 1 357 ? 5.760 15.442 -9.069 1.00 90.38 357 TRP A O 1
ATOM 2663 N N . VAL A 1 358 ? 5.995 16.859 -10.784 1.00 87.56 358 VAL A N 1
ATOM 2664 C CA . VAL A 1 358 ? 7.402 17.137 -10.494 1.00 87.56 358 VAL A CA 1
ATOM 2665 C C . VAL A 1 358 ? 7.489 18.194 -9.400 1.00 87.56 358 VAL A C 1
ATOM 2667 O O . VAL A 1 358 ? 6.959 19.296 -9.539 1.00 87.56 358 VAL A O 1
ATOM 2670 N N . VAL A 1 359 ? 8.169 17.853 -8.310 1.00 81.88 359 VAL A N 1
ATOM 2671 C CA . VAL A 1 359 ? 8.367 18.714 -7.141 1.00 81.88 359 VAL A CA 1
ATOM 2672 C C . VAL A 1 359 ? 9.839 18.747 -6.739 1.00 81.88 359 VAL A C 1
ATOM 2674 O O . VAL A 1 359 ? 10.617 17.859 -7.089 1.00 81.88 359 VAL A O 1
ATOM 2677 N N . HIS A 1 360 ? 10.225 19.764 -5.971 1.00 75.81 360 HIS A N 1
ATOM 2678 C CA . HIS A 1 360 ? 11.525 19.787 -5.305 1.00 75.81 360 HIS A CA 1
ATOM 2679 C C . HIS A 1 360 ? 11.492 18.926 -4.047 1.00 75.81 360 HIS A C 1
ATOM 2681 O O . HIS A 1 360 ? 10.596 19.059 -3.214 1.00 75.81 360 HIS A O 1
ATOM 2687 N N . GLY A 1 361 ? 12.492 18.067 -3.920 1.00 65.81 361 GLY A N 1
ATOM 2688 C CA . GLY A 1 361 ? 12.671 17.193 -2.777 1.00 65.81 361 GLY A CA 1
ATOM 2689 C C . GLY A 1 361 ? 13.265 17.816 -1.517 1.00 65.81 361 GLY A C 1
ATOM 2690 O O . GLY A 1 361 ? 13.830 18.904 -1.580 1.00 65.81 361 GLY A O 1
ATOM 2691 N N . THR A 1 362 ? 13.227 17.075 -0.399 1.00 57.47 362 THR A N 1
ATOM 2692 C CA . THR A 1 362 ? 13.786 17.515 0.898 1.00 57.47 362 THR A CA 1
ATOM 2693 C C . THR A 1 362 ? 15.128 16.894 1.316 1.00 57.47 362 THR A C 1
ATOM 2695 O O . THR A 1 362 ? 15.570 17.161 2.432 1.00 57.47 362 THR A O 1
ATOM 2698 N N . TYR A 1 363 ? 15.798 16.082 0.486 1.00 53.44 363 TYR A N 1
ATOM 2699 C CA . TYR A 1 363 ? 17.114 15.527 0.853 1.00 53.44 363 TYR A CA 1
ATOM 2700 C C . TYR A 1 363 ? 18.141 16.628 1.134 1.00 53.44 363 TYR A C 1
ATOM 2702 O O . TYR A 1 363 ? 18.243 17.608 0.393 1.00 53.44 363 TYR A O 1
ATOM 2710 N N . SER A 1 364 ? 18.894 16.443 2.221 1.00 45.38 364 SER A N 1
A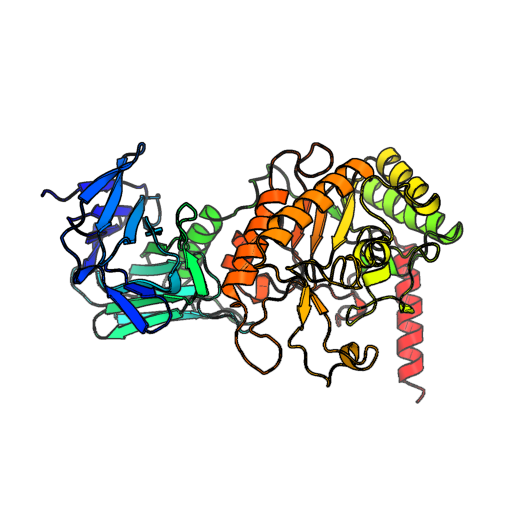TOM 2711 C CA . SER A 1 364 ? 19.937 17.362 2.668 1.00 45.38 364 SER A CA 1
ATOM 2712 C C . SER A 1 364 ? 21.022 17.521 1.605 1.00 45.38 364 SER A C 1
ATOM 2714 O O . SER A 1 364 ? 21.511 16.539 1.050 1.00 45.38 364 SER A O 1
ATOM 2716 N N . SER A 1 365 ? 21.487 18.758 1.411 1.00 45.12 365 SER A N 1
ATOM 2717 C CA . SER A 1 365 ? 22.634 19.106 0.562 1.00 45.12 365 SER A CA 1
ATOM 2718 C C . SER A 1 365 ? 23.981 18.510 1.027 1.00 45.12 365 SER A C 1
ATOM 2720 O O . SER A 1 365 ? 25.029 18.809 0.453 1.00 45.12 365 SER A O 1
ATOM 2722 N N . SER A 1 366 ? 23.988 17.737 2.120 1.00 43.97 366 SER A N 1
ATOM 2723 C CA . SER A 1 366 ? 25.167 17.042 2.648 1.00 43.97 366 SER A CA 1
ATOM 2724 C C . SER A 1 366 ? 25.406 15.671 2.014 1.00 43.97 366 SER A C 1
ATOM 2726 O O . SER A 1 366 ? 26.539 15.194 2.065 1.00 43.97 366 SER A O 1
ATOM 2728 N N . ASP A 1 367 ? 24.392 15.055 1.399 1.00 48.09 367 ASP A N 1
ATOM 2729 C CA . ASP A 1 367 ? 24.554 13.771 0.711 1.00 48.09 367 ASP A CA 1
ATOM 2730 C C . ASP A 1 367 ? 25.310 13.965 -0.606 1.00 48.09 367 ASP A C 1
ATOM 2732 O O . ASP A 1 367 ? 25.018 14.886 -1.372 1.00 48.09 367 ASP A O 1
ATOM 2736 N N . LEU A 1 368 ? 26.269 13.081 -0.909 1.00 41.84 368 LEU A N 1
ATOM 2737 C CA . LEU A 1 368 ? 27.021 13.058 -2.179 1.00 41.84 368 LEU A CA 1
ATOM 2738 C C . LEU A 1 368 ? 26.103 13.147 -3.417 1.00 41.84 368 LEU A C 1
ATOM 2740 O O . LEU A 1 368 ? 26.479 13.767 -4.413 1.00 41.84 368 LEU A O 1
ATOM 2744 N N . ALA A 1 369 ? 24.876 12.631 -3.302 1.00 42.28 369 ALA A N 1
ATOM 2745 C CA . ALA A 1 369 ? 23.787 12.721 -4.274 1.00 42.28 369 ALA A CA 1
ATOM 2746 C C . ALA A 1 369 ? 23.384 14.161 -4.656 1.00 42.28 369 ALA A C 1
ATOM 2748 O O . ALA A 1 369 ? 23.051 14.442 -5.803 1.00 42.28 369 ALA A O 1
ATOM 2749 N N . THR A 1 370 ? 23.444 15.103 -3.715 1.00 42.56 370 THR A N 1
ATOM 2750 C CA . THR A 1 370 ? 23.074 16.512 -3.944 1.00 42.56 370 THR A CA 1
ATOM 2751 C C . THR A 1 370 ? 24.217 17.356 -4.515 1.00 42.56 370 THR A C 1
ATOM 2753 O O . THR A 1 370 ? 23.972 18.375 -5.164 1.00 42.56 370 THR A O 1
ATOM 2756 N N . LYS A 1 371 ? 25.474 16.922 -4.337 1.00 40.41 371 LYS A N 1
ATOM 2757 C CA . LYS A 1 371 ? 26.670 17.671 -4.763 1.00 40.41 371 LYS A CA 1
ATOM 2758 C C . LYS A 1 371 ? 26.889 17.688 -6.278 1.00 40.41 371 LYS A C 1
ATOM 2760 O O . LYS A 1 371 ? 27.532 18.611 -6.766 1.00 40.41 371 LYS A O 1
ATOM 2765 N N . ARG A 1 372 ? 26.370 16.710 -7.031 1.00 41.59 372 ARG A N 1
ATOM 2766 C CA . ARG A 1 372 ? 26.580 16.634 -8.491 1.00 41.59 372 ARG A CA 1
ATOM 2767 C C . ARG A 1 372 ? 25.627 17.497 -9.326 1.00 41.59 372 ARG A C 1
ATOM 2769 O O . ARG A 1 372 ? 25.977 17.804 -10.459 1.00 41.59 372 ARG A O 1
ATOM 2776 N N . LEU A 1 373 ? 24.466 17.903 -8.798 1.00 38.84 373 LEU A N 1
ATOM 2777 C CA . LEU A 1 373 ? 23.394 18.499 -9.617 1.00 38.84 373 LEU A CA 1
ATOM 2778 C C . LEU A 1 373 ? 22.977 19.932 -9.241 1.00 38.84 373 LEU A C 1
ATOM 2780 O O . LEU A 1 373 ? 22.160 20.512 -9.950 1.00 38.84 373 LEU A O 1
ATOM 2784 N N . GLY A 1 374 ? 23.517 20.536 -8.173 1.00 35.69 374 GLY A N 1
ATOM 2785 C CA . GLY A 1 374 ? 23.344 21.973 -7.868 1.00 35.69 374 GLY A CA 1
ATOM 2786 C C . GLY A 1 374 ? 21.904 22.459 -7.605 1.00 35.69 374 GLY A C 1
ATOM 2787 O O . GLY A 1 374 ? 21.685 23.645 -7.375 1.00 35.69 374 GLY A O 1
ATOM 2788 N N . LEU A 1 375 ? 20.927 21.553 -7.608 1.00 39.97 375 LEU A N 1
ATOM 2789 C CA . LEU A 1 375 ? 19.511 21.745 -7.316 1.00 39.97 375 LEU A CA 1
ATOM 2790 C C . LEU A 1 375 ? 19.113 20.567 -6.415 1.00 39.97 375 LEU A C 1
ATOM 2792 O O . LEU A 1 375 ? 19.453 19.428 -6.735 1.00 39.97 375 LEU A O 1
ATOM 2796 N N . GLY A 1 376 ? 18.419 20.793 -5.292 1.00 51.69 376 GLY A N 1
ATOM 2797 C CA . GLY A 1 376 ? 17.863 19.671 -4.514 1.00 51.69 376 GLY A CA 1
ATOM 2798 C C . GLY A 1 376 ? 17.029 18.775 -5.447 1.00 51.69 376 GLY A C 1
ATOM 2799 O O . GLY A 1 376 ? 16.302 19.331 -6.279 1.00 51.69 376 GLY A O 1
ATOM 2800 N N . PRO A 1 377 ? 17.157 17.433 -5.398 1.00 66.12 377 PRO A N 1
ATOM 2801 C CA . PRO A 1 377 ? 16.747 16.582 -6.509 1.00 66.12 377 PRO A CA 1
ATOM 2802 C C . PRO A 1 377 ? 15.252 16.751 -6.777 1.00 66.12 377 PRO A C 1
ATOM 2804 O O . PRO A 1 377 ? 14.412 16.567 -5.884 1.00 66.12 377 PRO A O 1
ATOM 2807 N N . MET A 1 378 ? 14.928 17.149 -8.011 1.00 78.56 378 MET A N 1
ATOM 2808 C CA . MET A 1 378 ? 13.561 17.063 -8.511 1.00 78.56 378 MET A CA 1
ATOM 2809 C C . MET A 1 378 ? 13.099 15.612 -8.390 1.00 78.56 378 MET A C 1
ATOM 2811 O O . MET A 1 378 ? 13.891 14.684 -8.552 1.00 78.56 378 MET A O 1
ATOM 2815 N N . ARG A 1 379 ? 11.815 15.412 -8.118 1.00 82.19 379 ARG A N 1
ATOM 2816 C CA . ARG A 1 379 ? 11.218 14.085 -7.961 1.00 82.19 379 ARG A CA 1
ATOM 2817 C C . ARG A 1 379 ? 9.752 14.094 -8.345 1.00 82.19 379 ARG A C 1
ATOM 2819 O O . ARG A 1 379 ? 9.146 15.159 -8.444 1.00 82.19 379 ARG A O 1
ATOM 2826 N N . SER A 1 380 ? 9.180 12.912 -8.509 1.00 87.81 380 SER A N 1
ATOM 2827 C CA . SER A 1 380 ? 7.738 12.748 -8.663 1.00 87.81 380 SER A CA 1
ATOM 2828 C C . SER A 1 380 ? 7.026 12.677 -7.307 1.00 87.81 380 SER A C 1
ATOM 2830 O O . SER A 1 380 ? 7.427 11.921 -6.427 1.00 87.81 380 SER A O 1
ATOM 2832 N N . ASP A 1 381 ? 5.944 13.441 -7.155 1.00 87.19 381 ASP A N 1
ATOM 2833 C CA . ASP A 1 381 ? 5.004 13.393 -6.032 1.00 87.19 381 ASP A CA 1
ATOM 2834 C C . ASP A 1 381 ? 4.015 12.233 -6.220 1.00 87.19 381 ASP A C 1
ATOM 2836 O O . ASP A 1 381 ? 3.100 12.307 -7.048 1.00 87.19 381 ASP A O 1
ATOM 2840 N N . LEU A 1 382 ? 4.163 11.173 -5.419 1.00 89.44 382 LEU A N 1
ATOM 2841 C CA . LEU A 1 382 ? 3.279 10.001 -5.459 1.00 89.44 382 LEU A CA 1
ATOM 2842 C C . LEU A 1 382 ? 1.826 10.344 -5.096 1.00 89.44 382 LEU A C 1
ATOM 2844 O O . LEU A 1 382 ? 0.901 9.659 -5.537 1.00 89.44 382 LEU A O 1
ATOM 2848 N N . ALA A 1 383 ? 1.589 11.438 -4.364 1.00 88.19 383 ALA A N 1
ATOM 2849 C CA . ALA A 1 383 ? 0.244 11.916 -4.052 1.00 88.19 383 ALA A CA 1
ATOM 2850 C C . ALA A 1 383 ? -0.434 12.632 -5.236 1.00 88.19 383 ALA A C 1
ATOM 2852 O O . ALA A 1 383 ? -1.622 12.951 -5.148 1.00 88.19 383 ALA A O 1
ATOM 2853 N N . SER A 1 384 ? 0.281 12.896 -6.336 1.00 89.44 384 SER A N 1
ATOM 2854 C CA . SER A 1 384 ? -0.273 13.566 -7.512 1.00 89.44 384 SER A CA 1
ATOM 2855 C C . SER A 1 384 ? -1.271 12.667 -8.254 1.00 89.44 384 SER A C 1
ATOM 2857 O O . SER A 1 384 ? -0.877 11.622 -8.783 1.00 89.44 384 SER A O 1
ATOM 2859 N N . PRO A 1 385 ? -2.547 13.080 -8.408 1.00 90.19 385 PRO A N 1
ATOM 2860 C CA . PRO A 1 385 ? -3.522 12.316 -9.188 1.00 90.19 385 PRO A CA 1
ATOM 2861 C C . PRO A 1 385 ? -3.093 12.116 -10.648 1.00 90.19 385 PRO A C 1
ATOM 2863 O O . PRO A 1 385 ? -3.389 11.086 -11.249 1.00 90.19 385 PRO A O 1
ATOM 2866 N N . ALA A 1 386 ? -2.368 13.084 -11.219 1.00 93.56 386 ALA A N 1
ATOM 2867 C CA . ALA A 1 386 ? -1.859 12.991 -12.583 1.00 93.56 386 ALA A CA 1
ATOM 2868 C C . ALA A 1 386 ? -0.786 11.897 -12.714 1.00 93.56 386 ALA A C 1
ATOM 2870 O O . ALA A 1 386 ? -0.818 11.128 -13.674 1.00 93.56 386 ALA A O 1
ATOM 2871 N N . LEU A 1 387 ? 0.109 11.765 -11.727 1.00 94.62 387 LEU A N 1
ATOM 2872 C CA . LEU A 1 387 ? 1.095 10.682 -11.708 1.00 94.62 387 LEU A CA 1
ATOM 2873 C C . LEU A 1 387 ? 0.435 9.319 -11.489 1.00 94.62 387 LEU A C 1
ATOM 2875 O O . LEU A 1 387 ? 0.770 8.366 -12.185 1.00 94.62 387 LEU A O 1
ATOM 2879 N N . GLN A 1 388 ? -0.538 9.232 -10.577 1.00 94.50 388 GLN A N 1
ATOM 2880 C CA . GLN A 1 388 ? -1.289 7.997 -10.307 1.00 94.50 388 GLN A CA 1
ATOM 2881 C C . GLN A 1 388 ? -2.034 7.474 -11.546 1.00 94.50 388 GLN A C 1
ATOM 2883 O O . GLN A 1 388 ? -2.289 6.278 -11.651 1.00 94.50 388 GLN A O 1
ATOM 2888 N N . GLN A 1 389 ? -2.352 8.343 -12.510 1.00 95.75 389 GLN A N 1
ATOM 2889 C CA . GLN A 1 389 ? -2.883 7.943 -13.816 1.00 95.75 389 GLN A CA 1
ATOM 2890 C C . GLN A 1 389 ? -1.775 7.628 -14.827 1.00 95.75 389 GLN A C 1
ATOM 2892 O O . GLN A 1 389 ? -1.866 6.643 -15.565 1.00 95.75 389 GLN A O 1
ATOM 2897 N N . TRP A 1 390 ? -0.742 8.470 -14.890 1.00 97.19 390 TRP A N 1
ATOM 2898 C CA . TRP A 1 390 ? 0.329 8.358 -15.877 1.00 97.19 390 TRP A CA 1
ATOM 2899 C C . TRP A 1 390 ? 1.213 7.130 -15.636 1.00 97.19 390 TRP A C 1
ATOM 2901 O O . TRP A 1 390 ? 1.388 6.327 -16.551 1.00 97.19 390 TRP A O 1
ATOM 2911 N N . LEU A 1 391 ? 1.722 6.936 -14.417 1.00 97.19 391 LEU A N 1
ATOM 2912 C CA . LEU A 1 391 ? 2.743 5.929 -14.127 1.00 97.19 391 LEU A CA 1
ATOM 2913 C C . LEU A 1 391 ? 2.243 4.493 -14.361 1.00 97.19 391 LEU A C 1
ATOM 2915 O O . LEU A 1 391 ? 2.884 3.786 -15.142 1.00 97.19 391 LEU A O 1
ATOM 2919 N N . PRO A 1 392 ? 1.082 4.048 -13.828 1.00 95.94 392 PRO A N 1
ATOM 2920 C CA . PRO A 1 392 ? 0.578 2.707 -14.126 1.00 95.94 392 PRO A CA 1
ATOM 2921 C C . PRO A 1 392 ? 0.277 2.500 -15.612 1.00 95.94 392 PRO A C 1
ATOM 2923 O O . PRO A 1 392 ? 0.478 1.409 -16.141 1.00 95.94 392 PRO A O 1
ATOM 2926 N N . LYS A 1 393 ? -0.195 3.537 -16.317 1.00 96.88 393 LYS A N 1
ATOM 2927 C CA . LYS A 1 393 ? -0.451 3.462 -17.762 1.00 96.88 393 LYS A CA 1
ATOM 2928 C C . LYS A 1 393 ? 0.850 3.278 -18.545 1.00 96.88 393 LYS A C 1
ATOM 2930 O O . LYS A 1 393 ? 0.894 2.441 -19.446 1.00 96.88 393 LYS A O 1
ATOM 2935 N N . THR A 1 394 ? 1.891 4.028 -18.198 1.00 98.12 394 THR A N 1
ATOM 2936 C CA . THR A 1 394 ? 3.234 3.900 -18.777 1.00 98.12 394 THR A CA 1
ATOM 2937 C C . THR A 1 394 ? 3.815 2.515 -18.498 1.00 98.12 394 THR A C 1
ATOM 2939 O O . THR A 1 394 ? 4.265 1.856 -19.428 1.00 98.12 394 THR A O 1
ATOM 2942 N N . MET A 1 395 ? 3.708 2.018 -17.262 1.00 97.88 395 MET A N 1
ATOM 2943 C CA . MET A 1 395 ? 4.134 0.666 -16.878 1.00 97.88 395 MET A CA 1
ATOM 2944 C C . MET A 1 395 ? 3.436 -0.426 -17.685 1.00 97.88 395 MET A C 1
ATOM 2946 O O . MET A 1 395 ? 4.093 -1.302 -18.234 1.00 97.88 395 MET A O 1
ATOM 2950 N N . ARG A 1 396 ? 2.109 -0.365 -17.823 1.00 97.19 396 ARG A N 1
ATOM 2951 C CA . ARG A 1 396 ? 1.359 -1.356 -18.609 1.00 97.19 396 ARG A CA 1
ATOM 2952 C C . ARG A 1 396 ? 1.799 -1.368 -20.071 1.00 97.19 396 ARG A C 1
ATOM 2954 O O . ARG A 1 396 ? 2.110 -2.427 -20.599 1.00 97.19 396 ARG A O 1
ATOM 2961 N N . ARG A 1 397 ? 1.926 -0.191 -20.696 1.00 97.81 397 ARG A N 1
ATOM 2962 C CA . ARG A 1 397 ? 2.429 -0.078 -22.077 1.00 97.81 397 ARG A CA 1
ATOM 2963 C C . ARG A 1 397 ? 3.857 -0.601 -22.217 1.00 97.81 397 ARG A C 1
ATOM 2965 O O . ARG A 1 397 ? 4.163 -1.274 -23.195 1.00 97.81 397 ARG A O 1
ATOM 2972 N N . PHE A 1 398 ? 4.713 -0.313 -21.239 1.00 98.38 398 PHE A N 1
ATOM 2973 C CA . PHE A 1 398 ? 6.069 -0.850 -21.181 1.00 98.38 398 PHE A CA 1
ATOM 2974 C C . PHE A 1 398 ? 6.044 -2.379 -21.138 1.00 98.38 398 PHE A C 1
ATOM 2976 O O . PHE A 1 398 ? 6.742 -3.026 -21.918 1.00 98.38 398 PHE A O 1
ATOM 2983 N N . ALA A 1 399 ? 5.219 -2.967 -20.269 1.00 97.88 399 ALA A N 1
ATOM 2984 C CA . ALA A 1 399 ? 5.086 -4.413 -20.157 1.00 97.88 399 ALA A CA 1
ATOM 2985 C C . ALA A 1 399 ? 4.543 -5.042 -21.446 1.00 97.88 399 ALA A C 1
ATOM 2987 O O . ALA A 1 399 ? 5.085 -6.048 -21.894 1.00 97.88 399 ALA A O 1
ATOM 2988 N N . ASP A 1 400 ? 3.539 -4.427 -22.075 1.00 96.88 400 ASP A N 1
ATOM 2989 C CA . ASP A 1 400 ? 2.966 -4.897 -23.341 1.00 96.88 400 ASP A CA 1
ATOM 2990 C C . ASP A 1 400 ? 4.000 -4.899 -24.476 1.00 96.88 400 ASP A C 1
ATOM 2992 O O . ASP A 1 400 ? 4.069 -5.855 -25.246 1.00 96.88 400 ASP A O 1
ATOM 2996 N N . GLN A 1 401 ? 4.838 -3.862 -24.561 1.00 97.50 401 GLN A N 1
ATOM 2997 C CA . GLN A 1 401 ? 5.876 -3.766 -25.586 1.00 97.50 401 GLN A CA 1
ATOM 2998 C C . GLN A 1 401 ? 7.040 -4.736 -25.343 1.00 97.50 401 GLN A C 1
ATOM 3000 O O . GLN A 1 401 ? 7.554 -5.355 -26.273 1.00 97.50 401 GLN A O 1
ATOM 3005 N N . THR A 1 402 ? 7.500 -4.836 -24.098 1.00 97.44 402 THR A N 1
ATOM 3006 C CA . THR A 1 402 ? 8.743 -5.550 -23.772 1.00 97.44 402 THR A CA 1
ATOM 3007 C C . THR A 1 402 ? 8.511 -7.025 -23.445 1.00 97.44 402 THR A C 1
ATOM 3009 O O . THR A 1 402 ? 9.412 -7.849 -23.599 1.00 97.44 402 THR A O 1
ATOM 3012 N N . GLY A 1 403 ? 7.296 -7.389 -23.030 1.00 96.75 403 GLY A N 1
ATOM 3013 C CA . GLY A 1 403 ? 6.994 -8.686 -22.430 1.00 96.75 403 GLY A CA 1
ATOM 3014 C C . GLY A 1 403 ? 7.375 -8.773 -20.949 1.00 96.75 403 GLY A C 1
ATOM 3015 O O . GLY A 1 403 ? 7.513 -9.884 -20.433 1.00 96.75 403 GLY A O 1
ATOM 3016 N N . ALA A 1 404 ? 7.562 -7.635 -20.264 1.00 97.38 404 ALA A N 1
ATOM 3017 C CA . ALA A 1 404 ? 7.876 -7.623 -18.838 1.00 97.38 404 ALA A CA 1
ATOM 3018 C C . ALA A 1 404 ? 6.808 -8.376 -18.027 1.00 97.38 404 ALA A C 1
ATOM 3020 O O . ALA A 1 404 ? 5.605 -8.143 -18.158 1.00 97.38 404 ALA A O 1
ATOM 3021 N N . GLY A 1 405 ? 7.261 -9.285 -17.164 1.00 95.06 405 GLY A N 1
ATOM 3022 C CA . GLY A 1 405 ? 6.406 -10.067 -16.274 1.00 95.06 405 GLY A CA 1
ATOM 3023 C C . GLY A 1 405 ? 6.041 -9.348 -14.979 1.00 95.06 405 GLY A C 1
ATOM 3024 O O . GLY A 1 405 ? 5.234 -9.872 -14.211 1.00 95.06 405 GLY A O 1
ATOM 3025 N N . GLY A 1 406 ? 6.632 -8.183 -14.718 1.00 94.88 406 GLY A N 1
ATOM 3026 C CA . GLY A 1 406 ? 6.477 -7.483 -13.455 1.00 94.88 406 GLY A CA 1
ATOM 3027 C C . GLY A 1 406 ? 7.394 -6.280 -13.287 1.00 94.88 406 GLY A C 1
ATOM 3028 O O . GLY A 1 406 ? 8.171 -5.942 -14.183 1.00 94.88 406 GLY A O 1
ATOM 3029 N N . PHE A 1 407 ? 7.317 -5.687 -12.099 1.00 93.69 407 PHE A N 1
ATOM 3030 C CA . PHE A 1 407 ? 8.108 -4.538 -11.675 1.00 93.69 407 PHE A CA 1
ATOM 3031 C C . PHE A 1 407 ? 8.679 -4.770 -10.280 1.00 93.69 407 PHE A C 1
ATOM 3033 O O . PHE A 1 407 ? 7.981 -5.276 -9.399 1.00 93.69 407 PHE A O 1
ATOM 3040 N N . SER A 1 408 ? 9.933 -4.373 -10.102 1.00 89.94 408 SER A N 1
ATOM 3041 C CA . SER A 1 408 ? 10.610 -4.288 -8.819 1.00 89.94 408 SER A CA 1
ATOM 3042 C C . SER A 1 408 ? 10.835 -2.829 -8.467 1.00 89.94 408 SER A C 1
ATOM 3044 O O . SER A 1 408 ? 11.387 -2.083 -9.273 1.00 89.94 408 SER A O 1
ATOM 3046 N N . PHE A 1 409 ? 10.405 -2.435 -7.279 1.00 87.81 409 PHE A N 1
ATOM 3047 C CA . PHE A 1 409 ? 10.407 -1.059 -6.808 1.00 87.81 409 PHE A CA 1
ATOM 3048 C C . PHE A 1 409 ? 11.419 -0.865 -5.706 1.00 87.81 409 PHE A C 1
ATOM 3050 O O . PHE A 1 409 ? 11.503 -1.698 -4.818 1.00 87.81 409 PHE A O 1
ATOM 3057 N N . ASP A 1 410 ? 12.138 0.242 -5.759 1.00 80.56 410 ASP A N 1
ATOM 3058 C CA . ASP A 1 410 ? 13.013 0.724 -4.695 1.00 80.56 410 ASP A CA 1
ATOM 3059 C C . ASP A 1 410 ? 13.021 2.263 -4.744 1.00 80.56 410 ASP A C 1
ATOM 3061 O O . ASP A 1 410 ? 12.379 2.862 -5.615 1.00 80.56 410 ASP A O 1
ATOM 3065 N N . TYR A 1 411 ? 13.665 2.914 -3.779 1.00 77.94 411 TYR A N 1
ATOM 3066 C CA . TYR A 1 411 ? 13.719 4.365 -3.648 1.00 77.94 411 TYR A CA 1
ATOM 3067 C C . TYR A 1 411 ? 12.305 4.972 -3.515 1.00 77.94 411 TYR A C 1
ATOM 3069 O O . TYR A 1 411 ? 11.995 6.034 -4.050 1.00 77.94 411 TYR A O 1
ATOM 3077 N N . THR A 1 412 ? 11.402 4.282 -2.808 1.00 76.06 412 THR A N 1
ATOM 3078 C CA . THR A 1 412 ? 9.997 4.681 -2.626 1.00 76.06 412 THR A CA 1
ATOM 3079 C C . THR A 1 412 ? 9.832 5.445 -1.315 1.00 76.06 412 THR A C 1
ATOM 3081 O O . THR A 1 412 ? 9.380 4.897 -0.312 1.00 76.06 412 THR A O 1
ATOM 3084 N N . TYR A 1 413 ? 10.203 6.727 -1.295 1.00 69.19 413 TYR A N 1
ATOM 3085 C CA . TYR A 1 413 ? 10.091 7.534 -0.075 1.00 69.19 413 TYR A CA 1
ATOM 3086 C C . TYR A 1 413 ? 8.784 8.284 0.039 1.00 69.19 413 TYR A C 1
ATOM 3088 O O . TYR A 1 413 ? 8.252 8.841 -0.920 1.00 69.19 413 TYR A O 1
ATOM 3096 N N . PHE A 1 414 ? 8.354 8.398 1.288 1.00 71.12 414 PHE A N 1
ATOM 3097 C CA . PHE A 1 414 ? 7.293 9.288 1.700 1.00 71.12 414 PHE A CA 1
ATOM 3098 C C . PHE A 1 414 ? 7.956 10.455 2.431 1.00 71.12 414 PHE A C 1
ATOM 3100 O O . PHE A 1 414 ? 8.387 10.342 3.579 1.00 71.12 414 PHE A O 1
ATOM 3107 N N . GLU A 1 415 ? 8.097 11.578 1.741 1.00 65.50 415 GLU A N 1
ATOM 3108 C CA . GLU A 1 415 ? 8.632 12.801 2.336 1.00 65.50 415 GLU A CA 1
ATOM 3109 C C . GLU A 1 415 ? 7.517 13.692 2.885 1.00 65.50 415 GLU A C 1
ATOM 3111 O O . GLU A 1 415 ? 6.375 13.675 2.417 1.00 65.50 415 GLU A O 1
ATOM 3116 N N . GLN A 1 416 ? 7.866 14.511 3.874 1.00 53.44 416 GLN A N 1
ATOM 3117 C CA . GLN A 1 416 ? 7.101 15.703 4.212 1.00 53.44 416 GLN A CA 1
ATOM 3118 C C . GLN A 1 416 ? 7.922 16.917 3.778 1.00 53.44 416 GLN A C 1
ATOM 3120 O O . GLN A 1 416 ? 8.877 17.281 4.455 1.00 53.44 416 GLN A O 1
ATOM 3125 N N . GLY A 1 417 ? 7.557 17.572 2.677 1.00 51.12 417 GLY A N 1
ATOM 3126 C CA . GLY A 1 417 ? 8.041 18.931 2.440 1.00 51.12 417 GLY A CA 1
ATOM 3127 C C . GLY A 1 417 ? 7.978 19.444 1.011 1.00 51.12 417 GLY A C 1
ATOM 3128 O O . GLY A 1 417 ? 7.580 18.756 0.076 1.00 51.12 417 GLY A O 1
ATOM 3129 N N . SER A 1 418 ? 8.317 20.725 0.914 1.00 46.59 418 SER A N 1
ATOM 3130 C CA . SER A 1 418 ? 8.427 21.563 -0.278 1.00 46.59 418 SER A CA 1
ATOM 3131 C C . SER A 1 418 ? 9.559 22.575 -0.060 1.00 46.59 418 SER A C 1
ATOM 3133 O O . SER A 1 418 ? 10.060 22.681 1.071 1.00 46.59 418 SER A O 1
ATOM 3135 N N . PRO A 1 419 ? 9.956 23.356 -1.083 1.00 43.47 419 PRO A N 1
ATOM 3136 C CA . PRO A 1 419 ? 10.895 24.458 -0.904 1.00 43.47 419 PRO A CA 1
ATOM 3137 C C . PRO A 1 419 ? 10.479 25.381 0.251 1.00 43.47 419 PRO A C 1
ATOM 3139 O O . PRO A 1 419 ? 9.346 25.857 0.307 1.00 43.47 419 PRO A O 1
ATOM 3142 N N . GLY A 1 420 ? 11.400 25.652 1.178 1.00 46.28 420 GLY A N 1
ATOM 3143 C CA . GLY A 1 420 ? 11.172 26.591 2.283 1.00 46.28 420 GLY A CA 1
ATOM 3144 C C . GLY A 1 420 ? 10.451 26.017 3.510 1.00 46.28 420 GLY A C 1
ATOM 3145 O O . GLY A 1 420 ? 9.904 26.787 4.296 1.00 46.28 420 GLY A O 1
ATOM 3146 N N . GLY A 1 421 ? 10.431 24.690 3.691 1.00 42.00 421 GLY A N 1
ATOM 3147 C CA . GLY A 1 421 ? 10.001 24.064 4.950 1.00 42.00 421 GLY A CA 1
ATOM 3148 C C . GLY A 1 421 ? 8.487 24.044 5.185 1.00 42.00 421 GLY A C 1
ATOM 3149 O O . GLY A 1 421 ? 8.046 23.823 6.311 1.00 42.00 421 GLY A O 1
ATOM 3150 N N . ARG A 1 422 ? 7.672 24.266 4.143 1.00 44.00 422 ARG A N 1
ATOM 3151 C CA . ARG A 1 422 ? 6.208 24.140 4.229 1.00 44.00 422 ARG A CA 1
ATOM 3152 C C . ARG A 1 422 ? 5.758 22.739 3.790 1.00 44.00 422 ARG A C 1
ATOM 3154 O O . ARG A 1 422 ? 6.220 22.274 2.744 1.00 44.00 422 ARG A O 1
ATOM 3161 N N . PRO A 1 423 ? 4.849 22.064 4.516 1.00 50.19 423 PRO A N 1
ATOM 3162 C CA . PRO A 1 423 ? 4.282 20.793 4.069 1.00 50.19 423 PRO A CA 1
ATOM 3163 C C . PRO A 1 423 ? 3.488 20.982 2.764 1.00 50.19 423 PRO A C 1
ATOM 3165 O O . PRO A 1 423 ? 2.520 21.739 2.747 1.00 50.19 423 PRO A O 1
ATOM 3168 N N . TRP A 1 424 ? 3.882 20.312 1.674 1.00 61.72 424 TRP A N 1
ATOM 3169 C CA . TRP A 1 424 ? 3.109 20.273 0.416 1.00 61.72 424 TRP A CA 1
ATOM 3170 C C . TRP A 1 424 ? 2.161 19.075 0.372 1.00 61.72 424 TRP A C 1
ATOM 3172 O O . TRP A 1 424 ? 0.969 19.225 0.105 1.00 61.72 424 TRP A O 1
ATOM 3182 N N . ARG A 1 425 ? 2.671 17.890 0.722 1.00 75.00 425 ARG A N 1
ATOM 3183 C CA . ARG A 1 425 ? 1.908 16.650 0.911 1.00 75.00 425 ARG A CA 1
ATOM 3184 C C . ARG A 1 425 ? 2.418 15.927 2.152 1.00 75.00 425 ARG A C 1
ATOM 3186 O O . ARG A 1 425 ? 3.606 15.996 2.461 1.00 75.00 425 ARG A O 1
ATOM 3193 N N . SER A 1 426 ? 1.520 15.258 2.872 1.00 79.81 426 SER A N 1
ATOM 3194 C CA . SER A 1 426 ? 1.909 14.394 3.986 1.00 79.81 426 SER A CA 1
ATOM 3195 C C . SER A 1 426 ? 2.542 13.106 3.461 1.00 79.81 426 SER A C 1
ATOM 3197 O O . SER A 1 426 ? 2.249 12.648 2.353 1.00 79.81 426 SER A O 1
ATOM 3199 N N . GLN A 1 427 ? 3.345 12.469 4.308 1.00 82.62 427 GLN A N 1
ATOM 3200 C CA . GLN A 1 427 ? 3.807 11.098 4.103 1.00 82.62 427 GLN A CA 1
ATOM 3201 C C . GLN A 1 427 ? 2.659 10.135 3.788 1.00 82.62 427 GLN A C 1
ATOM 3203 O O . GLN A 1 427 ? 2.750 9.317 2.874 1.00 82.62 427 GLN A O 1
ATOM 3208 N N . TYR A 1 428 ? 1.544 10.296 4.502 1.00 86.69 428 TYR A N 1
ATOM 3209 C CA . TYR A 1 428 ? 0.336 9.527 4.264 1.00 86.69 428 TYR A CA 1
ATOM 3210 C C . TYR A 1 428 ? -0.202 9.707 2.841 1.00 86.69 428 TYR A C 1
ATOM 3212 O O . TYR A 1 428 ? -0.542 8.723 2.191 1.00 86.69 428 TYR A O 1
ATOM 3220 N N . ALA A 1 429 ? -0.289 10.941 2.340 1.00 86.56 429 ALA A N 1
ATOM 3221 C CA . ALA A 1 429 ? -0.821 11.203 1.007 1.00 86.56 429 ALA A CA 1
ATOM 3222 C C . ALA A 1 429 ? 0.047 10.552 -0.082 1.00 86.56 429 ALA A C 1
ATOM 3224 O O . ALA A 1 429 ? -0.495 9.977 -1.027 1.00 86.56 429 ALA A O 1
ATOM 3225 N N . GLN A 1 430 ? 1.376 10.584 0.075 1.00 86.94 430 GLN A N 1
ATOM 3226 C CA . GLN A 1 430 ? 2.300 9.915 -0.845 1.00 86.94 430 GLN A CA 1
ATOM 3227 C C . GLN A 1 430 ? 2.154 8.391 -0.792 1.00 86.94 430 GLN A C 1
ATOM 3229 O O . GLN A 1 430 ? 2.028 7.750 -1.833 1.00 86.94 430 GLN A O 1
ATOM 3234 N N . TRP A 1 431 ? 2.079 7.815 0.409 1.00 87.56 431 TRP A N 1
ATOM 3235 C CA . TRP A 1 431 ? 1.827 6.386 0.593 1.00 87.56 431 TRP A CA 1
ATOM 3236 C C . TRP A 1 431 ? 0.476 5.945 0.018 1.00 87.56 431 TRP A C 1
ATOM 3238 O O . TRP A 1 431 ? 0.381 4.931 -0.670 1.00 87.56 431 TRP A O 1
ATOM 3248 N N . SER A 1 432 ? -0.575 6.730 0.246 1.00 88.94 432 SER A N 1
ATOM 3249 C CA . SER A 1 432 ? -1.908 6.477 -0.299 1.00 88.94 432 SER A CA 1
ATOM 3250 C C . SER A 1 432 ? -1.899 6.490 -1.831 1.00 88.94 432 SER A C 1
ATOM 3252 O O . SER A 1 432 ? -2.461 5.599 -2.467 1.00 88.94 432 SER A O 1
ATOM 3254 N N . GLY A 1 433 ? -1.190 7.447 -2.432 1.00 90.12 433 GLY A N 1
ATOM 3255 C CA . GLY A 1 433 ? -0.988 7.485 -3.875 1.00 90.12 433 GLY A CA 1
ATOM 3256 C C . GLY A 1 433 ? -0.174 6.307 -4.411 1.00 90.12 433 GLY A C 1
ATOM 3257 O O . GLY A 1 433 ? -0.515 5.744 -5.452 1.00 90.12 433 GLY A O 1
ATOM 3258 N N . TRP A 1 434 ? 0.839 5.864 -3.665 1.00 89.75 434 TRP A N 1
ATOM 3259 C CA . TRP A 1 434 ? 1.596 4.660 -3.998 1.00 89.75 434 TRP A CA 1
ATOM 3260 C C . TRP A 1 434 ? 0.723 3.402 -3.995 1.00 89.75 434 TRP A C 1
ATOM 3262 O O . TRP A 1 434 ? 0.760 2.631 -4.953 1.00 89.75 434 TRP A O 1
ATOM 3272 N N . ARG A 1 435 ? -0.148 3.238 -2.990 1.00 89.25 435 ARG A N 1
ATOM 3273 C CA . ARG A 1 435 ? -1.138 2.148 -2.972 1.00 89.25 435 ARG A CA 1
ATOM 3274 C C . ARG A 1 435 ? -2.029 2.164 -4.210 1.00 89.25 435 ARG A C 1
ATOM 3276 O O . ARG A 1 435 ? -2.293 1.108 -4.776 1.00 89.25 435 ARG A O 1
ATOM 3283 N N . ALA A 1 436 ? -2.466 3.338 -4.668 1.00 90.12 436 ALA A N 1
ATOM 3284 C CA . ALA A 1 436 ? -3.277 3.448 -5.881 1.00 90.12 436 ALA A CA 1
ATOM 3285 C C . ALA A 1 436 ? -2.512 2.984 -7.137 1.00 90.12 436 ALA A C 1
ATOM 3287 O O . ALA A 1 436 ? -3.073 2.281 -7.982 1.00 90.12 436 ALA A O 1
ATOM 3288 N N . ILE A 1 437 ? -1.222 3.320 -7.237 1.00 91.62 437 ILE A N 1
ATOM 3289 C CA . ILE A 1 437 ? -0.340 2.858 -8.318 1.00 91.62 437 ILE A CA 1
ATOM 3290 C C . ILE A 1 437 ? -0.164 1.334 -8.265 1.00 91.62 437 ILE A C 1
ATOM 3292 O O . ILE A 1 437 ? -0.366 0.659 -9.276 1.00 91.62 437 ILE A O 1
ATOM 3296 N N . LEU A 1 438 ? 0.136 0.774 -7.090 1.00 89.75 438 LEU A N 1
ATOM 3297 C CA . LEU A 1 438 ? 0.284 -0.672 -6.899 1.00 89.75 438 LEU A CA 1
ATOM 3298 C C . LEU A 1 438 ? -1.009 -1.436 -7.203 1.00 89.75 438 LEU A C 1
ATOM 3300 O O . LEU A 1 438 ? -0.978 -2.431 -7.930 1.00 89.75 438 LEU A O 1
ATOM 3304 N N . ALA A 1 439 ? -2.157 -0.944 -6.735 1.00 88.38 439 ALA A N 1
ATOM 3305 C CA . ALA A 1 439 ? -3.463 -1.545 -6.999 1.00 88.38 439 ALA A CA 1
ATOM 3306 C C . ALA A 1 439 ? -3.778 -1.602 -8.502 1.00 88.38 439 ALA A C 1
ATOM 3308 O O . ALA A 1 439 ? -4.397 -2.555 -8.984 1.00 88.38 439 ALA A O 1
ATOM 3309 N N . ALA A 1 440 ? -3.316 -0.617 -9.280 1.00 90.12 440 ALA A N 1
ATOM 3310 C CA . ALA A 1 440 ? -3.427 -0.661 -10.731 1.00 90.12 440 ALA A CA 1
ATOM 3311 C C . ALA A 1 440 ? -2.553 -1.773 -11.347 1.00 90.12 440 ALA A C 1
ATOM 3313 O O . ALA A 1 440 ? -2.970 -2.399 -12.322 1.00 90.12 440 ALA A O 1
ATOM 3314 N N . LEU A 1 441 ? -1.377 -2.074 -10.798 1.00 88.94 441 LEU A N 1
ATOM 3315 C CA . LEU A 1 441 ? -0.514 -3.163 -11.284 1.00 88.94 441 LEU A CA 1
ATOM 3316 C C . LEU A 1 441 ? -0.972 -4.553 -10.823 1.00 88.94 441 LEU A C 1
ATOM 3318 O O . LEU A 1 441 ? -0.689 -5.551 -11.481 1.00 88.94 441 LEU A O 1
ATOM 3322 N N . GLN A 1 442 ? -1.713 -4.630 -9.721 1.00 86.00 442 GLN A N 1
ATOM 3323 C CA . GLN A 1 442 ? -2.282 -5.880 -9.212 1.00 86.00 442 GLN A CA 1
ATOM 3324 C C . GLN A 1 442 ? -3.516 -6.350 -10.003 1.00 86.00 442 GLN A C 1
ATOM 3326 O O . GLN A 1 442 ? -3.944 -7.495 -9.836 1.00 86.00 442 GLN A O 1
ATOM 3331 N N . GLN A 1 443 ? -4.073 -5.507 -10.884 1.00 87.31 443 GLN A N 1
ATOM 3332 C CA . GLN A 1 443 ? -5.200 -5.880 -11.740 1.00 87.31 443 GLN A CA 1
ATOM 3333 C C . GLN A 1 443 ? -4.876 -7.121 -12.591 1.00 87.31 443 GLN A C 1
ATOM 3335 O O . GLN A 1 443 ? -3.755 -7.253 -13.104 1.00 87.31 443 GLN A O 1
ATOM 3340 N N . PRO A 1 444 ? -5.855 -8.019 -12.814 1.00 83.44 444 PRO A N 1
ATOM 3341 C CA . PRO A 1 444 ? -5.679 -9.123 -13.742 1.00 83.44 444 PRO A CA 1
ATOM 3342 C C . PRO A 1 444 ? -5.228 -8.585 -15.102 1.00 83.44 444 PRO A C 1
ATOM 3344 O O . PRO A 1 444 ? -5.821 -7.650 -15.634 1.00 83.44 444 PRO A O 1
ATOM 3347 N N . LYS A 1 445 ? -4.191 -9.197 -15.676 1.00 89.25 445 LYS A N 1
ATOM 3348 C CA . LYS A 1 445 ? -3.650 -8.852 -17.002 1.00 89.25 445 LYS A CA 1
ATOM 3349 C C . LYS A 1 445 ? -2.865 -7.533 -17.111 1.00 89.25 445 LYS A C 1
ATOM 3351 O O . LYS A 1 445 ? -2.561 -7.130 -18.229 1.00 89.25 445 LYS A O 1
ATOM 3356 N N . ALA A 1 446 ? -2.491 -6.893 -16.001 1.00 90.56 446 ALA A N 1
ATOM 3357 C CA . ALA A 1 446 ? -1.732 -5.639 -16.022 1.00 90.56 446 ALA A CA 1
ATOM 3358 C C . ALA A 1 446 ? -0.308 -5.733 -16.622 1.00 90.56 446 ALA A C 1
ATOM 3360 O O . ALA A 1 446 ? 0.225 -4.709 -17.036 1.00 90.56 446 ALA A O 1
ATOM 3361 N N . CYS A 1 447 ? 0.309 -6.916 -16.702 1.00 92.88 447 CYS A N 1
ATOM 3362 C CA . CYS A 1 447 ? 1.635 -7.100 -17.301 1.00 92.88 447 CYS A CA 1
ATOM 3363 C C . CYS A 1 447 ? 1.565 -8.082 -18.470 1.00 92.88 447 CYS A C 1
ATOM 3365 O O . CYS A 1 447 ? 1.490 -9.296 -18.250 1.00 92.88 447 CYS A O 1
ATOM 3367 N N . ALA A 1 448 ? 1.568 -7.562 -19.702 1.00 89.31 448 ALA A N 1
ATOM 3368 C CA . ALA A 1 448 ? 1.576 -8.352 -20.936 1.00 89.31 448 ALA A CA 1
ATOM 3369 C C . ALA A 1 448 ? 0.477 -9.435 -20.964 1.00 89.31 448 ALA A C 1
ATOM 3371 O O . ALA A 1 448 ? 0.725 -10.618 -21.222 1.00 89.31 448 ALA A O 1
ATOM 3372 N N . GLY A 1 449 ? -0.754 -9.054 -20.605 1.00 87.56 449 GLY A N 1
ATOM 3373 C CA . GLY A 1 449 ? -1.895 -9.971 -20.573 1.00 87.56 449 GLY A CA 1
ATOM 3374 C C . GLY A 1 449 ? -1.932 -10.923 -19.370 1.00 87.56 449 GLY A C 1
ATOM 3375 O O . GLY A 1 449 ? -2.790 -11.807 -19.321 1.00 87.56 449 GLY A O 1
ATOM 3376 N N . ARG A 1 450 ? -1.039 -10.759 -18.383 1.00 88.00 450 ARG A N 1
ATOM 3377 C CA . ARG A 1 450 ? -0.964 -11.564 -17.150 1.00 88.00 450 ARG A CA 1
ATOM 3378 C C . ARG A 1 450 ? -0.943 -10.693 -15.892 1.00 88.00 450 ARG A C 1
ATOM 3380 O O . ARG A 1 450 ? -0.795 -9.478 -15.954 1.00 88.00 450 ARG A O 1
ATOM 3387 N N . GLN A 1 451 ? -1.131 -11.315 -14.734 1.00 89.00 451 GLN A N 1
ATOM 3388 C CA . GLN A 1 451 ? -0.912 -10.640 -13.457 1.00 89.00 451 GLN A CA 1
ATOM 3389 C C . GLN A 1 451 ? 0.578 -10.295 -13.307 1.00 89.00 451 GLN A C 1
ATOM 3391 O O . GLN A 1 451 ? 1.424 -11.167 -13.520 1.00 89.00 451 GLN A O 1
ATOM 3396 N N . CYS A 1 452 ? 0.880 -9.050 -12.937 1.00 90.88 452 CYS A N 1
ATOM 3397 C CA . CYS A 1 452 ? 2.246 -8.608 -12.671 1.00 90.88 452 CYS A CA 1
ATOM 3398 C C . CYS A 1 452 ? 2.846 -9.342 -11.470 1.00 90.88 452 CYS A C 1
ATOM 3400 O O . CYS A 1 452 ? 2.164 -9.538 -10.465 1.00 90.88 452 CYS A O 1
ATOM 3402 N N . VAL A 1 453 ? 4.134 -9.677 -11.550 1.00 90.31 453 VAL A N 1
ATOM 3403 C CA . VAL A 1 453 ? 4.978 -9.813 -10.360 1.00 90.31 453 VAL A CA 1
ATOM 3404 C C . VAL A 1 453 ? 5.273 -8.402 -9.860 1.00 90.31 453 VAL A C 1
ATOM 3406 O O . VAL A 1 453 ? 5.747 -7.558 -10.613 1.00 90.31 453 VAL A O 1
ATOM 3409 N N . VAL A 1 454 ? 4.937 -8.125 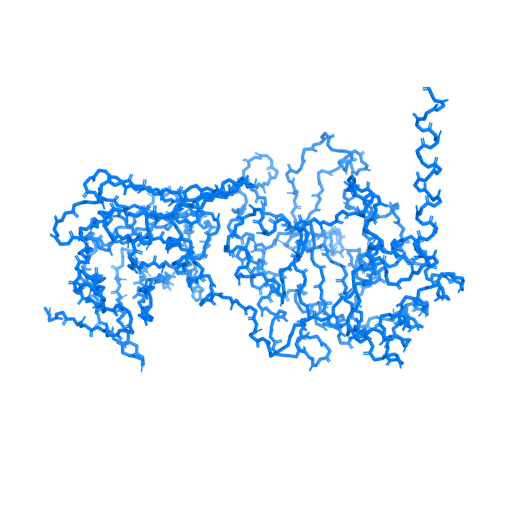-8.611 1.00 88.38 454 VAL A N 1
ATOM 3410 C CA . VAL A 1 454 ? 5.248 -6.856 -7.953 1.00 88.38 454 VAL A CA 1
ATOM 3411 C C . VAL A 1 454 ? 6.218 -7.175 -6.838 1.00 88.38 454 VAL A C 1
ATOM 3413 O O . VAL A 1 454 ? 5.872 -7.909 -5.915 1.00 88.38 454 VAL A O 1
ATOM 3416 N N . ASP A 1 455 ? 7.420 -6.649 -6.941 1.00 83.94 455 ASP A N 1
ATOM 3417 C CA . ASP A 1 455 ? 8.473 -6.812 -5.957 1.00 83.94 455 ASP A CA 1
ATOM 3418 C C . ASP A 1 455 ? 8.709 -5.456 -5.297 1.00 83.94 455 ASP A C 1
ATOM 3420 O O . ASP A 1 455 ? 9.301 -4.560 -5.884 1.00 83.94 455 ASP A O 1
ATOM 3424 N N . ASN A 1 456 ? 8.125 -5.245 -4.120 1.00 78.06 456 ASN A N 1
ATOM 3425 C CA . ASN A 1 456 ? 8.244 -3.970 -3.421 1.00 78.06 456 ASN A CA 1
ATOM 3426 C C . ASN A 1 456 ? 9.470 -4.058 -2.506 1.00 78.06 456 ASN A C 1
ATOM 3428 O O . ASN A 1 456 ? 9.366 -4.546 -1.377 1.00 78.06 456 ASN A O 1
ATOM 3432 N N . ARG A 1 457 ? 10.629 -3.648 -3.022 1.00 70.19 457 ARG A N 1
ATOM 3433 C CA . ARG A 1 457 ? 11.890 -3.591 -2.281 1.00 70.19 457 ARG A CA 1
ATOM 3434 C C . ARG A 1 457 ? 11.982 -2.264 -1.536 1.00 70.19 457 ARG A C 1
ATOM 3436 O O . ARG A 1 457 ? 11.174 -1.364 -1.751 1.00 70.19 457 ARG A O 1
ATOM 3443 N N . GLN A 1 458 ? 12.940 -2.194 -0.621 1.00 61.72 458 GLN A N 1
ATOM 3444 C CA . GLN A 1 458 ? 13.104 -1.176 0.416 1.00 61.72 458 GLN A CA 1
ATOM 3445 C C . GLN A 1 458 ? 12.207 -1.369 1.639 1.00 61.72 458 GLN A C 1
ATOM 3447 O O . GLN A 1 458 ? 10.998 -1.179 1.567 1.00 61.72 458 GLN A O 1
ATOM 3452 N N . ALA A 1 459 ? 12.842 -1.723 2.766 1.00 58.78 459 ALA A N 1
ATOM 3453 C CA . ALA A 1 459 ? 12.428 -1.543 4.166 1.00 58.78 459 ALA A CA 1
ATOM 3454 C C . ALA A 1 459 ? 10.948 -1.768 4.557 1.00 58.78 459 ALA A C 1
ATOM 3456 O O . ALA A 1 459 ? 10.579 -1.452 5.685 1.00 58.78 459 ALA A O 1
ATOM 3457 N N . ASN A 1 460 ? 10.100 -2.371 3.716 1.00 64.44 460 ASN A N 1
ATOM 3458 C CA . ASN A 1 460 ? 8.680 -2.599 3.999 1.00 64.44 460 ASN A CA 1
ATOM 3459 C C . ASN A 1 460 ? 8.501 -3.391 5.295 1.00 64.44 460 ASN A C 1
ATOM 3461 O O . ASN A 1 460 ? 7.573 -3.148 6.062 1.00 64.44 460 ASN A O 1
ATOM 3465 N N . HIS A 1 461 ? 9.442 -4.298 5.560 1.00 63.16 461 HIS A N 1
ATOM 3466 C CA . HIS A 1 461 ? 9.514 -5.079 6.790 1.00 63.16 461 HIS A CA 1
ATOM 3467 C C . HIS A 1 461 ? 9.810 -4.199 8.006 1.00 63.16 461 HIS A C 1
ATOM 3469 O O . HIS A 1 461 ? 9.195 -4.358 9.057 1.00 63.16 461 HIS A O 1
ATOM 3475 N N . ALA A 1 462 ? 10.718 -3.238 7.844 1.00 64.00 462 ALA A N 1
ATOM 3476 C CA . ALA A 1 462 ? 11.129 -2.308 8.884 1.00 64.00 462 ALA A CA 1
ATOM 3477 C C . ALA A 1 462 ? 10.033 -1.270 9.180 1.00 64.00 462 ALA A C 1
ATOM 3479 O O . ALA A 1 462 ? 9.873 -0.833 10.315 1.00 64.00 462 ALA A O 1
ATOM 3480 N N . TRP A 1 463 ? 9.254 -0.904 8.163 1.00 70.81 463 TRP A N 1
ATOM 3481 C CA . TRP A 1 463 ? 8.165 0.062 8.238 1.00 70.81 463 TRP A CA 1
ATOM 3482 C C . TRP A 1 463 ? 6.903 -0.485 8.912 1.00 70.81 463 TRP A C 1
ATOM 3484 O O . TRP A 1 463 ? 6.167 0.263 9.560 1.00 70.81 463 TRP A O 1
ATOM 3494 N N . GLY A 1 464 ? 6.695 -1.795 8.873 1.00 76.25 464 GLY A N 1
ATOM 3495 C CA . GLY A 1 464 ? 5.683 -2.468 9.672 1.00 76.25 464 GLY A CA 1
ATOM 3496 C C . GLY A 1 464 ? 4.579 -3.124 8.844 1.00 76.25 464 GLY A C 1
ATOM 3497 O O . GLY A 1 464 ? 4.557 -3.064 7.613 1.00 76.25 464 GLY A O 1
ATOM 3498 N N . PRO A 1 465 ? 3.627 -3.777 9.525 1.00 80.06 465 PRO A N 1
ATOM 3499 C CA . PRO A 1 465 ? 2.743 -4.763 8.906 1.00 80.06 465 PRO A CA 1
ATOM 3500 C C . PRO A 1 465 ? 1.830 -4.195 7.811 1.00 80.06 465 PRO A C 1
ATOM 3502 O O . PRO A 1 465 ? 1.478 -4.909 6.875 1.00 80.06 465 PRO A O 1
ATOM 3505 N N . TRP A 1 466 ? 1.450 -2.919 7.899 1.00 83.31 466 TRP A N 1
ATOM 3506 C CA . TRP A 1 466 ? 0.551 -2.295 6.924 1.00 83.31 466 TRP A CA 1
ATOM 3507 C C . TRP A 1 466 ? 1.235 -1.913 5.613 1.00 83.31 466 TRP A C 1
ATOM 3509 O O . TRP A 1 466 ? 0.578 -1.915 4.578 1.00 83.31 466 TRP A O 1
ATOM 3519 N N . MET A 1 467 ? 2.549 -1.667 5.624 1.00 78.06 467 MET A N 1
ATOM 3520 C CA . MET A 1 467 ? 3.318 -1.556 4.380 1.00 78.06 467 MET A CA 1
ATOM 3521 C C . MET A 1 467 ? 3.385 -2.897 3.656 1.00 78.06 467 MET A C 1
ATOM 3523 O O . MET A 1 467 ? 3.294 -2.954 2.434 1.00 78.06 467 MET A O 1
ATOM 3527 N N . TRP A 1 468 ? 3.507 -3.979 4.424 1.00 73.25 468 TRP A N 1
ATOM 3528 C CA . TRP A 1 468 ? 3.554 -5.332 3.890 1.00 73.25 468 TRP A CA 1
ATOM 3529 C C . TRP A 1 468 ? 2.209 -5.787 3.309 1.00 73.25 468 TRP A C 1
ATOM 3531 O O . TRP A 1 468 ? 2.167 -6.298 2.194 1.00 73.25 468 TRP A O 1
ATOM 3541 N N . ALA A 1 469 ? 1.106 -5.562 4.035 1.00 76.12 469 ALA A N 1
ATOM 3542 C CA . ALA A 1 469 ? -0.242 -5.962 3.611 1.00 76.12 469 ALA A CA 1
ATOM 3543 C C . ALA A 1 469 ? -0.642 -5.356 2.256 1.00 76.12 469 ALA A C 1
ATOM 3545 O O . ALA A 1 469 ? -1.297 -5.995 1.437 1.00 76.12 469 ALA A O 1
ATOM 3546 N N . GLU A 1 470 ? -0.224 -4.118 2.026 1.00 72.19 470 GLU A N 1
ATOM 3547 C CA . GLU A 1 470 ? -0.535 -3.347 0.822 1.00 72.19 470 GLU A CA 1
ATOM 3548 C C . GLU A 1 470 ? 0.588 -3.455 -0.234 1.00 72.19 470 GLU A C 1
ATOM 3550 O O . GLU A 1 470 ? 0.559 -2.766 -1.253 1.00 72.19 470 GLU A O 1
ATOM 3555 N N . GLY A 1 471 ? 1.595 -4.299 0.028 1.00 65.81 471 GLY A N 1
ATOM 3556 C CA . GLY A 1 471 ? 2.828 -4.425 -0.740 1.00 65.81 471 GLY A CA 1
ATOM 3557 C C . GLY A 1 471 ? 2.748 -5.363 -1.947 1.00 65.81 471 GLY A C 1
ATOM 3558 O O . GLY A 1 471 ? 1.689 -5.635 -2.517 1.00 65.81 471 GLY A O 1
ATOM 3559 N N . GLY A 1 472 ? 3.922 -5.821 -2.385 1.00 69.19 472 GLY A N 1
ATOM 3560 C CA . GLY A 1 472 ? 4.088 -6.602 -3.605 1.00 69.19 472 GLY A CA 1
ATOM 3561 C C . GLY A 1 472 ? 3.439 -7.990 -3.588 1.00 69.19 472 GLY A C 1
ATOM 3562 O O . GLY A 1 472 ? 2.832 -8.437 -2.623 1.00 69.19 472 GLY A O 1
ATOM 3563 N N . THR A 1 473 ? 3.588 -8.710 -4.696 1.00 69.88 473 THR A N 1
ATOM 3564 C CA . THR A 1 473 ? 3.150 -10.107 -4.853 1.00 69.88 473 THR A CA 1
ATOM 3565 C C . THR A 1 473 ? 3.835 -11.098 -3.914 1.00 69.88 473 THR A C 1
ATOM 3567 O O . THR A 1 473 ? 3.378 -12.235 -3.805 1.00 69.88 473 THR A O 1
ATOM 3570 N N . TYR A 1 474 ? 4.925 -10.690 -3.268 1.00 67.81 474 TYR A N 1
ATOM 3571 C CA . TYR A 1 474 ? 5.624 -11.436 -2.234 1.00 67.81 474 TYR A CA 1
ATOM 3572 C C . TYR A 1 474 ? 6.368 -10.469 -1.299 1.00 67.81 474 TYR A C 1
ATOM 3574 O O . TYR A 1 474 ? 6.489 -9.277 -1.586 1.00 67.81 474 TYR A O 1
ATOM 3582 N N . ALA A 1 475 ? 6.847 -11.009 -0.181 1.00 61.53 475 ALA A N 1
ATOM 3583 C CA . ALA A 1 475 ? 7.728 -10.330 0.761 1.00 61.53 475 ALA A CA 1
ATOM 3584 C C . ALA A 1 475 ? 9.186 -10.588 0.366 1.00 61.53 475 ALA A C 1
ATOM 3586 O O . ALA A 1 475 ? 9.579 -11.754 0.316 1.00 61.53 475 ALA A O 1
ATOM 3587 N N . GLU A 1 476 ? 9.977 -9.553 0.089 1.00 62.06 476 GLU A N 1
ATOM 3588 C CA . GLU A 1 476 ? 11.422 -9.711 -0.123 1.00 62.06 476 GLU A CA 1
ATOM 3589 C C . GLU A 1 476 ? 12.055 -10.229 1.186 1.00 62.06 476 GLU A C 1
ATOM 3591 O O . GLU A 1 476 ? 11.947 -9.557 2.206 1.00 62.06 476 GLU A O 1
ATOM 3596 N N . PRO A 1 477 ? 12.627 -11.445 1.227 1.00 57.31 477 PRO A N 1
ATOM 3597 C CA . PRO A 1 477 ? 12.945 -12.113 2.489 1.00 57.31 477 PRO A CA 1
ATOM 3598 C C . PRO A 1 477 ? 14.156 -11.539 3.238 1.00 57.31 477 PRO A C 1
ATOM 3600 O O . PRO A 1 477 ? 14.282 -11.811 4.431 1.00 57.31 477 PRO A O 1
ATOM 3603 N N . LEU A 1 478 ? 15.040 -10.784 2.582 1.00 57.72 478 LEU A N 1
ATOM 3604 C CA . LEU A 1 478 ? 16.307 -10.325 3.156 1.00 57.72 478 LEU A CA 1
ATOM 3605 C C . LEU A 1 478 ? 16.206 -8.950 3.829 1.00 57.72 478 LEU A C 1
ATOM 3607 O O . LEU A 1 478 ? 17.150 -8.540 4.500 1.00 57.72 478 LEU A O 1
ATOM 3611 N N . GLN A 1 479 ? 15.069 -8.251 3.708 1.00 54.91 479 GLN A N 1
ATOM 3612 C CA . GLN A 1 479 ? 14.866 -6.892 4.227 1.00 54.91 479 GLN A CA 1
ATOM 3613 C C . GLN A 1 479 ? 15.924 -5.896 3.699 1.00 54.91 479 GLN A C 1
ATOM 3615 O O . GLN A 1 479 ? 16.126 -4.820 4.264 1.00 54.91 479 GLN A O 1
ATOM 3620 N N . SER A 1 480 ? 16.593 -6.232 2.599 1.00 55.19 480 SER A N 1
ATOM 3621 C CA . SER A 1 480 ? 17.751 -5.505 2.103 1.00 55.19 480 SER A CA 1
ATOM 3622 C C . SER A 1 480 ? 17.902 -5.705 0.599 1.00 55.19 480 SER A C 1
ATOM 3624 O O . SER A 1 480 ? 17.665 -6.779 0.051 1.00 55.19 480 SER A O 1
ATOM 3626 N N . ASP A 1 481 ? 18.276 -4.620 -0.058 1.00 53.41 481 ASP A N 1
ATOM 3627 C CA . ASP A 1 481 ? 18.646 -4.504 -1.463 1.00 53.41 481 ASP A CA 1
ATOM 3628 C C . ASP A 1 481 ? 20.154 -4.712 -1.697 1.00 53.41 481 ASP A C 1
ATOM 3630 O O . ASP A 1 481 ? 20.624 -4.641 -2.831 1.00 53.41 481 ASP A O 1
ATOM 3634 N N . GLU A 1 482 ? 20.907 -5.011 -0.638 1.00 56.81 482 GLU A N 1
ATOM 3635 C CA . GLU A 1 482 ? 22.362 -5.021 -0.649 1.00 56.81 482 GLU A CA 1
ATOM 3636 C C . GLU A 1 482 ? 22.962 -6.351 -1.134 1.00 56.81 482 GLU A C 1
ATOM 3638 O O . GLU A 1 482 ? 22.481 -7.452 -0.834 1.00 56.81 482 GLU A O 1
ATOM 3643 N N . GLN A 1 483 ? 24.071 -6.248 -1.873 1.00 51.88 483 GLN A N 1
ATOM 3644 C CA . GLN A 1 483 ? 24.823 -7.394 -2.394 1.00 51.88 483 GLN A CA 1
ATOM 3645 C C . GLN A 1 483 ? 25.327 -8.300 -1.265 1.00 51.88 483 GLN A C 1
ATOM 3647 O O . GLN A 1 483 ? 25.630 -7.786 -0.193 1.00 51.88 483 GLN A O 1
ATOM 3652 N N . PRO A 1 484 ? 25.576 -9.604 -1.524 1.00 45.78 484 PRO A N 1
ATOM 3653 C CA . PRO A 1 484 ? 26.276 -10.515 -0.608 1.00 45.78 484 PRO A CA 1
ATOM 3654 C C . PRO A 1 484 ? 27.541 -9.927 0.052 1.00 45.78 484 PRO A C 1
ATOM 3656 O O . PRO A 1 484 ? 27.834 -10.268 1.189 1.00 45.78 484 PRO A O 1
ATOM 3659 N N . GLY A 1 485 ? 28.253 -9.007 -0.616 1.00 41.72 485 GLY A N 1
ATOM 3660 C CA . GLY A 1 485 ? 29.435 -8.321 -0.070 1.00 41.72 485 GLY A CA 1
ATOM 3661 C C . GLY A 1 485 ? 29.154 -7.264 1.009 1.00 41.72 485 GLY A C 1
ATOM 3662 O O . GLY A 1 485 ? 30.045 -6.957 1.791 1.00 41.72 485 GLY A O 1
ATOM 3663 N N . SER A 1 486 ? 27.929 -6.745 1.103 1.00 45.12 486 SER A N 1
ATOM 3664 C CA . SER A 1 486 ? 27.483 -5.893 2.217 1.00 45.12 486 SER A CA 1
ATOM 3665 C C . SER A 1 486 ? 27.101 -6.722 3.455 1.00 45.12 486 SER A C 1
ATOM 3667 O O . SER A 1 486 ? 26.824 -6.172 4.521 1.00 45.12 486 SER A O 1
ATOM 3669 N N . TRP A 1 487 ? 27.087 -8.054 3.330 1.00 46.72 487 TRP A N 1
ATOM 3670 C CA . TRP A 1 487 ? 26.884 -8.986 4.432 1.00 46.72 487 TRP A CA 1
ATOM 3671 C C . TRP A 1 487 ? 28.238 -9.528 4.888 1.00 46.72 487 TRP A C 1
ATOM 3673 O O . TRP A 1 487 ? 29.064 -9.930 4.075 1.00 46.72 487 TRP A O 1
ATOM 3683 N N . MET A 1 488 ? 28.442 -9.673 6.199 1.00 40.06 488 MET A N 1
ATOM 3684 C CA . MET A 1 488 ? 29.599 -10.405 6.748 1.00 40.06 488 MET A CA 1
ATOM 3685 C C . MET A 1 488 ? 29.533 -11.931 6.495 1.00 40.06 488 MET A C 1
ATOM 3687 O O . MET A 1 488 ? 30.207 -12.702 7.171 1.00 40.06 488 MET A O 1
ATOM 3691 N N . PHE A 1 489 ? 28.700 -12.395 5.556 1.00 43.22 489 PHE A N 1
ATOM 3692 C CA . PHE A 1 489 ? 28.523 -13.808 5.225 1.00 43.22 489 PHE A CA 1
ATOM 3693 C C . PHE A 1 489 ? 29.135 -14.110 3.856 1.00 43.22 489 PHE A C 1
ATOM 3695 O O . PHE A 1 489 ? 28.438 -14.328 2.869 1.00 43.22 489 PHE A O 1
ATOM 3702 N N . TYR A 1 490 ? 30.462 -14.184 3.814 1.00 46.66 490 TYR A N 1
ATOM 3703 C CA . TYR A 1 490 ? 31.258 -14.593 2.644 1.00 46.66 490 TYR A CA 1
ATOM 3704 C C . TYR A 1 490 ? 31.050 -16.076 2.249 1.00 46.66 490 TYR A C 1
ATOM 3706 O O . TYR A 1 490 ? 31.616 -16.549 1.266 1.00 46.66 490 TYR A O 1
ATOM 3714 N N . GLU A 1 491 ? 30.251 -16.828 3.015 1.00 38.62 491 GLU A N 1
ATOM 3715 C CA . GLU A 1 491 ? 30.248 -18.298 3.021 1.00 38.62 491 GLU A CA 1
ATOM 3716 C C . GLU A 1 491 ? 28.980 -18.937 2.420 1.00 38.62 491 GLU A C 1
ATOM 3718 O O . GLU A 1 491 ? 28.996 -20.122 2.084 1.00 38.62 491 GLU A O 1
ATOM 3723 N N . ALA A 1 492 ? 27.892 -18.181 2.220 1.00 43.41 492 ALA A N 1
ATOM 3724 C CA . ALA A 1 492 ? 26.655 -18.695 1.622 1.00 43.41 492 ALA A CA 1
ATOM 3725 C C . ALA A 1 492 ? 26.469 -18.173 0.186 1.00 43.41 492 ALA A C 1
ATOM 3727 O O . ALA A 1 492 ? 25.818 -17.161 -0.064 1.00 43.41 492 ALA A O 1
ATOM 3728 N N . ASP A 1 493 ? 27.057 -18.890 -0.773 1.00 47.06 493 ASP A N 1
ATOM 3729 C CA . ASP A 1 493 ? 26.919 -18.641 -2.212 1.00 47.06 493 ASP A CA 1
ATOM 3730 C C . ASP A 1 493 ? 25.492 -18.996 -2.681 1.00 47.06 493 ASP A C 1
ATOM 3732 O O . ASP A 1 493 ? 25.179 -20.155 -2.959 1.00 47.06 493 ASP A O 1
ATOM 3736 N N . LEU A 1 494 ? 24.602 -17.998 -2.731 1.00 52.44 494 LEU A N 1
ATOM 3737 C CA . LEU A 1 494 ? 23.235 -18.133 -3.258 1.00 52.44 494 LEU A CA 1
ATOM 3738 C C . LEU A 1 494 ? 23.154 -17.896 -4.777 1.00 52.44 494 LEU A C 1
ATOM 3740 O O . LEU A 1 494 ? 22.053 -17.759 -5.317 1.00 52.44 494 LEU A O 1
ATOM 3744 N N . LYS A 1 495 ? 24.288 -17.844 -5.491 1.00 53.19 495 LYS A N 1
ATOM 3745 C CA . LYS A 1 495 ? 24.271 -17.619 -6.937 1.00 53.19 495 LYS A CA 1
ATOM 3746 C C . LYS A 1 495 ? 23.747 -18.827 -7.683 1.00 53.19 495 LYS A C 1
ATOM 3748 O O . LYS A 1 495 ? 24.106 -19.975 -7.411 1.00 53.19 495 LYS A O 1
ATOM 3753 N N . THR A 1 496 ? 22.948 -18.566 -8.709 1.00 56.66 496 THR A N 1
ATOM 3754 C CA . THR A 1 496 ? 22.520 -19.630 -9.607 1.00 56.66 496 THR A CA 1
ATOM 3755 C C . THR A 1 496 ? 23.634 -19.973 -10.600 1.00 56.66 496 THR A C 1
ATOM 3757 O O . THR A 1 496 ? 23.776 -21.153 -10.939 1.00 56.66 496 THR A O 1
ATOM 3760 N N . ASP A 1 497 ? 24.486 -19.007 -10.983 1.00 58.56 497 ASP A N 1
ATOM 3761 C CA . ASP A 1 497 ? 25.665 -19.208 -11.841 1.00 58.56 497 ASP A CA 1
ATOM 3762 C C . ASP A 1 497 ? 27.026 -19.182 -11.112 1.00 58.56 497 ASP A C 1
ATOM 3764 O O . ASP A 1 497 ? 27.461 -18.171 -10.560 1.00 58.56 497 ASP A O 1
ATOM 3768 N N . ARG A 1 498 ? 27.776 -20.288 -11.216 1.00 53.66 498 ARG A N 1
ATOM 3769 C CA . ARG A 1 498 ? 29.077 -20.457 -10.541 1.00 53.66 498 ARG A CA 1
ATOM 3770 C C . ARG A 1 498 ? 30.220 -19.639 -11.151 1.00 53.66 498 ARG A C 1
ATOM 3772 O O . ARG A 1 498 ? 31.180 -19.345 -10.446 1.00 53.66 498 ARG A O 1
ATOM 3779 N N . LEU A 1 499 ? 30.151 -19.270 -12.433 1.00 56.97 499 LEU A N 1
ATOM 3780 C CA . LEU A 1 499 ? 31.200 -18.447 -13.054 1.00 56.97 499 LEU A CA 1
ATOM 3781 C C . LEU A 1 499 ? 31.059 -16.973 -12.662 1.00 56.97 499 LEU A C 1
ATOM 3783 O O . LEU A 1 499 ? 32.062 -16.352 -12.318 1.00 56.97 499 LEU A O 1
ATOM 3787 N N . SER A 1 500 ? 29.834 -16.435 -12.625 1.00 56.03 500 SER A N 1
ATOM 3788 C CA . SER A 1 500 ? 29.572 -15.135 -11.988 1.00 56.03 500 SER A CA 1
ATOM 3789 C C . SER A 1 500 ? 29.967 -15.154 -10.502 1.00 56.03 500 SER A C 1
ATOM 3791 O O . SER A 1 500 ? 30.522 -14.179 -9.987 1.00 56.03 500 SER A O 1
ATOM 3793 N N . ALA A 1 501 ? 29.743 -16.269 -9.795 1.00 57.84 501 ALA A N 1
ATOM 3794 C CA . ALA A 1 501 ? 30.166 -16.421 -8.397 1.00 57.84 501 ALA A CA 1
ATOM 3795 C C . ALA A 1 501 ? 31.671 -16.253 -8.220 1.00 57.84 501 ALA A C 1
ATOM 3797 O O . ALA A 1 501 ? 32.107 -15.457 -7.391 1.00 57.84 501 ALA A O 1
ATOM 3798 N N . ASN A 1 502 ? 32.452 -16.940 -9.052 1.00 61.75 502 ASN A N 1
ATOM 3799 C CA . ASN A 1 502 ? 33.908 -16.865 -9.008 1.00 61.75 502 ASN A CA 1
ATOM 3800 C C . ASN A 1 502 ? 34.429 -15.453 -9.302 1.00 61.75 502 ASN A C 1
ATOM 3802 O O . ASN A 1 502 ? 35.259 -14.966 -8.547 1.00 61.75 502 ASN A O 1
ATOM 3806 N N . ARG A 1 503 ? 33.885 -14.749 -10.305 1.00 63.72 503 ARG A N 1
ATOM 3807 C CA . ARG A 1 503 ? 34.321 -13.371 -10.601 1.00 63.72 503 ARG A CA 1
ATOM 3808 C C . ARG A 1 503 ? 34.021 -12.382 -9.476 1.00 63.72 503 ARG A C 1
ATOM 3810 O O . ARG A 1 503 ? 34.801 -11.463 -9.246 1.00 63.72 503 ARG A O 1
ATOM 3817 N N . GLN A 1 504 ? 32.908 -12.554 -8.758 1.00 57.88 504 GLN A N 1
ATOM 3818 C CA . GLN A 1 504 ? 32.634 -11.715 -7.587 1.00 57.88 504 GLN A CA 1
ATOM 3819 C C . GLN A 1 504 ? 33.614 -11.999 -6.450 1.00 57.88 504 GLN A C 1
ATOM 3821 O O . GLN A 1 504 ? 34.045 -11.048 -5.808 1.00 57.88 504 GLN A O 1
ATOM 3826 N N . ARG A 1 505 ? 33.984 -13.267 -6.224 1.00 59.16 505 ARG A N 1
ATOM 3827 C CA . ARG A 1 505 ? 35.026 -13.622 -5.250 1.00 59.16 505 ARG A CA 1
ATOM 3828 C C . ARG A 1 505 ? 36.354 -12.964 -5.610 1.00 59.16 505 ARG A C 1
ATOM 3830 O O . ARG A 1 505 ? 36.901 -12.262 -4.776 1.00 59.16 505 ARG A O 1
ATOM 3837 N N . GLU A 1 506 ? 36.785 -13.072 -6.864 1.00 63.69 506 GLU A N 1
ATOM 3838 C CA . GLU A 1 506 ? 38.005 -12.413 -7.354 1.00 63.69 506 GLU A CA 1
ATOM 3839 C C . GLU A 1 506 ? 37.945 -10.883 -7.184 1.00 63.69 506 GLU A C 1
ATOM 3841 O O . GLU A 1 506 ? 38.900 -10.269 -6.722 1.00 63.69 506 GLU A O 1
ATOM 3846 N N . THR A 1 507 ? 36.809 -10.250 -7.497 1.00 58.09 507 THR A N 1
ATOM 3847 C CA . THR A 1 507 ? 36.636 -8.793 -7.326 1.00 58.09 507 THR A CA 1
ATOM 3848 C C . THR A 1 507 ? 36.667 -8.378 -5.851 1.00 58.09 507 THR A C 1
ATOM 3850 O O . THR A 1 507 ? 37.255 -7.353 -5.515 1.00 58.09 507 THR A O 1
ATOM 3853 N N . ALA A 1 508 ? 36.045 -9.164 -4.968 1.00 54.97 508 ALA A N 1
ATOM 3854 C CA . ALA A 1 508 ? 36.054 -8.921 -3.529 1.00 54.97 508 ALA A CA 1
ATOM 3855 C C . ALA A 1 508 ? 37.449 -9.139 -2.922 1.00 54.97 508 ALA A C 1
ATOM 3857 O O . ALA A 1 508 ? 37.874 -8.344 -2.092 1.00 54.97 508 ALA A O 1
ATOM 3858 N N . GLU A 1 509 ? 38.178 -10.166 -3.365 1.00 56.69 509 GLU A N 1
ATOM 3859 C CA . GLU A 1 509 ? 39.570 -10.420 -2.974 1.00 56.69 509 GLU A CA 1
ATOM 3860 C C . GLU A 1 509 ? 40.489 -9.265 -3.390 1.00 56.69 509 GLU A C 1
ATOM 3862 O O . GLU A 1 509 ? 41.300 -8.812 -2.585 1.00 56.69 509 GLU A O 1
ATOM 3867 N N . LEU A 1 510 ? 40.318 -8.737 -4.607 1.00 56.78 510 LEU A N 1
ATOM 3868 C CA . LEU A 1 510 ? 41.064 -7.571 -5.087 1.00 56.78 510 LEU A CA 1
ATOM 3869 C C . LEU A 1 510 ? 40.750 -6.313 -4.262 1.00 56.78 510 LEU A C 1
ATOM 3871 O O . LEU A 1 510 ? 41.674 -5.646 -3.802 1.00 56.78 510 LEU A O 1
ATOM 3875 N N . ALA A 1 511 ? 39.469 -6.033 -4.001 1.00 51.94 511 ALA A N 1
ATOM 3876 C CA . ALA A 1 511 ? 39.053 -4.888 -3.188 1.00 51.94 511 ALA A CA 1
ATOM 3877 C C . ALA A 1 511 ? 39.558 -4.974 -1.734 1.00 51.94 511 ALA A C 1
ATOM 3879 O O . ALA A 1 511 ? 39.971 -3.968 -1.167 1.00 51.94 511 ALA A O 1
ATOM 3880 N N . TRP A 1 512 ? 39.589 -6.176 -1.145 1.00 49.12 512 TRP A N 1
ATOM 3881 C CA . TRP A 1 512 ? 40.142 -6.393 0.197 1.00 49.12 512 TRP A CA 1
ATOM 3882 C C . TRP A 1 512 ? 41.671 -6.253 0.213 1.00 49.12 512 TRP A C 1
ATOM 3884 O O . TRP A 1 512 ? 42.244 -5.747 1.175 1.00 49.12 512 TRP A O 1
ATOM 3894 N N . SER A 1 513 ? 42.351 -6.682 -0.855 1.00 49.38 513 SER A N 1
ATOM 3895 C CA . SER A 1 513 ? 43.810 -6.573 -0.953 1.00 49.38 513 SER A CA 1
ATOM 3896 C C . SER A 1 513 ? 44.309 -5.126 -1.069 1.00 49.38 513 SER A C 1
ATOM 3898 O O . SER A 1 513 ? 45.397 -4.830 -0.575 1.00 49.38 513 SER A O 1
ATOM 3900 N N . ASP A 1 514 ? 43.499 -4.222 -1.631 1.00 45.53 514 ASP A N 1
ATOM 3901 C CA . ASP A 1 514 ? 43.821 -2.793 -1.737 1.00 45.53 514 ASP A CA 1
ATOM 3902 C C . ASP A 1 514 ? 43.635 -2.039 -0.403 1.00 45.53 514 ASP A C 1
ATOM 3904 O O . ASP A 1 514 ? 44.418 -1.141 -0.093 1.00 45.53 514 ASP A O 1
ATOM 3908 N N . ASP A 1 515 ? 42.692 -2.453 0.453 1.00 43.66 515 ASP A N 1
ATOM 3909 C CA . ASP A 1 515 ? 42.462 -1.852 1.783 1.00 43.66 515 ASP A CA 1
ATOM 3910 C C . ASP A 1 515 ? 43.508 -2.264 2.847 1.00 43.66 515 ASP A C 1
ATOM 3912 O O . ASP A 1 515 ? 43.466 -1.800 3.991 1.00 43.66 515 ASP A O 1
ATOM 3916 N N . HIS A 1 516 ? 44.463 -3.142 2.514 1.00 38.22 516 HIS A N 1
ATOM 3917 C CA . HIS A 1 516 ? 45.551 -3.579 3.410 1.00 38.22 516 HIS A CA 1
ATOM 3918 C C . HIS A 1 516 ? 46.962 -3.221 2.905 1.00 38.22 516 HIS A C 1
ATOM 3920 O O . HIS A 1 516 ? 47.954 -3.666 3.488 1.00 38.22 516 HIS A O 1
ATOM 3926 N N . LEU A 1 517 ? 47.066 -2.378 1.870 1.00 32.91 517 LEU A N 1
ATOM 3927 C CA . LEU A 1 517 ? 48.333 -1.810 1.380 1.00 32.91 517 LEU A CA 1
ATOM 3928 C C . LEU A 1 517 ? 48.363 -0.266 1.357 1.00 32.91 517 LEU A C 1
ATOM 3930 O O . LEU A 1 517 ? 49.211 0.317 0.678 1.00 32.91 517 LEU A O 1
ATOM 3934 N N . GLY A 1 518 ? 47.489 0.392 2.129 1.00 30.89 518 GLY A N 1
ATOM 3935 C CA . GLY A 1 518 ? 47.512 1.838 2.398 1.00 30.89 518 GLY A CA 1
ATOM 3936 C C . GLY A 1 518 ? 47.939 2.175 3.818 1.00 30.89 518 GLY A C 1
ATOM 3937 O O . GLY A 1 518 ? 47.217 1.745 4.744 1.00 30.89 518 GLY A O 1
#

Sequence (518 aa):
MASSAIAGALLNATFDERGLASLVLLATASVLNVEGDAFALSLNGTSTILSSSLPVPTRTFDAHGQPTYRYSAAGDLTVHVAYSVTDAFVSKQLTVSSARHAHNVTNVTLFAGARLLLDGAAPAESVVARSPAGLRDFALFARWSTTGALITARNPFLTATPHGGGGVTLSYEPMMPVAPAAPFSADRAHIGLHLLTQRKMAPPAQPLDEAEHAAMQRCVRAAIAAPQRASSVKINVGWCENDFQIDISTAAGRAEYKRIIDRAASLGIESILFAPRNSDVSSIGNGTDAWGWEQVLWFGMGERLRMGLWAPGDPLPASLTEMLDYFRLRGVRPVAYVYPILAFLAGTLPGGASPPWVVHGTYSSSDLATKRLGLGPMRSDLASPALQQWLPKTMRRFADQTGAGGFSFDYTYFEQGSPGGRPWRSQYAQWSGWRAILAALQQPKACAGRQCVVDNRQANHAWGPWMWAEGGTYAEPLQSDEQPGSWMFYEADLKTDRLSANRQRETAELAWSDDHLG